Protein AF-0000000076199307 (afdb_homodimer)

InterPro domains:
  IPR008928 Six-hairpin glycosidase superfamily [SSF48208] (220-316)

Solvent-accessible surface area (backbone atoms only — not comparable to full-atom values): 32841 Å² total; per-residue (Å²): 116,68,47,60,52,32,37,50,49,17,48,38,20,48,52,46,57,46,70,33,38,35,76,62,16,49,42,65,53,71,87,30,51,66,35,48,65,34,46,34,53,40,40,40,34,24,36,51,59,32,36,42,46,48,25,39,13,31,50,50,29,42,50,72,72,26,46,43,96,73,24,48,64,34,36,32,82,88,49,65,79,54,59,13,38,23,89,47,62,70,56,28,45,36,48,53,57,56,42,43,43,37,20,44,25,27,40,54,68,65,35,30,62,51,14,46,42,24,48,57,36,50,49,45,18,42,29,82,85,69,28,39,18,37,35,67,50,38,45,93,64,61,47,93,82,32,37,20,32,52,46,54,19,24,51,49,21,42,37,24,49,56,40,43,37,54,66,60,20,48,38,24,50,51,38,52,53,47,55,61,70,65,47,90,50,65,90,52,31,44,67,36,32,23,33,60,76,78,61,44,76,41,90,73,62,61,88,95,37,47,71,74,31,38,41,49,29,80,44,66,74,54,65,40,40,48,52,8,42,38,21,38,27,24,38,47,48,17,42,53,66,69,45,61,70,34,38,50,49,21,48,51,47,50,55,51,56,73,68,28,30,75,34,60,46,71,38,88,58,23,44,44,32,19,29,22,24,17,52,49,15,65,76,67,68,41,61,69,32,41,50,50,17,50,47,30,49,52,41,53,59,71,55,43,44,94,72,28,42,35,50,90,85,44,56,67,37,51,19,42,32,49,21,30,48,45,25,40,31,32,33,52,26,30,15,46,62,49,41,67,126,117,68,46,59,51,30,38,50,49,17,48,38,22,48,51,45,56,45,69,32,39,35,78,60,16,50,42,66,54,71,89,29,50,66,34,48,62,34,45,33,53,39,40,39,32,24,35,50,58,32,36,42,45,49,24,39,12,32,51,50,30,42,50,71,71,26,46,44,97,74,23,47,64,33,37,32,81,87,49,64,77,52,60,13,37,22,90,47,64,71,55,27,46,35,47,53,57,56,44,45,42,36,19,44,24,28,40,55,69,65,36,31,61,50,14,46,43,22,47,58,35,51,50,44,18,41,30,83,84,68,28,38,16,37,34,66,50,38,45,93,65,61,48,93,82,32,36,20,32,52,46,53,18,24,53,50,20,42,37,25,50,54,40,44,37,53,66,60,20,48,38,24,50,52,37,53,52,48,53,59,69,64,47,90,49,64,91,51,30,46,68,34,32,22,34,61,77,76,62,44,75,42,90,72,63,64,87,97,38,47,69,76,31,37,41,50,29,80,46,68,75,53,65,41,41,48,53,9,41,37,21,39,28,25,38,48,48,16,42,53,65,69,45,62,69,34,38,50,50,21,48,52,47,51,55,50,55,72,67,26,31,73,35,60,46,72,38,88,58,25,44,42,32,19,30,22,23,17,52,49,15,64,75,66,70,42,61,70,32,40,51,51,16,50,47,28,50,52,42,54,58,71,56,44,46,94,72,28,42,34,50,90,85,44,56,68,37,54,19,42,32,49,21,31,47,46,25,40,32,32,34,51,25,30,13,44,61,49,41,68,127

Foldseek 3Di:
DLLVLLQVLLLLLLVLQLVQQDPQLQGVPPLARLFLLLPLLNLQSCVVNVVLNSNVSNLNVQCVQFADPQLAGFSAPPDDQLVRRGPDPQCSQQPLLSLLSNLLSCLVSVVCVRNVSSLVVQCQQQDPVLLFGWRHDGLVDDDQPIKTWLQSLLSNLQSCVSVVVLVSNVSSLVLVLVQVVLDPCLLFKRFTIAGSVPSHGDPDDDPPCVLVTMGGQEDAPRLCLSLLSQLVSLLVSCVVPVPCSSLVSSVVSLVSVVSGHPNCLQHLNVLSQLLSLLSSCLVVVDCVSVVSNSSSSVNQSVQQDPSSWHDPPDDPSVRSNSRSVSSVSSNSSSVSNPDDD/DLLVLLQVLLLLLLVLQLVQQDPQLQGVPPLARLFLLLPLLNLQSCVVNVVLNSNVSNLNVQCVQFADPQLAGFSAPPDDQLVRRGPDPQCSQQPLLSLLSNLLSCLVSVVCVRNVSSLVVQCQQADPVLLFGWRHDGLVDDDQPIKTWLQSLLSNLQSCVSVVVLVSNVSSLVLVLVQVVLDPCLLFKRFTIAGSVPSHGDPDDDPPCVLVTMGGQEDAPRLCLSLLSQLVSLLVSCVVPVPCSSLVSSVVSLVSVVSGHPNCLQHLNVLSQLLSLLSSCLVVVDCVSVVSNSSSSVNQSVQQDPSSWHDPPDDPSVRSNSRSVSSVSSNSSSVSNPDDD

Sequence (682 aa):
MSLEKFLHASDQAASYLASQVGPDGVLLDQNVSGDLCSQYKLVTLLLISGHSVEGQRLMERIKRDFLQTDGDFVSFPEKSGRERKSSSFPMSHFWIYMNNWIAMGAHRSGRFDISVPAYNFSKSFYNTELKAVCVTEKFTEITEESTMDCLSTSHFGLLSLYMGDINTAKDCGETLLYFIKAQPNIEKELLLRMSAKTGSLLTANPDNMEPFYKIKKDSPNQLYFFLGYHSIFMTKLYQATQDTRFLDSAVQILDFALTCHESIFSFSFSHKVAYAAALVATETKDDKYKQMAIRICEFLLSIQTDNGLFGKDFEPVDKYDQSAEIAIWLRETASELSRKTMSLEKFLHASDQAASYLASQVGPDGVLLDQNVSGDLCSQYKLVTLLLISGHSVEGQRLMERIKRDFLQTDGDFVSFPEKSGRERKSSSFPMSHFWIYMNNWIAMGAHRSGRFDISVPAYNFSKSFYNTELKAVCVTEKFTEITEESTMDCLSTSHFGLLSLYMGDINTAKDCGETLLYFIKAQPNIEKELLLRMSAKTGSLLTANPDNMEPFYKIKKDSPNQLYFFLGYHSIFMTKLYQATQDTRFLDSAVQILDFALTCHESIFSFSFSHKVAYAAALVATETKDDKYKQMAIRICEFLLSIQTDNGLFGKDFEPVDKYDQSAEIAIWLRETASELSRKT

Secondary structure (DSSP, 8-state):
-HHHHHHHHHHHHHHHHHHTB-TTS-BS-TTTTT-GGGTTTHHHHHHHTT-HHHHHHHHHHHHHHTB-TTS-B-S-TTS-GGGGT-SSHHHHHSTTHHHHHHHHHHHHTT-HHHHHHHHHHHHTTEETTTTEEBSSS-GGG--TT-EEEHHHHHHHHHHHHHTT-HHHHHHHHHHHHHHHHT-S-TTTEEE-EEETTT-PBP----TT-GGGTEEETTSSS--THHHHHHHHHHHHHHHHH--HHHHHHHHHHHHHHHTS-GGGGS-GGGHHHHHHHHHHHHHH--HHHHHHHHHHHHHHHHT--TTS---TTS-HHHHHHHHHHHHHHHHHHHHHHT---/-HHHHHHHHHHHHHHHHHHTB-TTS-BS-TTTTT-GGGTTTHHHHHHHTT-HHHHHHHHHHHHHHTB-TTS-B-S-TTS-GGGGT-SSHHHHHSTTHHHHHHHHHHHHTT-HHHHHHHHHHHHTTEETTTTEEBSSS-GGG--TT-EEEHHHHHHHHHHHHHTT-HHHHHHHHHHHHHHHHT-S-TTTEEE-EEETTT-PBP----TT-GGGTEEETTSSS--THHHHHHHHHHHHHHHHH--HHHHHHHHHHHHHHHTS-GGGGS-GGGHHHHHHHHHHHHHH--HHHHHHHHHHHHHHHHT--TTS---TTS-HHHHHHHHHHHHHHHHHHHHHHT---

Structure (mmCIF, N/CA/C/O backbone):
data_AF-0000000076199307-model_v1
#
loop_
_entity.id
_entity.type
_entity.pdbx_description
1 polymer 'Uncharacterized protein'
#
loop_
_atom_site.group_PDB
_atom_site.id
_atom_site.type_symbol
_atom_site.label_atom_id
_atom_site.label_alt_id
_atom_site.label_comp_id
_atom_site.label_asym_id
_atom_site.label_entity_id
_atom_site.label_seq_id
_atom_site.pdbx_PDB_ins_code
_atom_site.Cartn_x
_atom_site.Cartn_y
_atom_site.Cartn_z
_atom_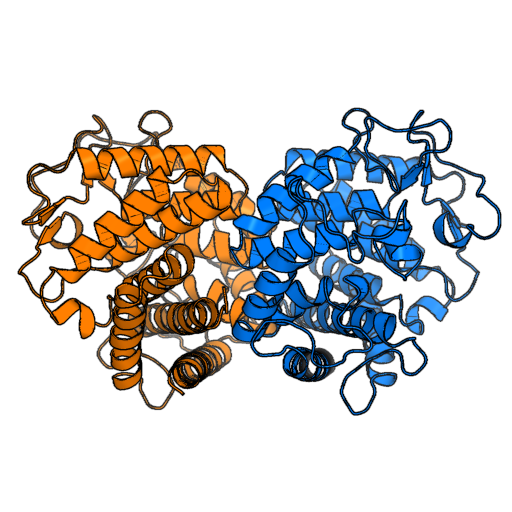site.occupancy
_atom_site.B_iso_or_equiv
_atom_site.auth_seq_id
_atom_site.auth_comp_id
_atom_site.auth_asym_id
_atom_site.auth_atom_id
_atom_site.pdbx_PDB_model_num
ATOM 1 N N . MET A 1 1 ? 11.812 1.576 -25.5 1 63.84 1 MET A N 1
ATOM 2 C CA . MET A 1 1 ? 10.727 1.277 -26.438 1 63.84 1 MET A CA 1
ATOM 3 C C . MET A 1 1 ? 9.859 0.143 -25.906 1 63.84 1 MET A C 1
ATOM 5 O O . MET A 1 1 ? 8.641 0.295 -25.766 1 63.84 1 MET A O 1
ATOM 9 N N . SER A 1 2 ? 10.422 -0.938 -25.297 1 85.31 2 SER A N 1
ATOM 10 C CA . SER A 1 2 ? 9.609 -2.092 -24.922 1 85.31 2 SER A CA 1
ATOM 11 C C . SER A 1 2 ? 8.883 -1.853 -23.609 1 85.31 2 SER A C 1
ATOM 13 O O . SER A 1 2 ? 7.703 -2.188 -23.469 1 85.31 2 SER A O 1
ATOM 15 N N . LEU A 1 3 ? 9.422 -1.045 -22.781 1 92.19 3 LEU A N 1
ATOM 16 C CA . LEU A 1 3 ? 8.828 -0.873 -21.453 1 92.19 3 LEU A CA 1
ATOM 17 C C . LEU A 1 3 ? 7.582 -0.001 -21.531 1 92.19 3 LEU A C 1
ATOM 19 O O . LEU A 1 3 ? 6.609 -0.241 -20.812 1 92.19 3 LEU A O 1
ATOM 23 N N . GLU A 1 4 ? 7.621 0.921 -22.438 1 95.19 4 GLU A N 1
ATOM 24 C CA . GLU A 1 4 ? 6.453 1.773 -22.641 1 95.19 4 GLU A CA 1
ATOM 25 C C . GLU A 1 4 ? 5.273 0.971 -23.172 1 95.19 4 GLU A C 1
ATOM 27 O O . GLU A 1 4 ? 4.121 1.257 -22.828 1 95.19 4 GLU A O 1
ATOM 32 N N . LYS A 1 5 ? 5.609 0.013 -23.984 1 97.81 5 LYS A N 1
ATOM 33 C CA . LYS A 1 5 ? 4.555 -0.837 -24.531 1 97.81 5 LYS A CA 1
ATOM 34 C C . LYS A 1 5 ? 3.91 -1.683 -23.438 1 97.81 5 LYS A C 1
ATOM 36 O O . LYS A 1 5 ? 2.707 -1.948 -23.469 1 97.81 5 LYS A O 1
ATOM 41 N N . PHE A 1 6 ? 4.746 -2.164 -22.484 1 98.44 6 PHE A N 1
ATOM 42 C CA . PHE A 1 6 ? 4.211 -2.92 -21.359 1 98.44 6 PHE A CA 1
ATOM 43 C C . PHE A 1 6 ? 3.217 -2.08 -20.562 1 98.44 6 PHE A C 1
ATOM 45 O O . PHE A 1 6 ? 2.125 -2.545 -20.234 1 98.44 6 PHE A O 1
ATOM 52 N N . LEU A 1 7 ? 3.615 -0.826 -20.359 1 97.88 7 LEU A N 1
ATOM 53 C CA . LEU A 1 7 ? 2.77 0.084 -19.594 1 97.88 7 LEU A CA 1
ATOM 54 C C . LEU A 1 7 ? 1.481 0.393 -20.359 1 97.88 7 LEU A C 1
ATOM 56 O O . LEU A 1 7 ? 0.401 0.422 -19.766 1 97.88 7 LEU A O 1
ATOM 60 N N . HIS A 1 8 ? 1.597 0.62 -21.609 1 97.94 8 HIS A N 1
ATOM 61 C CA . HIS A 1 8 ? 0.428 0.913 -22.438 1 97.94 8 HIS A CA 1
ATOM 62 C C . HIS A 1 8 ? -0.551 -0.256 -22.438 1 97.94 8 HIS A C 1
ATOM 64 O O . HIS A 1 8 ? -1.763 -0.057 -22.312 1 97.94 8 HIS A O 1
ATOM 70 N N . ALA A 1 9 ? -0.007 -1.438 -22.562 1 98.69 9 ALA A N 1
ATOM 71 C CA . ALA A 1 9 ? -0.848 -2.633 -22.531 1 98.69 9 ALA A CA 1
ATOM 72 C C . ALA A 1 9 ? -1.558 -2.777 -21.188 1 98.69 9 ALA A C 1
ATOM 74 O O . ALA A 1 9 ? -2.746 -3.104 -21.141 1 98.69 9 ALA A O 1
ATOM 75 N N . SER A 1 10 ? -0.833 -2.553 -20.156 1 98.75 10 SER A N 1
ATOM 76 C CA . SER A 1 10 ? -1.42 -2.564 -18.828 1 98.75 10 SER A CA 1
ATOM 77 C C . SER A 1 10 ? -2.545 -1.542 -18.703 1 98.75 10 SER A C 1
ATOM 79 O O . SER A 1 10 ? -3.619 -1.851 -18.188 1 98.75 10 SER A O 1
ATOM 81 N N . ASP A 1 11 ? -2.332 -0.346 -19.203 1 98.44 11 ASP A N 1
ATOM 82 C CA . ASP A 1 11 ? -3.309 0.737 -19.125 1 98.44 11 ASP A CA 1
ATOM 83 C C . ASP A 1 11 ? -4.582 0.387 -19.891 1 98.44 11 ASP A C 1
ATOM 85 O O . ASP A 1 11 ? -5.684 0.725 -19.453 1 98.44 11 ASP A O 1
ATOM 89 N N . GLN A 1 12 ? -4.398 -0.248 -21 1 98.69 12 GLN A N 1
ATOM 90 C CA . GLN A 1 12 ? -5.562 -0.629 -21.781 1 98.69 12 GLN A CA 1
ATOM 91 C C . GLN A 1 12 ? -6.441 -1.621 -21.031 1 98.69 12 GLN A C 1
ATOM 93 O O . GLN A 1 12 ? -7.664 -1.469 -20.984 1 98.69 12 GLN A O 1
ATOM 98 N N . ALA A 1 13 ? -5.801 -2.607 -20.453 1 98.81 13 ALA A N 1
ATOM 99 C CA . ALA A 1 13 ? -6.547 -3.592 -19.672 1 98.81 13 ALA A CA 1
ATOM 100 C C . ALA A 1 13 ? -7.199 -2.941 -18.453 1 98.81 13 ALA A C 1
ATOM 102 O O . ALA A 1 13 ? -8.383 -3.17 -18.188 1 98.81 13 ALA A O 1
ATOM 103 N N . ALA A 1 14 ? -6.465 -2.111 -17.766 1 98.75 14 ALA A N 1
ATOM 104 C CA . ALA A 1 14 ? -6.965 -1.448 -16.562 1 98.75 14 ALA A CA 1
ATOM 105 C C . ALA A 1 14 ? -8.148 -0.547 -16.891 1 98.75 14 ALA A C 1
ATOM 107 O O . ALA A 1 14 ? -9.141 -0.53 -16.156 1 98.75 14 ALA A O 1
ATOM 108 N N . SER A 1 15 ? -8.008 0.184 -17.969 1 98.56 15 SER A N 1
ATOM 109 C CA . SER A 1 15 ? -9.07 1.098 -18.359 1 98.56 15 SER A CA 1
ATOM 110 C C . SER A 1 15 ? -10.352 0.342 -18.703 1 98.56 15 SER A C 1
ATOM 112 O O . SER A 1 15 ? -11.445 0.752 -18.297 1 98.56 15 SER A O 1
ATOM 114 N N . TYR A 1 16 ? -10.203 -0.73 -19.422 1 98.56 16 TYR A N 1
ATOM 115 C CA . TYR A 1 16 ? -11.375 -1.531 -19.734 1 98.56 16 TYR A CA 1
ATOM 116 C C . TYR A 1 16 ? -12.023 -2.086 -18.469 1 98.56 16 TYR A C 1
ATOM 118 O O . TYR A 1 16 ? -13.227 -1.936 -18.266 1 98.56 16 TYR A O 1
ATOM 126 N N . LEU A 1 17 ? -11.242 -2.699 -17.656 1 98.69 17 LEU A N 1
ATOM 127 C CA . LEU A 1 17 ? -11.773 -3.334 -16.453 1 98.69 17 LEU A CA 1
ATOM 128 C C . LEU A 1 17 ? -12.359 -2.297 -15.5 1 98.69 17 LEU A C 1
ATOM 130 O O . LEU A 1 17 ? -13.375 -2.553 -14.852 1 98.69 17 LEU A O 1
ATOM 134 N N . ALA A 1 18 ? -11.719 -1.135 -15.43 1 98.5 18 ALA A N 1
ATOM 135 C CA . ALA A 1 18 ? -12.258 -0.042 -14.625 1 98.5 18 ALA A CA 1
ATOM 136 C C . ALA A 1 18 ? -13.641 0.374 -15.125 1 98.5 18 ALA A C 1
ATOM 138 O O . ALA A 1 18 ? -14.539 0.653 -14.328 1 98.5 18 ALA A O 1
ATOM 139 N N . SER A 1 19 ? -13.773 0.369 -16.406 1 98.38 19 SER A N 1
ATOM 140 C CA . SER A 1 19 ? -15.047 0.779 -17 1 98.38 19 SER A CA 1
ATOM 141 C C . SER A 1 19 ? -16.156 -0.214 -16.672 1 98.38 19 SER A C 1
ATOM 143 O O . SER A 1 19 ? -17.344 0.108 -16.797 1 98.38 19 SER A O 1
ATOM 145 N N . GLN A 1 20 ? -15.773 -1.393 -16.266 1 98.31 20 GLN A N 1
ATOM 146 C CA . GLN A 1 20 ? -16.766 -2.416 -15.922 1 98.31 20 GLN A CA 1
ATOM 147 C C . GLN A 1 20 ? -17.234 -2.271 -14.477 1 98.31 20 GLN A C 1
ATOM 149 O O . GLN A 1 20 ? -18.172 -2.941 -14.062 1 98.31 20 GLN A O 1
ATOM 154 N N . VAL A 1 21 ? -16.609 -1.419 -13.695 1 98.25 21 VAL A N 1
ATOM 155 C CA . VAL A 1 21 ? -17.016 -1.217 -12.312 1 98.25 21 VAL A CA 1
ATOM 156 C C . VAL A 1 21 ? -18.172 -0.222 -12.25 1 98.25 21 VAL A C 1
ATOM 158 O O . VAL A 1 21 ? -17.984 0.964 -12.539 1 98.25 21 VAL A O 1
ATOM 161 N N . GLY A 1 22 ? -19.25 -0.661 -11.867 1 97.62 22 GLY A N 1
ATOM 162 C CA . GLY A 1 22 ? -20.438 0.174 -11.797 1 97.62 22 GLY A CA 1
ATOM 163 C C . GLY A 1 22 ? -20.406 1.164 -10.648 1 97.62 22 GLY A C 1
ATOM 164 O O . GLY A 1 22 ? -19.516 1.124 -9.812 1 97.62 22 GLY A O 1
ATOM 165 N N . PRO A 1 23 ? -21.406 2.006 -10.547 1 95.31 23 PRO A N 1
ATOM 166 C CA . PRO A 1 23 ? -21.438 3.057 -9.523 1 95.31 23 PRO A CA 1
ATOM 167 C C . PRO A 1 23 ? -21.516 2.502 -8.102 1 95.31 23 PRO A C 1
ATOM 169 O O . PRO A 1 23 ? -21.094 3.162 -7.152 1 95.31 23 PRO A O 1
ATOM 172 N N . ASP A 1 24 ? -22.047 1.306 -7.988 1 95.81 24 ASP A N 1
ATOM 173 C CA . ASP A 1 24 ? -22.141 0.708 -6.664 1 95.81 24 ASP A CA 1
ATOM 174 C C . ASP A 1 24 ? -21.047 -0.328 -6.441 1 95.81 24 ASP A C 1
ATOM 176 O O . ASP A 1 24 ? -21.109 -1.107 -5.488 1 95.81 24 ASP A O 1
ATOM 180 N N . GLY A 1 25 ? -20.094 -0.409 -7.363 1 97.25 25 GLY A N 1
ATOM 181 C CA . GLY A 1 25 ? -18.953 -1.317 -7.254 1 97.25 25 GLY A CA 1
ATOM 182 C C . GLY A 1 25 ? -19.219 -2.668 -7.891 1 97.25 25 GLY A C 1
ATOM 183 O O . GLY A 1 25 ? -18.281 -3.463 -8.07 1 97.25 25 GLY A O 1
ATOM 184 N N . VAL A 1 26 ? -20.531 -2.965 -8.195 1 98.06 26 VAL A N 1
ATOM 185 C CA . VAL A 1 26 ? -20.859 -4.223 -8.859 1 98.06 26 VAL A CA 1
ATOM 186 C C . VAL A 1 26 ? -20.406 -4.184 -10.312 1 98.06 26 VAL A C 1
ATOM 188 O O . VAL A 1 26 ? -20.625 -3.199 -11.016 1 98.06 26 VAL A O 1
ATOM 191 N N . LEU A 1 27 ? -19.719 -5.223 -10.719 1 98.38 27 LEU A N 1
ATOM 192 C CA . LEU A 1 27 ? -19.297 -5.277 -12.117 1 98.38 27 LEU A CA 1
ATOM 193 C C . LEU A 1 27 ? -20.5 -5.262 -13.055 1 98.38 27 LEU A C 1
ATOM 195 O O . LEU A 1 27 ? -21.5 -5.934 -12.797 1 98.38 27 LEU A O 1
ATOM 199 N N . LEU A 1 28 ? -20.375 -4.516 -14.125 1 98.25 28 LEU A N 1
ATOM 200 C CA . LEU A 1 28 ? -21.453 -4.355 -15.086 1 98.25 28 LEU A CA 1
ATOM 201 C C . LEU A 1 28 ? -21.703 -5.656 -15.844 1 98.25 28 LEU A C 1
ATOM 203 O O . LEU A 1 28 ? -22.844 -5.949 -16.234 1 98.25 28 LEU A O 1
ATOM 207 N N . ASP A 1 29 ? -20.672 -6.43 -16.094 1 96.94 29 ASP A N 1
ATOM 208 C CA . ASP A 1 29 ? -20.812 -7.738 -16.719 1 96.94 29 ASP A CA 1
ATOM 209 C C . ASP A 1 29 ? -21.453 -8.742 -15.758 1 96.94 29 ASP A C 1
ATOM 211 O O . ASP A 1 29 ? -20.766 -9.273 -14.875 1 96.94 29 ASP A O 1
ATOM 215 N N . GLN A 1 30 ? -22.594 -9.133 -16 1 95.81 30 GLN A N 1
ATOM 216 C CA . GLN A 1 30 ? -23.375 -9.961 -15.094 1 95.81 30 GLN A CA 1
ATOM 217 C C . GLN A 1 30 ? -22.875 -11.406 -15.102 1 95.81 30 GLN A C 1
ATOM 219 O O . GLN A 1 30 ? -23.141 -12.164 -14.164 1 95.81 30 GLN A O 1
ATOM 224 N N . ASN A 1 31 ? -22.188 -11.734 -16.125 1 94.94 31 ASN A N 1
ATOM 225 C CA . ASN A 1 31 ? -21.688 -13.094 -16.234 1 94.94 31 ASN A CA 1
ATOM 226 C C . ASN A 1 31 ? -20.562 -13.352 -15.242 1 94.94 31 ASN A C 1
ATOM 228 O O . ASN A 1 31 ? -20.219 -14.5 -14.961 1 94.94 31 ASN A O 1
ATOM 232 N N . VAL A 1 32 ? -20 -12.266 -14.719 1 97.31 32 VAL A N 1
ATOM 233 C CA . VAL A 1 32 ? -18.812 -12.477 -13.891 1 97.31 32 VAL A CA 1
ATOM 234 C C . VAL A 1 32 ? -19.016 -11.828 -12.523 1 97.31 32 VAL A C 1
ATOM 236 O O . VAL A 1 32 ? -18.281 -12.125 -11.57 1 97.31 32 VAL A O 1
ATOM 239 N N . SER A 1 33 ? -20.031 -11.031 -12.32 1 97.69 33 SER A N 1
ATOM 240 C CA . SER A 1 33 ? -20.172 -10.156 -11.164 1 97.69 33 SER A CA 1
ATOM 241 C C . SER A 1 33 ? -20.375 -10.961 -9.883 1 97.69 33 SER A C 1
ATOM 243 O O . SER A 1 33 ? -20 -10.508 -8.797 1 97.69 33 SER A O 1
ATOM 245 N N . GLY A 1 34 ? -20.859 -12.141 -10 1 97.56 34 GLY A N 1
ATOM 246 C CA . GLY A 1 34 ? -21.219 -12.898 -8.82 1 97.56 34 GLY A CA 1
ATOM 247 C C . GLY A 1 34 ? -20.062 -13.672 -8.227 1 97.56 34 GLY A C 1
ATOM 248 O O . GLY A 1 34 ? -20.141 -14.156 -7.094 1 97.56 34 GLY A O 1
ATOM 249 N N . ASP A 1 35 ? -18.984 -13.82 -8.922 1 98.25 35 ASP A N 1
ATOM 250 C CA . ASP A 1 35 ? -17.828 -14.602 -8.492 1 98.25 35 ASP A CA 1
ATOM 251 C C . ASP A 1 35 ? -16.641 -13.703 -8.156 1 98.25 35 ASP A C 1
ATOM 253 O O . ASP A 1 35 ? -16.156 -12.961 -9.016 1 98.25 35 ASP A O 1
ATOM 257 N N . LEU A 1 36 ? -16.125 -13.852 -6.918 1 98.5 36 LEU A N 1
ATOM 258 C CA . LEU A 1 36 ? -14.977 -13.078 -6.445 1 98.5 36 LEU A CA 1
ATOM 259 C C . LEU A 1 36 ? -13.773 -13.289 -7.352 1 98.5 36 LEU A C 1
ATOM 261 O O . LEU A 1 36 ? -12.93 -12.398 -7.488 1 98.5 36 LEU A O 1
ATOM 265 N N . CYS A 1 37 ? -13.703 -14.367 -8.062 1 98.12 37 CYS A N 1
ATOM 266 C CA . CYS A 1 37 ? -12.586 -14.742 -8.93 1 98.12 37 CYS A CA 1
ATOM 267 C C . CYS A 1 37 ? -12.383 -13.711 -10.031 1 98.12 37 CYS A C 1
ATOM 269 O O . CYS A 1 37 ? -11.25 -13.492 -10.477 1 98.12 37 CYS A O 1
ATOM 271 N N . SER A 1 38 ? -13.383 -12.984 -10.359 1 98 38 SER A N 1
ATOM 272 C CA . SER A 1 38 ? -13.273 -12.016 -11.445 1 98 38 SER A CA 1
ATOM 273 C C . SER A 1 38 ? -12.828 -10.656 -10.938 1 98 38 SER A C 1
ATOM 275 O O . SER A 1 38 ? -12.641 -9.719 -11.719 1 98 38 SER A O 1
ATOM 277 N N . GLN A 1 39 ? -12.633 -10.5 -9.609 1 97.69 39 GLN A N 1
ATOM 278 C CA . GLN A 1 39 ? -12.508 -9.102 -9.211 1 97.69 39 GLN A CA 1
ATOM 279 C C . GLN A 1 39 ? -11.516 -8.938 -8.07 1 97.69 39 GLN A C 1
ATOM 281 O O . GLN A 1 39 ? -11.109 -7.82 -7.742 1 97.69 39 GLN A O 1
ATOM 286 N N . TYR A 1 40 ? -10.969 -10.031 -7.473 1 98.69 40 TYR A N 1
ATOM 287 C CA . TYR A 1 40 ? -10.125 -9.938 -6.289 1 98.69 40 TYR A CA 1
ATOM 288 C C . TYR A 1 40 ? -8.773 -9.305 -6.625 1 98.69 40 TYR A C 1
ATOM 290 O O . TYR A 1 40 ? -8.188 -8.602 -5.801 1 98.69 40 TYR A O 1
ATOM 298 N N . LYS A 1 41 ? -8.25 -9.461 -7.828 1 98.75 41 LYS A N 1
ATOM 299 C CA . LYS A 1 41 ? -6.973 -8.875 -8.211 1 98.75 41 LYS A CA 1
ATOM 300 C C . LYS A 1 41 ? -7.156 -7.457 -8.758 1 98.75 41 LYS A C 1
ATOM 302 O O . LYS A 1 41 ? -6.195 -6.695 -8.852 1 98.75 41 LYS A O 1
ATOM 307 N N . LEU A 1 42 ? -8.438 -7.129 -9.117 1 98.44 42 LEU A N 1
ATOM 308 C CA . LEU A 1 42 ? -8.742 -5.805 -9.648 1 98.44 42 LEU A CA 1
ATOM 309 C C . LEU A 1 42 ? -8.445 -4.723 -8.617 1 98.44 42 LEU A C 1
ATOM 311 O O . LEU A 1 42 ? -8.109 -3.592 -8.977 1 98.44 42 LEU A O 1
ATOM 315 N N . VAL A 1 43 ? -8.539 -5.102 -7.395 1 97.81 43 VAL A N 1
ATOM 316 C CA . VAL A 1 43 ? -8.281 -4.152 -6.312 1 97.81 43 VAL A CA 1
ATOM 317 C C . VAL A 1 43 ? -6.883 -3.564 -6.461 1 97.81 43 VAL A C 1
ATOM 319 O O . VAL A 1 43 ? -6.703 -2.346 -6.414 1 97.81 43 VAL A O 1
ATOM 322 N N . THR A 1 44 ? -5.949 -4.418 -6.691 1 98.62 44 THR A N 1
ATOM 323 C CA . THR A 1 44 ? -4.562 -3.992 -6.848 1 98.62 44 THR A CA 1
ATOM 324 C C . THR A 1 44 ? -4.371 -3.266 -8.18 1 98.62 44 THR A C 1
ATOM 326 O O . THR A 1 44 ? -3.738 -2.207 -8.227 1 98.62 44 THR A O 1
ATOM 329 N N . LEU A 1 45 ? -4.922 -3.801 -9.242 1 98.88 45 LEU A N 1
ATOM 330 C CA . LEU A 1 45 ? -4.723 -3.195 -10.555 1 98.88 45 LEU A CA 1
ATOM 331 C C . LEU A 1 45 ? -5.25 -1.765 -10.578 1 98.88 45 LEU A C 1
ATOM 333 O O . LEU A 1 45 ? -4.574 -0.86 -11.078 1 98.88 45 LEU A O 1
ATOM 337 N N . LEU A 1 46 ? -6.445 -1.592 -10.039 1 98.75 46 LEU A N 1
ATOM 338 C CA . LEU A 1 46 ? -7.062 -0.271 -10.086 1 98.75 46 LEU A CA 1
ATOM 339 C C . LEU A 1 46 ? -6.289 0.72 -9.219 1 98.75 46 LEU A C 1
ATOM 341 O O . LEU A 1 46 ? -6.184 1.899 -9.562 1 98.75 46 LEU A O 1
ATOM 345 N N . LEU A 1 47 ? -5.723 0.25 -8.156 1 97.88 47 LEU A N 1
ATOM 346 C CA . LEU A 1 47 ? -4.879 1.107 -7.332 1 97.88 47 LEU A CA 1
ATOM 347 C C . LEU A 1 47 ? -3.662 1.589 -8.117 1 97.88 47 LEU A C 1
ATOM 349 O O . LEU A 1 47 ? -3.428 2.795 -8.227 1 97.88 47 LEU A O 1
ATOM 353 N N . ILE A 1 48 ? -2.918 0.678 -8.734 1 98.38 48 ILE A N 1
ATOM 354 C CA . ILE A 1 48 ? -1.599 1.023 -9.25 1 98.38 48 ILE A CA 1
ATOM 355 C C . ILE A 1 48 ? -1.736 1.646 -10.641 1 98.38 48 ILE A C 1
ATOM 357 O O . ILE A 1 48 ? -0.77 2.184 -11.188 1 98.38 48 ILE A O 1
ATOM 361 N N . SER A 1 49 ? -2.955 1.603 -11.203 1 98.5 49 SER A N 1
ATOM 362 C CA . SER A 1 49 ? -3.158 2.178 -12.531 1 98.5 49 SER A CA 1
ATOM 363 C C . SER A 1 49 ? -3.904 3.506 -12.453 1 98.5 49 SER A C 1
ATOM 365 O O . SER A 1 49 ? -4.273 4.078 -13.477 1 98.5 49 SER A O 1
ATOM 367 N N . GLY A 1 50 ? -4.184 3.986 -11.258 1 97.81 50 GLY A N 1
ATOM 368 C CA . GLY A 1 50 ? -4.688 5.34 -11.086 1 97.81 50 GLY A CA 1
ATOM 369 C C . GLY A 1 50 ? -6.203 5.422 -11.133 1 97.81 50 GLY A C 1
ATOM 370 O O . GLY A 1 50 ? -6.766 6.512 -11.266 1 97.81 50 GLY A O 1
ATOM 371 N N . HIS A 1 51 ? -6.832 4.273 -11.055 1 98.12 51 HIS A N 1
ATOM 372 C CA . HIS A 1 51 ? -8.289 4.238 -11.039 1 98.12 51 HIS A CA 1
ATOM 373 C C . HIS A 1 51 ? -8.828 4.141 -9.617 1 98.12 51 HIS A C 1
ATOM 375 O O . HIS A 1 51 ? -9.531 3.188 -9.281 1 98.12 51 HIS A O 1
ATOM 381 N N . SER A 1 52 ? -8.586 5.199 -8.875 1 95.81 52 SER A N 1
ATOM 382 C CA . SER A 1 52 ? -8.836 5.199 -7.438 1 95.81 52 SER A CA 1
ATOM 383 C C . SER A 1 52 ? -10.328 5.164 -7.133 1 95.81 52 SER A C 1
ATOM 385 O O . SER A 1 52 ? -10.758 4.484 -6.199 1 95.81 52 SER A O 1
ATOM 387 N N . VAL A 1 53 ? -11.109 5.852 -7.891 1 97.06 53 VAL A N 1
ATOM 388 C CA . VAL A 1 53 ? -12.547 5.938 -7.645 1 97.06 53 VAL A CA 1
ATOM 389 C C . VAL A 1 53 ? -13.188 4.566 -7.855 1 97.06 53 VAL A C 1
ATOM 391 O O . VAL A 1 53 ? -13.867 4.051 -6.969 1 97.06 53 VAL A O 1
ATOM 394 N N . GLU A 1 54 ? -12.898 3.949 -9.008 1 97.94 54 GLU A N 1
ATOM 395 C CA . GLU A 1 54 ? -13.414 2.613 -9.289 1 97.94 54 GLU A CA 1
ATOM 396 C C . GLU A 1 54 ? -12.891 1.596 -8.281 1 97.94 54 GLU A C 1
ATOM 398 O O . GLU A 1 54 ? -13.609 0.686 -7.875 1 97.94 54 GLU A O 1
ATOM 403 N N . GLY A 1 55 ? -11.594 1.796 -7.922 1 97.94 55 GLY A N 1
ATOM 404 C CA . GLY A 1 55 ? -11.023 0.912 -6.922 1 97.94 55 GLY A CA 1
ATOM 405 C C . GLY A 1 55 ? -11.758 0.945 -5.598 1 97.94 55 GLY A C 1
ATOM 406 O O . GLY A 1 55 ? -12.031 -0.101 -5.008 1 97.94 55 GLY A O 1
ATOM 407 N N . GLN A 1 56 ? -12.109 2.121 -5.148 1 97.12 56 GLN A N 1
ATOM 408 C CA . GLN A 1 56 ? -12.805 2.266 -3.873 1 97.12 56 GLN A CA 1
ATOM 409 C C . GLN A 1 56 ? -14.227 1.722 -3.957 1 97.12 56 GLN A C 1
ATOM 411 O O . GLN A 1 56 ? -14.711 1.071 -3.025 1 97.12 56 GLN A O 1
ATOM 416 N N . ARG A 1 57 ? -14.875 1.969 -5.07 1 97.56 57 ARG A N 1
ATOM 417 C CA . ARG A 1 57 ? -16.203 1.405 -5.27 1 97.56 57 ARG A CA 1
ATOM 418 C C . ARG A 1 57 ? -16.172 -0.118 -5.211 1 97.56 57 ARG A C 1
ATOM 420 O O . ARG A 1 57 ? -17.016 -0.741 -4.559 1 97.56 57 ARG A O 1
ATOM 427 N N . LEU A 1 58 ? -15.227 -0.635 -5.867 1 98.44 58 LEU A N 1
ATOM 428 C CA . LEU A 1 58 ? -15.094 -2.088 -5.914 1 98.44 58 LEU A CA 1
ATOM 429 C C . LEU A 1 58 ? -14.828 -2.656 -4.527 1 98.44 58 LEU A C 1
ATOM 431 O O . LEU A 1 58 ? -15.43 -3.66 -4.137 1 98.44 58 LEU A O 1
ATOM 435 N N . MET A 1 59 ? -13.945 -2.043 -3.787 1 98.06 59 MET A N 1
ATOM 436 C CA . MET A 1 59 ? -13.617 -2.541 -2.453 1 98.06 59 MET A CA 1
ATOM 437 C C . MET A 1 59 ? -14.828 -2.445 -1.527 1 98.06 59 MET A C 1
ATOM 439 O O . MET A 1 59 ? -15.047 -3.322 -0.689 1 98.06 59 MET A O 1
ATOM 443 N N . GLU A 1 60 ? -15.562 -1.384 -1.709 1 97.62 60 GLU A N 1
ATOM 444 C CA . GLU A 1 60 ? -16.781 -1.291 -0.92 1 97.62 60 GLU A CA 1
ATOM 445 C C . GLU A 1 60 ? -17.734 -2.443 -1.236 1 97.62 60 GLU A C 1
ATOM 447 O O . GLU A 1 60 ? -18.328 -3.031 -0.33 1 97.62 60 GLU A O 1
ATOM 452 N N . ARG A 1 61 ? -17.844 -2.721 -2.469 1 97.81 61 ARG A N 1
ATOM 453 C CA . ARG A 1 61 ? -18.656 -3.85 -2.887 1 97.81 61 ARG A CA 1
ATOM 454 C C . ARG A 1 61 ? -18.125 -5.156 -2.311 1 97.81 61 ARG A C 1
ATOM 456 O O . ARG A 1 61 ? -18.906 -5.992 -1.839 1 97.81 61 ARG A O 1
ATOM 463 N N . ILE A 1 62 ? -16.891 -5.363 -2.398 1 98.38 62 ILE A N 1
ATOM 464 C CA . ILE A 1 62 ? -16.281 -6.59 -1.895 1 98.38 62 ILE A CA 1
ATOM 465 C C . ILE A 1 62 ? -16.547 -6.723 -0.397 1 98.38 62 ILE A C 1
ATOM 467 O O . ILE A 1 62 ? -16.906 -7.801 0.082 1 98.38 62 ILE A O 1
ATOM 471 N N . LYS A 1 63 ? -16.422 -5.621 0.287 1 98.12 63 LYS A N 1
ATOM 472 C CA . LYS A 1 63 ? -16.703 -5.625 1.718 1 98.12 63 LYS A CA 1
ATOM 473 C C . LYS A 1 63 ? -18.172 -5.965 1.978 1 98.12 63 LYS A C 1
ATOM 475 O O . LYS A 1 63 ? -18.484 -6.82 2.811 1 98.12 63 LYS A O 1
ATOM 480 N N . ARG A 1 64 ? -19.031 -5.383 1.236 1 97.25 64 ARG A N 1
ATOM 481 C CA . ARG A 1 64 ? -20.469 -5.488 1.445 1 97.25 64 ARG A CA 1
ATOM 482 C C . ARG A 1 64 ? -20.969 -6.879 1.08 1 97.25 64 ARG A C 1
ATOM 484 O O . ARG A 1 64 ? -21.797 -7.457 1.801 1 97.25 64 ARG A O 1
ATOM 491 N N . ASP A 1 65 ? -20.438 -7.434 0.004 1 97.69 65 ASP A N 1
ATOM 492 C CA . ASP A 1 65 ? -21.109 -8.586 -0.586 1 97.69 65 ASP A CA 1
ATOM 493 C C . ASP A 1 65 ? -20.328 -9.867 -0.343 1 97.69 65 ASP A C 1
ATOM 495 O O . ASP A 1 65 ? -20.891 -10.969 -0.379 1 97.69 65 ASP A O 1
ATOM 499 N N . PHE A 1 66 ? -19 -9.758 -0.115 1 98.69 66 PHE A N 1
ATOM 500 C CA . PHE A 1 66 ? -18.203 -10.984 -0.119 1 98.69 66 PHE A CA 1
ATOM 501 C C . PHE A 1 66 ? -17.547 -11.195 1.235 1 98.69 66 PHE A C 1
ATOM 503 O O . PHE A 1 66 ? -17.25 -12.336 1.611 1 98.69 66 PHE A O 1
ATOM 510 N N . LEU A 1 67 ? -17.234 -10.172 1.945 1 98.69 67 LEU A N 1
ATOM 511 C CA . LEU A 1 67 ? -16.547 -10.281 3.229 1 98.69 67 LEU A CA 1
ATOM 512 C C . LEU A 1 67 ? -17.469 -10.852 4.297 1 98.69 67 LEU A C 1
ATOM 514 O O . LEU A 1 67 ? -18.594 -10.367 4.48 1 98.69 67 LEU A O 1
ATOM 518 N N . GLN A 1 68 ? -16.969 -11.883 4.934 1 98.25 68 GLN A N 1
ATOM 519 C CA . GLN A 1 68 ? -17.703 -12.508 6.035 1 98.25 68 GLN A CA 1
ATOM 520 C C . GLN A 1 68 ? -17.281 -11.906 7.375 1 98.25 68 GLN A C 1
ATOM 522 O O . GLN A 1 68 ? -16.266 -11.211 7.465 1 98.25 68 GLN A O 1
ATOM 527 N N . THR A 1 69 ? -18.016 -12.227 8.422 1 97.06 69 THR A N 1
ATOM 528 C CA . THR A 1 69 ? -17.812 -11.641 9.742 1 97.06 69 THR A CA 1
ATOM 529 C C . THR A 1 69 ? -16.484 -12.102 10.336 1 97.06 69 THR A C 1
ATOM 531 O O . THR A 1 69 ? -15.883 -11.391 11.141 1 97.06 69 THR A O 1
ATOM 534 N N . ASP A 1 70 ? -15.984 -13.211 9.93 1 97.69 70 ASP A N 1
ATOM 535 C CA . ASP A 1 70 ? -14.742 -13.719 10.5 1 97.69 70 ASP A CA 1
ATOM 536 C C . ASP A 1 70 ? -13.531 -13.305 9.664 1 97.69 70 ASP A C 1
ATOM 538 O O . ASP A 1 70 ? -12.406 -13.719 9.945 1 97.69 70 ASP A O 1
ATOM 542 N N . GLY A 1 71 ? -13.75 -12.523 8.586 1 98.62 71 GLY A N 1
ATOM 543 C CA . GLY A 1 71 ? -12.656 -12 7.785 1 98.62 71 GLY A CA 1
ATOM 544 C C . GLY A 1 71 ? -12.438 -12.766 6.496 1 98.62 71 GLY A C 1
ATOM 545 O O . GLY A 1 71 ? -11.594 -12.383 5.68 1 98.62 71 GLY A O 1
ATOM 546 N N . ASP A 1 72 ? -13.188 -13.922 6.301 1 98.75 72 ASP A N 1
ATOM 547 C CA . ASP A 1 72 ? -13.117 -14.672 5.051 1 98.75 72 ASP A CA 1
ATOM 548 C C . ASP A 1 72 ? -13.836 -13.938 3.924 1 98.75 72 ASP A C 1
ATOM 550 O O . ASP A 1 72 ? -14.531 -12.945 4.168 1 98.75 72 ASP A O 1
ATOM 554 N N . PHE A 1 73 ? -13.594 -14.344 2.717 1 98.81 73 PHE A N 1
ATOM 555 C CA . PHE A 1 73 ? -14.352 -13.914 1.552 1 98.81 73 PHE A CA 1
ATOM 556 C C . PHE A 1 73 ? -14.961 -15.109 0.83 1 98.81 73 PHE A C 1
ATOM 558 O O . PHE A 1 73 ? -14.258 -16.062 0.511 1 98.81 73 PHE A O 1
ATOM 565 N N . VAL A 1 74 ? -16.203 -15.055 0.533 1 98.5 74 VAL A N 1
ATOM 566 C CA . VAL A 1 74 ? -16.859 -16.141 -0.2 1 98.5 74 VAL A CA 1
ATOM 567 C C . VAL A 1 74 ? -17.766 -15.562 -1.28 1 98.5 74 VAL A C 1
ATOM 569 O O . VAL A 1 74 ? -18.438 -14.547 -1.062 1 98.5 74 VAL A O 1
ATOM 572 N N . SER A 1 75 ? -17.781 -16.203 -2.412 1 98.44 75 SER A N 1
ATOM 573 C CA . SER A 1 75 ? -18.609 -15.766 -3.535 1 98.44 75 SER A CA 1
ATOM 574 C C . SER A 1 75 ? -20.062 -16.188 -3.352 1 98.44 75 SER A C 1
ATOM 576 O O . SER A 1 75 ? -20.969 -15.422 -3.684 1 98.44 75 SER A O 1
ATOM 578 N N . PHE A 1 76 ? -20.234 -17.391 -2.809 1 97.88 76 PHE A N 1
ATOM 579 C CA . PHE A 1 76 ? -21.562 -18 -2.781 1 97.88 76 PHE A CA 1
ATOM 580 C C . PHE A 1 76 ? -21.891 -18.5 -1.382 1 97.88 76 PHE A C 1
ATOM 582 O O . PHE A 1 76 ? -21.859 -19.703 -1.119 1 97.88 76 PHE A O 1
ATOM 589 N N . PRO A 1 77 ? -22.344 -17.656 -0.536 1 94.88 77 PRO A N 1
ATOM 590 C CA . PRO A 1 77 ? -22.594 -18.031 0.854 1 94.88 77 PRO A CA 1
ATOM 591 C C . PRO A 1 77 ? -23.703 -19.062 0.988 1 94.88 77 PRO A C 1
ATOM 593 O O . PRO A 1 77 ? -23.812 -19.75 2.012 1 94.88 77 PRO A O 1
ATOM 596 N N . GLU A 1 78 ? -24.516 -19.172 -0.039 1 94.81 78 GLU A N 1
ATOM 597 C CA . GLU A 1 78 ? -25.641 -20.109 -0.002 1 94.81 78 GLU A CA 1
ATOM 598 C C . GLU A 1 78 ? -25.188 -21.531 -0.321 1 94.81 78 GLU A C 1
ATOM 600 O O . GLU A 1 78 ? -25.922 -22.484 -0.064 1 94.81 78 GLU A O 1
ATOM 605 N N . LYS A 1 79 ? -24.062 -21.688 -0.882 1 95.81 79 LYS A N 1
ATOM 606 C CA . LYS A 1 79 ? -23.531 -23.016 -1.19 1 95.81 79 LYS A CA 1
ATOM 607 C C . LYS A 1 79 ? -22.781 -23.609 0 1 95.81 79 LYS A C 1
ATOM 609 O O . LYS A 1 79 ? -22.562 -22.922 1 1 95.81 79 LYS A O 1
ATOM 614 N N . SER A 1 80 ? -22.469 -24.891 -0.15 1 92.56 80 SER A N 1
ATOM 615 C CA . SER A 1 80 ? -21.75 -25.578 0.914 1 92.56 80 SER A CA 1
ATOM 616 C C . SER A 1 80 ? -20.344 -26 0.458 1 92.56 80 SER A C 1
ATOM 618 O O . SER A 1 80 ? -20.062 -26.031 -0.742 1 92.56 80 SER A O 1
ATOM 620 N N . GLY A 1 81 ? -19.5 -26.203 1.438 1 92.56 81 GLY A N 1
ATOM 621 C CA . GLY A 1 81 ? -18.172 -26.719 1.145 1 92.56 81 GLY A CA 1
ATOM 622 C C . GLY A 1 81 ? -17.312 -25.75 0.341 1 92.56 81 GLY A C 1
ATOM 623 O O . GLY A 1 81 ? -17.375 -24.531 0.562 1 92.56 81 GLY A O 1
ATOM 624 N N . ARG A 1 82 ? -16.484 -26.234 -0.518 1 93.31 82 ARG A N 1
ATOM 625 C CA . ARG A 1 82 ? -15.508 -25.438 -1.253 1 93.31 82 ARG A CA 1
ATOM 626 C C . ARG A 1 82 ? -16.188 -24.609 -2.34 1 93.31 82 ARG A C 1
ATOM 628 O O . ARG A 1 82 ? -15.641 -23.594 -2.779 1 93.31 82 ARG A O 1
ATOM 635 N N . GLU A 1 83 ? -17.359 -25.062 -2.688 1 94.38 83 GLU A N 1
ATOM 636 C CA . GLU A 1 83 ? -18.094 -24.406 -3.773 1 94.38 83 GLU A CA 1
ATOM 637 C C . GLU A 1 83 ? -18.547 -23.016 -3.371 1 94.38 83 GLU A C 1
ATOM 639 O O . GLU A 1 83 ? -18.906 -22.203 -4.223 1 94.38 83 GLU A O 1
ATOM 644 N N . ARG A 1 84 ? -18.469 -22.766 -2.082 1 97.06 84 ARG A N 1
ATOM 645 C CA . ARG A 1 84 ? -18.859 -21.438 -1.604 1 97.06 84 ARG A CA 1
ATOM 646 C C . ARG A 1 84 ? -17.844 -20.391 -2.023 1 97.06 84 ARG A C 1
ATOM 648 O O . ARG A 1 84 ? -18.172 -19.203 -2.119 1 97.06 84 ARG A O 1
ATOM 655 N N . LYS A 1 85 ? -16.625 -20.859 -2.209 1 98.19 85 LYS A N 1
ATOM 656 C CA . LYS A 1 85 ? -15.516 -19.922 -2.408 1 98.19 85 LYS A CA 1
ATOM 657 C C . LYS A 1 85 ? -15.547 -19.328 -3.807 1 98.19 85 LYS A C 1
ATOM 659 O O . LYS A 1 85 ? -15.453 -18.109 -3.963 1 98.19 85 LYS A O 1
ATOM 664 N N . SER A 1 86 ? -15.648 -20.125 -4.84 1 97.44 86 SER A N 1
ATOM 665 C CA . SER A 1 86 ? -15.633 -19.719 -6.238 1 97.44 86 SER A CA 1
ATOM 666 C C . SER A 1 86 ? -16.047 -20.859 -7.16 1 97.44 86 SER A C 1
ATOM 668 O O . SER A 1 86 ? -15.961 -22.031 -6.777 1 97.44 86 SER A O 1
ATOM 670 N N . SER A 1 87 ? -16.469 -20.5 -8.359 1 94.44 87 SER A N 1
ATOM 671 C CA . SER A 1 87 ? -16.75 -21.516 -9.383 1 94.44 87 SER A CA 1
ATOM 672 C C . SER A 1 87 ? -15.461 -22 -10.031 1 94.44 87 SER A C 1
ATOM 674 O O . SER A 1 87 ? -15.461 -23.031 -10.711 1 94.44 87 SER A O 1
ATOM 676 N N . SER A 1 88 ? -14.445 -21.281 -9.859 1 93.88 88 SER A N 1
ATOM 677 C CA . SER A 1 88 ? -13.125 -21.688 -10.344 1 93.88 88 SER A CA 1
ATOM 678 C C . SER A 1 88 ? -12.484 -22.688 -9.398 1 93.88 88 SER A C 1
ATOM 680 O O . SER A 1 88 ? -12.258 -22.391 -8.219 1 93.88 88 SER A O 1
ATOM 682 N N . PHE A 1 89 ? -12.102 -23.781 -9.883 1 92.19 89 PHE A N 1
ATOM 683 C CA . PHE A 1 89 ? -11.555 -24.859 -9.055 1 92.19 89 PHE A CA 1
ATOM 684 C C . PHE A 1 89 ? -10.297 -24.391 -8.336 1 92.19 89 PHE A C 1
ATOM 686 O O . PHE A 1 89 ? -10.188 -24.516 -7.113 1 92.19 89 PHE A O 1
ATOM 693 N N . PRO A 1 90 ? -9.266 -23.797 -9.055 1 93.94 90 PRO A N 1
ATOM 694 C CA . PRO A 1 90 ? -8.055 -23.391 -8.328 1 93.94 90 PRO A CA 1
ATOM 695 C C . PRO A 1 90 ? -8.352 -22.406 -7.207 1 93.94 90 PRO A C 1
ATOM 697 O O . PRO A 1 90 ? -7.727 -22.469 -6.141 1 93.94 90 PRO A O 1
ATOM 700 N N . MET A 1 91 ? -9.359 -21.562 -7.406 1 95.94 91 MET A N 1
ATOM 701 C CA . MET A 1 91 ? -9.648 -20.547 -6.41 1 95.94 91 MET A CA 1
ATOM 702 C C . MET A 1 91 ? -10.406 -21.125 -5.227 1 95.94 91 MET A C 1
ATOM 704 O O . MET A 1 91 ? -10.344 -20.594 -4.113 1 95.94 91 MET A O 1
ATOM 708 N N . SER A 1 92 ? -11.07 -22.219 -5.488 1 96.25 92 SER A N 1
ATOM 709 C CA . SER A 1 92 ? -11.719 -22.922 -4.375 1 96.25 92 SER A CA 1
ATOM 710 C C . SER A 1 92 ? -10.742 -23.828 -3.645 1 96.25 92 SER A C 1
ATOM 712 O O . SER A 1 92 ? -10.922 -24.109 -2.461 1 96.25 92 SER A O 1
ATOM 714 N N . HIS A 1 93 ? -9.711 -24.25 -4.359 1 96.62 93 HIS A N 1
ATOM 715 C CA . HIS A 1 93 ? -8.719 -25.156 -3.799 1 96.62 93 HIS A CA 1
ATOM 716 C C . HIS A 1 93 ? -7.715 -24.406 -2.928 1 96.62 93 HIS A C 1
ATOM 718 O O . HIS A 1 93 ? -7.438 -24.812 -1.798 1 96.62 93 HIS A O 1
ATOM 724 N N . PHE A 1 94 ? -7.105 -23.344 -3.41 1 98.06 94 PHE A N 1
ATOM 725 C CA . PHE A 1 94 ? -6.219 -22.469 -2.648 1 98.06 94 PHE A CA 1
ATOM 726 C C . PHE A 1 94 ? -7.02 -21.422 -1.866 1 98.06 94 PHE A C 1
ATOM 728 O O . PHE A 1 94 ? -7.102 -20.266 -2.27 1 98.06 94 PHE A O 1
ATOM 735 N N . TRP A 1 95 ? -7.508 -21.781 -0.751 1 98.5 95 TRP A N 1
ATOM 736 C CA . TRP A 1 95 ? -8.648 -21.141 -0.108 1 98.5 95 TRP A CA 1
ATOM 737 C C . TRP A 1 95 ? -8.359 -19.656 0.157 1 98.5 95 TRP A C 1
ATOM 739 O O . TRP A 1 95 ? -9.211 -18.797 -0.076 1 98.5 95 TRP A O 1
ATOM 749 N N . ILE A 1 96 ? -7.156 -19.344 0.644 1 98.69 96 ILE A N 1
ATOM 750 C CA . ILE A 1 96 ? -6.953 -17.969 1.087 1 98.69 96 ILE A CA 1
ATOM 751 C C . ILE A 1 96 ? -6.203 -17.172 0.012 1 98.69 96 ILE A C 1
ATOM 753 O O . ILE A 1 96 ? -5.777 -16.047 0.244 1 98.69 96 ILE A O 1
ATOM 757 N N . TYR A 1 97 ? -6.059 -17.781 -1.204 1 98.69 97 TYR A N 1
ATOM 758 C CA . TYR A 1 97 ? -5.328 -17.094 -2.268 1 98.69 97 TYR A CA 1
ATOM 759 C C . TYR A 1 97 ? -5.996 -15.773 -2.623 1 98.69 97 TYR A C 1
ATOM 761 O O . TYR A 1 97 ? -5.352 -14.719 -2.615 1 98.69 97 TYR A O 1
ATOM 769 N N . MET A 1 98 ? -7.316 -15.773 -2.848 1 98.88 98 MET A N 1
ATOM 770 C CA . MET A 1 98 ? -8.031 -14.547 -3.186 1 98.88 98 MET A CA 1
ATOM 771 C C . MET A 1 98 ? -8.047 -13.586 -2.002 1 98.88 98 MET A C 1
ATOM 773 O O . MET A 1 98 ? -7.926 -12.375 -2.18 1 98.88 98 MET A O 1
ATOM 777 N N . ASN A 1 99 ? -8.156 -14.156 -0.761 1 98.94 99 ASN A N 1
ATOM 778 C CA . ASN A 1 99 ? -8.164 -13.328 0.44 1 98.94 99 ASN A CA 1
ATOM 779 C C . ASN A 1 99 ? -6.914 -12.453 0.527 1 98.94 99 ASN A C 1
ATOM 781 O O . ASN A 1 99 ? -7.004 -11.266 0.818 1 98.94 99 ASN A O 1
ATOM 785 N N . ASN A 1 100 ? -5.82 -13.109 0.209 1 98.94 100 ASN A N 1
ATOM 786 C CA . ASN A 1 100 ? -4.543 -12.43 0.381 1 98.94 100 ASN A CA 1
ATOM 787 C C . ASN A 1 100 ? -4.367 -11.305 -0.64 1 98.94 100 ASN A C 1
ATOM 789 O O . ASN A 1 100 ? -3.799 -10.258 -0.327 1 98.94 100 ASN A O 1
ATOM 793 N N . TRP A 1 101 ? -4.848 -11.5 -1.844 1 98.88 101 TRP A N 1
ATOM 794 C CA . TRP A 1 101 ? -4.836 -10.438 -2.846 1 98.88 101 TRP A CA 1
ATOM 795 C C . TRP A 1 101 ? -5.672 -9.25 -2.389 1 98.88 101 TRP A C 1
ATOM 797 O O . TRP A 1 101 ? -5.234 -8.102 -2.482 1 98.88 101 TRP A O 1
ATOM 807 N N . ILE A 1 102 ? -6.867 -9.523 -1.891 1 98.94 102 ILE A N 1
ATOM 808 C CA . ILE A 1 102 ? -7.758 -8.461 -1.438 1 98.94 102 ILE A CA 1
ATOM 809 C C . ILE A 1 102 ? -7.121 -7.727 -0.258 1 98.94 102 ILE A C 1
ATOM 811 O O . ILE A 1 102 ? -7.113 -6.496 -0.217 1 98.94 102 ILE A O 1
ATOM 815 N N . ALA A 1 103 ? -6.57 -8.508 0.66 1 98.94 103 ALA A N 1
ATOM 816 C CA . ALA A 1 103 ? -5.945 -7.91 1.838 1 98.94 103 ALA A CA 1
ATOM 817 C C . ALA A 1 103 ? -4.809 -6.973 1.44 1 98.94 103 ALA A C 1
ATOM 819 O O . ALA A 1 103 ? -4.723 -5.848 1.938 1 98.94 103 ALA A O 1
ATOM 820 N N . MET A 1 104 ? -3.979 -7.398 0.526 1 98.81 104 MET A N 1
ATOM 821 C CA . MET A 1 104 ? -2.861 -6.57 0.081 1 98.81 104 MET A CA 1
ATOM 822 C C . MET A 1 104 ? -3.361 -5.301 -0.597 1 98.81 104 MET A C 1
ATOM 824 O O . MET A 1 104 ? -2.908 -4.203 -0.276 1 98.81 104 MET A O 1
ATOM 828 N N . GLY A 1 105 ? -4.32 -5.484 -1.539 1 98.69 105 GLY A N 1
ATOM 829 C CA . GLY A 1 105 ? -4.863 -4.324 -2.229 1 98.69 105 GLY A CA 1
ATOM 830 C C . GLY A 1 105 ? -5.547 -3.342 -1.298 1 98.69 105 GLY A C 1
ATOM 831 O O . GLY A 1 105 ? -5.336 -2.133 -1.396 1 98.69 105 GLY A O 1
ATOM 832 N N . ALA A 1 106 ? -6.332 -3.881 -0.396 1 98.81 106 ALA A N 1
ATOM 833 C CA . ALA A 1 106 ? -7.051 -3.045 0.563 1 98.81 106 ALA A CA 1
ATOM 834 C C . ALA A 1 106 ? -6.078 -2.312 1.485 1 98.81 106 ALA A C 1
ATOM 836 O O . ALA A 1 106 ? -6.25 -1.12 1.755 1 98.81 106 ALA A O 1
ATOM 837 N N . HIS A 1 107 ? -5.055 -3.031 1.9 1 98.81 107 HIS A N 1
ATOM 838 C CA . HIS A 1 107 ? -4.086 -2.441 2.814 1 98.81 107 HIS A CA 1
ATOM 839 C C . HIS A 1 107 ? -3.326 -1.296 2.152 1 98.81 107 HIS A C 1
ATOM 841 O O . HIS A 1 107 ? -3.193 -0.216 2.732 1 98.81 107 HIS A O 1
ATOM 847 N N . ARG A 1 108 ? -2.932 -1.53 0.966 1 98.62 108 ARG A N 1
ATOM 848 C CA . ARG A 1 108 ? -2.186 -0.528 0.212 1 98.62 108 ARG A CA 1
ATOM 849 C C . ARG A 1 108 ? -3.055 0.688 -0.092 1 98.62 108 ARG A C 1
ATOM 851 O O . ARG A 1 108 ? -2.539 1.789 -0.301 1 98.62 108 ARG A O 1
ATOM 858 N N . SER A 1 109 ? -4.383 0.489 -0.037 1 98 109 SER A N 1
ATOM 859 C CA . SER A 1 109 ? -5.332 1.559 -0.335 1 98 109 SER A CA 1
ATOM 860 C C . SER A 1 109 ? -5.816 2.238 0.941 1 98 109 SER A C 1
ATOM 862 O O . SER A 1 109 ? -6.652 3.145 0.89 1 98 109 SER A O 1
ATOM 864 N N . GLY A 1 110 ? -5.367 1.791 2.076 1 97.75 110 GLY A N 1
ATOM 865 C CA . GLY A 1 110 ? -5.758 2.381 3.346 1 97.75 110 GLY A CA 1
ATOM 866 C C . GLY A 1 110 ? -7.102 1.88 3.848 1 97.75 110 GLY A C 1
ATOM 867 O O . GLY A 1 110 ? -7.734 2.521 4.688 1 97.75 110 GLY A O 1
ATOM 868 N N . ARG A 1 111 ? -7.621 0.84 3.254 1 98.31 111 ARG A N 1
ATOM 869 C CA . ARG A 1 111 ? -8.859 0.223 3.713 1 98.31 111 ARG A CA 1
ATOM 870 C C . ARG A 1 111 ? -8.586 -0.826 4.785 1 98.31 111 ARG A C 1
ATOM 872 O O . ARG A 1 111 ? -8.797 -2.02 4.562 1 98.31 111 ARG A O 1
ATOM 879 N N . PHE A 1 112 ? -8.258 -0.322 5.926 1 98.75 112 PHE A N 1
ATOM 880 C CA . PHE A 1 112 ? -7.875 -1.184 7.039 1 98.75 112 PHE A CA 1
ATOM 881 C C . PHE A 1 112 ? -9.078 -1.947 7.574 1 98.75 112 PHE A C 1
ATOM 883 O O . PHE A 1 112 ? -8.93 -2.973 8.242 1 98.75 112 PHE A O 1
ATOM 890 N N . ASP A 1 113 ? -10.273 -1.454 7.258 1 98.19 113 ASP A N 1
ATOM 891 C CA . ASP A 1 113 ? -11.508 -2.135 7.648 1 98.19 113 ASP A CA 1
ATOM 892 C C . ASP A 1 113 ? -11.68 -3.441 6.875 1 98.19 113 ASP A C 1
ATOM 894 O O . ASP A 1 113 ? -12.492 -4.285 7.246 1 98.19 113 ASP A O 1
ATOM 898 N N . ILE A 1 114 ? -10.906 -3.631 5.848 1 98.75 114 ILE A N 1
ATOM 899 C CA . ILE A 1 114 ? -10.93 -4.855 5.055 1 98.75 114 ILE A CA 1
ATOM 900 C C . ILE A 1 114 ? -9.656 -5.66 5.305 1 98.75 114 ILE A C 1
ATOM 902 O O . ILE A 1 114 ? -9.719 -6.852 5.609 1 98.75 114 ILE A O 1
ATOM 906 N N . SER A 1 115 ? -8.5 -5.023 5.234 1 98.88 115 SER A N 1
ATOM 907 C CA . SER A 1 115 ? -7.215 -5.719 5.234 1 98.88 115 SER A CA 1
ATOM 908 C C . SER A 1 115 ? -6.957 -6.395 6.574 1 98.88 115 SER A C 1
ATOM 910 O O . SER A 1 115 ? -6.434 -7.512 6.621 1 98.88 115 SER A O 1
ATOM 912 N N . VAL A 1 116 ? -7.344 -5.727 7.688 1 98.75 116 VAL A N 1
ATOM 913 C CA . VAL A 1 116 ? -7.004 -6.234 9.008 1 98.75 116 VAL A CA 1
ATOM 914 C C . VAL A 1 116 ? -7.793 -7.512 9.297 1 98.75 116 VAL A C 1
ATOM 916 O O . VAL A 1 116 ? -7.211 -8.555 9.602 1 98.75 116 VAL A O 1
ATOM 919 N N . PRO A 1 117 ? -9.109 -7.496 9.102 1 98.69 117 PRO A N 1
ATOM 920 C CA . PRO A 1 117 ? -9.805 -8.758 9.336 1 98.69 117 PRO A CA 1
ATOM 921 C C . PRO A 1 117 ? -9.414 -9.844 8.336 1 98.69 117 PRO A C 1
ATOM 923 O O . PRO A 1 117 ? -9.352 -11.023 8.688 1 98.69 117 PRO A O 1
ATOM 926 N N . ALA A 1 118 ? -9.148 -9.508 7.117 1 98.94 118 ALA A N 1
ATOM 927 C CA . ALA A 1 118 ? -8.734 -10.477 6.109 1 98.94 118 ALA A CA 1
ATOM 928 C C . ALA A 1 118 ? -7.41 -11.133 6.496 1 98.94 118 ALA A C 1
ATOM 930 O O . ALA A 1 118 ? -7.258 -12.352 6.379 1 98.94 118 ALA A O 1
ATOM 931 N N . TYR A 1 119 ? -6.477 -10.305 6.961 1 98.88 119 TYR A N 1
ATOM 932 C CA . TYR A 1 119 ? -5.184 -10.836 7.379 1 98.88 119 TYR A CA 1
ATOM 933 C C . TYR A 1 119 ? -5.332 -11.766 8.578 1 98.88 119 TYR A C 1
ATOM 935 O O . TYR A 1 119 ? -4.707 -12.828 8.625 1 98.88 119 TYR A O 1
ATOM 943 N N . ASN A 1 120 ? -6.164 -11.344 9.492 1 98.69 120 ASN A N 1
ATOM 944 C CA . ASN A 1 120 ? -6.402 -12.18 10.664 1 98.69 120 ASN A CA 1
ATOM 945 C C . ASN A 1 120 ? -6.98 -13.539 10.273 1 98.69 120 ASN A C 1
ATOM 947 O O . ASN A 1 120 ? -6.594 -14.562 10.828 1 98.69 120 ASN A O 1
ATOM 951 N N . PHE A 1 121 ? -7.859 -13.555 9.336 1 98.88 121 PHE A N 1
ATOM 952 C CA . PHE A 1 121 ? -8.414 -14.82 8.859 1 98.88 121 PHE A CA 1
ATOM 953 C C . PHE A 1 121 ? -7.332 -15.664 8.195 1 98.88 121 PHE A C 1
ATOM 955 O O . PHE A 1 121 ? -7.234 -16.859 8.445 1 98.88 121 PHE A O 1
ATOM 962 N N . SER A 1 122 ? -6.531 -15.023 7.355 1 98.88 122 SER A N 1
ATOM 963 C CA . SER A 1 122 ? -5.5 -15.758 6.629 1 98.88 122 SER A CA 1
ATOM 964 C C . SER A 1 122 ? -4.492 -16.391 7.582 1 98.88 122 SER A C 1
ATOM 966 O O . SER A 1 122 ? -3.957 -17.469 7.305 1 98.88 122 SER A O 1
ATOM 968 N N . LYS A 1 123 ? -4.234 -15.812 8.711 1 98.81 123 LYS A N 1
ATOM 969 C CA . LYS A 1 123 ? -3.316 -16.344 9.711 1 98.81 123 LYS A CA 1
ATOM 970 C C . LYS A 1 123 ? -3.797 -17.688 10.242 1 98.81 123 LYS A C 1
ATOM 972 O O . LYS A 1 123 ? -2.994 -18.5 10.688 1 98.81 123 LYS A O 1
ATOM 977 N N . SER A 1 124 ? -5.074 -17.875 10.141 1 98.81 124 SER A N 1
ATOM 978 C CA . SER A 1 124 ? -5.609 -19.141 10.648 1 98.81 124 SER A CA 1
ATOM 979 C C . SER A 1 124 ? -5.172 -20.312 9.773 1 98.81 124 SER A C 1
ATOM 981 O O . SER A 1 124 ? -5.293 -21.469 10.18 1 98.81 124 SER A O 1
ATOM 983 N N . PHE A 1 125 ? -4.664 -20.078 8.586 1 98.88 125 PHE A N 1
ATOM 984 C CA . PHE A 1 125 ? -4.176 -21.109 7.691 1 98.88 125 PHE A CA 1
ATOM 985 C C . PHE A 1 125 ? -2.676 -21.328 7.871 1 98.88 125 PHE A C 1
ATOM 987 O O . PHE A 1 125 ? -2.104 -22.266 7.312 1 98.88 125 PHE A O 1
ATOM 994 N N . TYR A 1 126 ? -2.027 -20.438 8.523 1 98.75 126 TYR A N 1
ATOM 995 C CA . TYR A 1 126 ? -0.591 -20.469 8.773 1 98.75 126 TYR A CA 1
ATOM 996 C C . TYR A 1 126 ? -0.26 -21.469 9.891 1 98.75 126 TYR A C 1
ATOM 998 O O . TYR A 1 126 ? -0.731 -21.312 11.023 1 98.75 126 TYR A O 1
ATOM 1006 N N . ASN A 1 127 ? 0.448 -22.453 9.586 1 97.19 127 ASN A N 1
ATOM 1007 C CA . ASN A 1 127 ? 0.974 -23.406 10.555 1 97.19 127 ASN A CA 1
ATOM 1008 C C . ASN A 1 127 ? 2.152 -22.828 11.328 1 97.19 127 ASN A C 1
ATOM 1010 O O . ASN A 1 127 ? 3.268 -22.75 10.805 1 97.19 127 ASN A O 1
ATOM 1014 N N . THR A 1 128 ? 1.979 -22.469 12.531 1 93.44 128 THR A N 1
ATOM 1015 C CA . THR A 1 128 ? 2.963 -21.719 13.312 1 93.44 128 THR A CA 1
ATOM 1016 C C . THR A 1 128 ? 4.145 -22.609 13.68 1 93.44 128 THR A C 1
ATOM 1018 O O . THR A 1 128 ? 5.227 -22.125 14.008 1 93.44 128 THR A O 1
ATOM 1021 N N . GLU A 1 129 ? 3.998 -23.859 13.609 1 94.69 129 GLU A N 1
ATOM 1022 C CA . GLU A 1 129 ? 5.07 -24.797 13.922 1 94.69 129 GLU A CA 1
ATOM 1023 C C . GLU A 1 129 ? 5.969 -25.031 12.711 1 94.69 129 GLU A C 1
ATOM 1025 O O . GLU A 1 129 ? 7.195 -24.953 12.82 1 94.69 129 GLU A O 1
ATOM 1030 N N . LEU A 1 130 ? 5.258 -25.297 11.617 1 96.94 130 LEU A N 1
ATOM 1031 C CA . LEU A 1 130 ? 6.012 -25.625 10.414 1 96.94 130 LEU A CA 1
ATOM 1032 C C . LEU A 1 130 ? 6.289 -24.359 9.594 1 96.94 130 LEU A C 1
ATOM 1034 O O . LEU A 1 130 ? 7.008 -24.422 8.594 1 96.94 130 LEU A O 1
ATOM 1038 N N . LYS A 1 131 ? 5.688 -23.234 9.984 1 98.12 131 LYS A N 1
ATOM 1039 C CA . LYS A 1 131 ? 5.949 -21.906 9.43 1 98.12 131 LYS A CA 1
ATOM 1040 C C . LYS A 1 131 ? 5.625 -21.875 7.938 1 98.12 131 LYS A C 1
ATOM 1042 O O . LYS A 1 131 ? 6.406 -21.344 7.141 1 98.12 131 LYS A O 1
ATOM 1047 N N . ALA A 1 132 ? 4.562 -22.516 7.562 1 98.56 132 ALA A N 1
ATOM 1048 C CA . ALA A 1 132 ? 4.051 -22.578 6.195 1 98.56 132 ALA A CA 1
ATOM 1049 C C . ALA A 1 132 ? 2.527 -22.531 6.18 1 98.56 132 ALA A C 1
ATOM 1051 O O . ALA A 1 132 ? 1.889 -22.531 7.234 1 98.56 132 ALA A O 1
ATOM 1052 N N . VAL A 1 133 ? 1.933 -22.484 5.043 1 98.88 133 VAL A N 1
ATOM 1053 C CA . VAL A 1 133 ? 0.506 -22.203 4.938 1 98.88 133 VAL A CA 1
ATOM 1054 C C . VAL A 1 133 ? -0.227 -23.422 4.391 1 98.88 133 VAL A C 1
ATOM 1056 O O . VAL A 1 133 ? 0.168 -23.984 3.363 1 98.88 133 VAL A O 1
ATOM 1059 N N . CYS A 1 134 ? -1.267 -23.766 5.043 1 98.75 134 CYS A N 1
ATOM 1060 C CA . CYS A 1 134 ? -2.148 -24.828 4.582 1 98.75 134 CYS A CA 1
ATOM 1061 C C . CYS A 1 134 ? -2.916 -24.406 3.338 1 98.75 134 CYS A C 1
ATOM 1063 O O . CYS A 1 134 ? -3.389 -23.266 3.254 1 98.75 134 CYS A 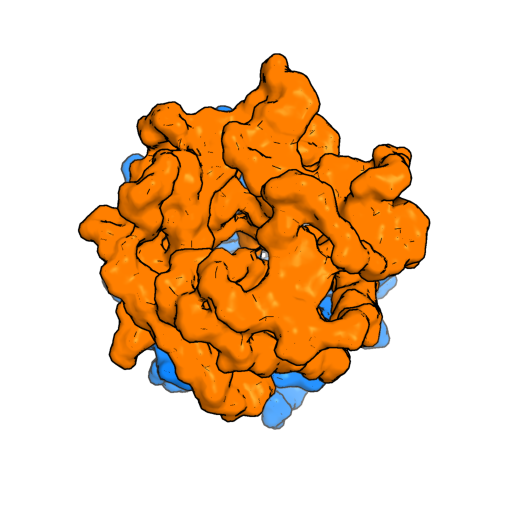O 1
ATOM 1065 N N . VAL A 1 135 ? -3.113 -25.281 2.439 1 98.5 135 VAL A N 1
ATOM 1066 C CA . VAL A 1 135 ? -3.646 -24.953 1.124 1 98.5 135 VAL A CA 1
ATOM 1067 C C . VAL A 1 135 ? -5.168 -24.812 1.203 1 98.5 135 VAL A C 1
ATOM 1069 O O . VAL A 1 135 ? -5.738 -23.859 0.68 1 98.5 135 VAL A O 1
ATOM 1072 N N . THR A 1 136 ? -5.812 -25.75 1.968 1 97.69 136 THR A N 1
ATOM 1073 C CA . THR A 1 136 ? -7.25 -25.891 1.763 1 97.69 136 THR A CA 1
ATOM 1074 C C . THR A 1 136 ? -8.016 -25.516 3.029 1 97.69 136 THR A C 1
ATOM 1076 O O . THR A 1 136 ? -9.203 -25.203 2.971 1 97.69 136 THR A O 1
ATOM 1079 N N . GLU A 1 137 ? -7.406 -25.656 4.199 1 97.5 137 GLU A N 1
ATOM 1080 C CA . GLU A 1 137 ? -8.133 -25.5 5.457 1 97.5 137 GLU A CA 1
ATOM 1081 C C . GLU A 1 137 ? -7.258 -24.812 6.508 1 97.5 137 GLU A C 1
ATOM 1083 O O . GLU A 1 137 ? -6.039 -24.719 6.348 1 97.5 137 GLU A O 1
ATOM 1088 N N . LYS A 1 138 ? -7.863 -24.406 7.539 1 97.94 138 LYS A N 1
ATOM 1089 C CA . LYS A 1 138 ? -7.191 -23.812 8.688 1 97.94 138 LYS A CA 1
ATOM 1090 C C . LYS A 1 138 ? -6.238 -24.812 9.344 1 97.94 138 LYS A C 1
ATOM 1092 O O . LYS A 1 138 ? -6.488 -26.031 9.328 1 97.94 138 LYS A O 1
ATOM 1097 N N . PHE A 1 139 ? -5.266 -24.203 9.945 1 97.94 139 PHE A N 1
ATOM 1098 C CA . PHE A 1 139 ? -4.258 -25.047 10.586 1 97.94 139 PHE A CA 1
ATOM 1099 C C . PHE A 1 139 ? -4.883 -25.906 11.68 1 97.94 139 PHE A C 1
ATOM 1101 O O . PHE A 1 139 ? -4.492 -27.062 11.859 1 97.94 139 PHE A O 1
ATOM 1108 N N . THR A 1 140 ? -5.863 -25.375 12.391 1 97.31 140 THR A N 1
ATOM 1109 C CA . THR A 1 140 ? -6.492 -26.078 13.492 1 97.31 140 THR A CA 1
ATOM 1110 C C . THR A 1 140 ? -7.383 -27.219 12.977 1 97.31 140 THR A C 1
ATOM 1112 O O . THR A 1 140 ? -7.867 -28.031 13.758 1 97.31 140 THR A O 1
ATOM 1115 N N . GLU A 1 141 ? -7.531 -27.359 11.648 1 97.25 141 GLU A N 1
ATOM 1116 C CA . GLU A 1 141 ? -8.461 -28.312 11.07 1 97.25 141 GLU A CA 1
ATOM 1117 C C . GLU A 1 141 ? -7.738 -29.328 10.172 1 97.25 141 GLU A C 1
ATOM 1119 O O . GLU A 1 141 ? -8.367 -30.047 9.398 1 97.25 141 GLU A O 1
ATOM 1124 N N . ILE A 1 142 ? -6.535 -29.375 10.227 1 97 142 ILE A N 1
ATOM 1125 C CA . ILE A 1 142 ? -5.766 -30.203 9.297 1 97 142 ILE A CA 1
ATOM 1126 C C . ILE A 1 142 ? -6.039 -31.672 9.562 1 97 142 ILE A C 1
ATOM 1128 O O . ILE A 1 142 ? -6.367 -32.062 10.688 1 97 142 ILE A O 1
ATOM 1132 N N . THR A 1 143 ? -5.977 -32.438 8.484 1 96.56 143 THR A N 1
ATOM 1133 C CA . THR A 1 143 ? -6.043 -33.875 8.5 1 96.56 143 THR A CA 1
ATOM 1134 C C . THR A 1 143 ? -4.758 -34.5 7.941 1 96.56 143 THR A C 1
ATOM 1136 O O . THR A 1 143 ? -3.809 -33.781 7.629 1 96.56 143 THR A O 1
ATOM 1139 N N . GLU A 1 144 ? -4.781 -35.812 7.848 1 95.25 144 GLU A N 1
ATOM 1140 C CA . GLU A 1 144 ? -3.631 -36.5 7.301 1 95.25 144 GLU A CA 1
ATOM 1141 C C . GLU A 1 144 ? -3.408 -36.156 5.836 1 95.25 144 GLU A C 1
ATOM 1143 O O . GLU A 1 144 ? -2.279 -36.219 5.34 1 95.25 144 GLU A O 1
ATOM 1148 N N . GLU A 1 145 ? -4.406 -35.688 5.199 1 94.56 145 GLU A N 1
ATOM 1149 C CA . GLU A 1 145 ? -4.34 -35.438 3.764 1 94.56 145 GLU A CA 1
ATOM 1150 C C . GLU A 1 145 ? -4.047 -33.969 3.482 1 94.56 145 GLU A C 1
ATOM 1152 O O . GLU A 1 145 ? -3.775 -33.594 2.342 1 94.56 145 GLU A O 1
ATOM 1157 N N . SER A 1 146 ? -4.027 -33.188 4.555 1 97.12 146 SER A N 1
ATOM 1158 C CA . SER A 1 146 ? -3.824 -31.734 4.375 1 97.12 146 SER A CA 1
ATOM 1159 C C . SER A 1 146 ? -2.398 -31.438 3.926 1 97.12 146 SER A C 1
ATOM 1161 O O . SER A 1 146 ? -1.45 -32.062 4.383 1 97.12 146 SER A O 1
ATOM 1163 N N . THR A 1 147 ? -2.316 -30.438 3.029 1 98.31 147 THR A N 1
ATOM 1164 C CA . THR A 1 147 ? -1.007 -30.094 2.488 1 98.31 147 THR A CA 1
ATOM 1165 C C . THR A 1 147 ? -0.736 -28.594 2.641 1 98.31 147 THR A C 1
ATOM 1167 O O . THR A 1 147 ? -1.656 -27.812 2.893 1 98.31 147 THR A O 1
ATOM 1170 N N . MET A 1 148 ? 0.523 -28.25 2.631 1 98.56 148 MET A N 1
ATOM 1171 C CA . MET A 1 148 ? 1.063 -26.906 2.453 1 98.56 148 MET A CA 1
ATOM 1172 C C . MET A 1 148 ? 1.863 -26.812 1.158 1 98.56 148 MET A C 1
ATOM 1174 O O . MET A 1 148 ? 2.268 -27.828 0.595 1 98.56 148 MET A O 1
ATOM 1178 N N . ASP A 1 149 ? 2 -25.609 0.674 1 98.12 149 ASP A N 1
ATOM 1179 C CA . ASP A 1 149 ? 2.723 -25.531 -0.592 1 98.12 149 ASP A CA 1
ATOM 1180 C C . ASP A 1 149 ? 3.508 -24.234 -0.69 1 98.12 149 ASP A C 1
ATOM 1182 O O . ASP A 1 149 ? 3.373 -23.344 0.164 1 98.12 149 ASP A O 1
ATOM 1186 N N . CYS A 1 150 ? 4.34 -24.141 -1.718 1 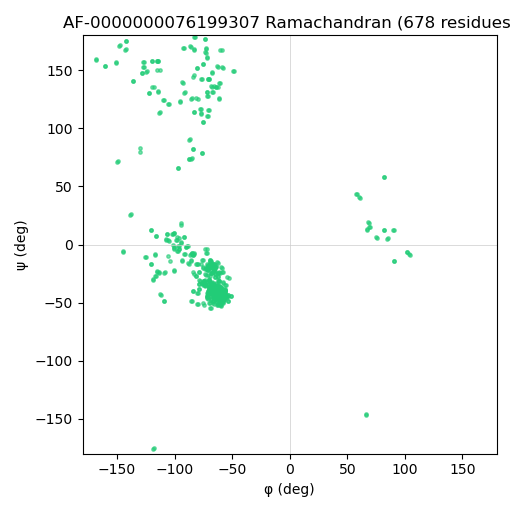97.62 150 CYS A N 1
ATOM 1187 C CA . CYS A 1 150 ? 5.23 -23 -1.895 1 97.62 150 CYS A CA 1
ATOM 1188 C C . CYS A 1 150 ? 4.457 -21.75 -2.322 1 97.62 150 CYS A C 1
ATOM 1190 O O . CYS A 1 150 ? 4.809 -20.641 -1.943 1 97.62 150 CYS A O 1
ATOM 1192 N N . LEU A 1 151 ? 3.373 -21.922 -3.068 1 98.5 151 LEU A N 1
ATOM 1193 C CA . LEU A 1 151 ? 2.602 -20.766 -3.529 1 98.5 151 LEU A CA 1
ATOM 1194 C C . LEU A 1 151 ? 1.896 -20.094 -2.363 1 98.5 151 LEU A C 1
ATOM 1196 O O . LEU A 1 151 ? 2.057 -18.875 -2.156 1 98.5 151 LEU A O 1
ATOM 1200 N N . SER A 1 152 ? 1.116 -20.891 -1.617 1 98.81 152 SER A N 1
ATOM 1201 C CA . SER A 1 152 ? 0.369 -20.328 -0.496 1 98.81 152 SER A CA 1
ATOM 1202 C C . SER A 1 152 ? 1.304 -19.703 0.538 1 98.81 152 SER A C 1
ATOM 1204 O O . SER A 1 152 ? 1.007 -18.656 1.099 1 98.81 152 SER A O 1
ATOM 1206 N N . THR A 1 153 ? 2.43 -20.328 0.739 1 98.88 153 THR A N 1
ATOM 1207 C CA . THR A 1 153 ? 3.396 -19.844 1.716 1 98.88 153 THR A CA 1
ATOM 1208 C C . THR A 1 153 ? 4.059 -18.562 1.226 1 98.88 153 THR A C 1
ATOM 1210 O O . THR A 1 153 ? 4.188 -17.594 1.981 1 98.88 153 THR A O 1
ATOM 1213 N N . SER A 1 154 ? 4.41 -18.531 -0.059 1 98.94 154 SER A N 1
ATOM 1214 C CA . SER A 1 154 ? 4.996 -17.328 -0.641 1 98.94 154 SER A CA 1
ATOM 1215 C C . SER A 1 154 ? 4.008 -16.172 -0.63 1 98.94 154 SER A C 1
ATOM 1217 O O . SER A 1 154 ? 4.367 -15.039 -0.296 1 98.94 154 SER A O 1
ATOM 1219 N N . HIS A 1 155 ? 2.785 -16.484 -1.008 1 98.88 155 HIS A N 1
ATOM 1220 C CA . HIS A 1 155 ? 1.752 -15.469 -1.112 1 98.88 155 HIS A CA 1
ATOM 1221 C C . HIS A 1 155 ? 1.424 -14.875 0.254 1 98.88 155 HIS A C 1
ATOM 1223 O O . HIS A 1 155 ? 1.32 -13.656 0.397 1 98.88 155 HIS A O 1
ATOM 1229 N N . PHE A 1 156 ? 1.304 -15.75 1.226 1 98.94 156 PHE A N 1
ATOM 1230 C CA . PHE A 1 156 ? 1.052 -15.289 2.586 1 98.94 156 PHE A CA 1
ATOM 1231 C C . PHE A 1 156 ? 2.26 -14.531 3.133 1 98.94 156 PHE A C 1
ATOM 1233 O O . PHE A 1 156 ? 2.107 -13.555 3.861 1 98.94 156 PHE A O 1
ATOM 1240 N N . GLY A 1 157 ? 3.438 -15.031 2.852 1 98.94 157 GLY A N 1
ATOM 1241 C CA . GLY A 1 157 ? 4.633 -14.289 3.229 1 98.94 157 GLY A CA 1
ATOM 1242 C C . GLY A 1 157 ? 4.66 -12.875 2.684 1 98.94 157 GLY A C 1
ATOM 1243 O O . GLY A 1 157 ? 4.98 -11.93 3.41 1 98.94 157 GLY A O 1
ATOM 1244 N N . LEU A 1 158 ? 4.297 -12.75 1.403 1 98.94 158 LEU A N 1
ATOM 1245 C CA . LEU A 1 158 ? 4.254 -11.43 0.792 1 98.94 158 LEU A CA 1
ATOM 1246 C C . LEU A 1 158 ? 3.199 -10.555 1.463 1 98.94 158 LEU A C 1
ATOM 1248 O O . LEU A 1 158 ? 3.447 -9.383 1.741 1 98.94 158 LEU A O 1
ATOM 1252 N N . LEU A 1 159 ? 1.998 -11.141 1.738 1 98.94 159 LEU A N 1
ATOM 1253 C CA . LEU A 1 159 ? 0.983 -10.414 2.49 1 98.94 159 LEU A CA 1
ATOM 1254 C C . LEU A 1 159 ? 1.528 -9.961 3.84 1 98.94 159 LEU A C 1
ATOM 1256 O O . LEU A 1 159 ? 1.305 -8.82 4.254 1 98.94 159 LEU A O 1
ATOM 1260 N N . SER A 1 160 ? 2.254 -10.852 4.492 1 98.94 160 SER A N 1
ATOM 1261 C CA . SER A 1 160 ? 2.814 -10.516 5.797 1 98.94 160 SER A CA 1
ATOM 1262 C C . SER A 1 160 ? 3.766 -9.328 5.707 1 98.94 160 SER A C 1
ATOM 1264 O O . SER A 1 160 ? 3.797 -8.484 6.602 1 98.94 160 SER A O 1
ATOM 1266 N N . LEU A 1 161 ? 4.523 -9.25 4.633 1 98.88 161 LEU A N 1
ATOM 1267 C CA . LEU A 1 161 ? 5.379 -8.086 4.43 1 98.88 161 LEU A CA 1
ATOM 1268 C C . LEU A 1 161 ? 4.543 -6.809 4.324 1 98.88 161 LEU A C 1
ATOM 1270 O O . LEU A 1 161 ? 4.832 -5.816 4.992 1 98.88 161 LEU A O 1
ATOM 1274 N N . TYR A 1 162 ? 3.465 -6.848 3.539 1 98.81 162 TYR A N 1
ATOM 1275 C CA . TYR A 1 162 ? 2.611 -5.676 3.359 1 98.81 162 TYR A CA 1
ATOM 1276 C C . TYR A 1 162 ? 1.927 -5.297 4.668 1 98.81 162 TYR A C 1
ATOM 1278 O O . TYR A 1 162 ? 1.659 -4.117 4.914 1 98.81 162 TYR A O 1
ATOM 1286 N N . MET A 1 163 ? 1.737 -6.316 5.504 1 98.81 163 MET A N 1
ATOM 1287 C CA . MET A 1 163 ? 1.059 -6.074 6.773 1 98.81 163 MET A CA 1
ATOM 1288 C C . MET A 1 163 ? 2.064 -5.762 7.879 1 98.81 163 MET A C 1
ATOM 1290 O O . MET A 1 163 ? 1.707 -5.719 9.055 1 98.81 163 MET A O 1
ATOM 1294 N N . GLY A 1 164 ? 3.342 -5.621 7.531 1 98.06 164 GLY A N 1
ATOM 1295 C CA . GLY A 1 164 ? 4.375 -5.223 8.477 1 98.06 164 GLY A CA 1
ATOM 1296 C C . GLY A 1 164 ? 4.773 -6.336 9.43 1 98.06 164 GLY A C 1
ATOM 1297 O O . GLY A 1 164 ? 5.488 -6.098 10.398 1 98.06 164 GLY A O 1
ATOM 1298 N N . ASP A 1 165 ? 4.281 -7.484 9.242 1 98.12 165 ASP A N 1
ATOM 1299 C CA . ASP A 1 165 ? 4.609 -8.656 10.047 1 98.12 165 ASP A CA 1
ATOM 1300 C C . ASP A 1 165 ? 5.867 -9.344 9.531 1 98.12 165 ASP A C 1
ATOM 1302 O O . ASP A 1 165 ? 5.801 -10.461 9.008 1 98.12 165 ASP A O 1
ATOM 1306 N N . ILE A 1 166 ? 6.988 -8.758 9.781 1 98.12 166 ILE A N 1
ATOM 1307 C CA . ILE A 1 166 ? 8.266 -9.156 9.203 1 98.12 166 ILE A CA 1
ATOM 1308 C C . ILE A 1 166 ? 8.672 -10.523 9.742 1 98.12 166 ILE A C 1
ATOM 1310 O O . ILE A 1 166 ? 9.234 -11.344 9.008 1 98.12 166 ILE A O 1
ATOM 1314 N N . ASN A 1 167 ? 8.383 -10.789 10.945 1 97.94 167 ASN A N 1
ATOM 1315 C CA . ASN A 1 167 ? 8.758 -12.07 11.539 1 97.94 167 ASN A CA 1
ATOM 1316 C C . ASN A 1 167 ? 8.055 -13.234 10.852 1 97.94 167 ASN A C 1
ATOM 1318 O O . ASN A 1 167 ? 8.68 -14.234 10.516 1 97.94 167 ASN A O 1
ATOM 1322 N N . THR A 1 168 ? 6.77 -13.07 10.664 1 98.69 168 THR A N 1
ATOM 1323 C CA . THR A 1 168 ? 6.023 -14.109 9.961 1 98.69 168 THR A CA 1
ATOM 1324 C C . THR A 1 168 ? 6.535 -14.266 8.531 1 98.69 168 THR A C 1
ATOM 1326 O O . THR A 1 168 ? 6.684 -15.383 8.039 1 98.69 168 THR A O 1
ATOM 1329 N N . ALA A 1 169 ? 6.828 -13.18 7.859 1 98.88 169 ALA A N 1
ATOM 1330 C CA . ALA A 1 169 ? 7.387 -13.242 6.512 1 98.88 169 ALA A CA 1
ATOM 1331 C C . ALA A 1 169 ? 8.711 -14 6.496 1 98.88 169 ALA A C 1
ATOM 1333 O O . ALA A 1 169 ? 8.945 -14.836 5.621 1 98.88 169 ALA A O 1
ATOM 1334 N N . LYS A 1 170 ? 9.555 -13.734 7.473 1 98.81 170 LYS A N 1
ATOM 1335 C CA . LYS A 1 170 ? 10.836 -14.422 7.582 1 98.81 170 LYS A CA 1
ATOM 1336 C C . LYS A 1 170 ? 10.641 -15.922 7.793 1 98.81 170 LYS A C 1
ATOM 1338 O O . LYS A 1 170 ? 11.352 -16.734 7.195 1 98.81 170 LYS A O 1
ATOM 1343 N N . ASP A 1 171 ? 9.703 -16.219 8.672 1 98.81 171 ASP A N 1
ATOM 1344 C CA . ASP A 1 171 ? 9.398 -17.625 8.93 1 98.81 171 ASP A CA 1
ATOM 1345 C C . ASP A 1 171 ? 8.977 -18.328 7.648 1 98.81 171 ASP A C 1
ATOM 1347 O O . ASP A 1 171 ? 9.438 -19.438 7.363 1 98.81 171 ASP A O 1
ATOM 1351 N N . CYS A 1 172 ? 8.102 -17.719 6.891 1 98.88 172 CYS A N 1
ATOM 1352 C CA . CYS A 1 172 ? 7.707 -18.266 5.602 1 98.88 172 CYS A CA 1
ATOM 1353 C C . CYS A 1 172 ? 8.922 -18.453 4.691 1 98.88 172 CYS A C 1
ATOM 1355 O O . CYS A 1 172 ? 9.055 -19.469 4.023 1 98.88 172 CYS A O 1
ATOM 1357 N N . GLY A 1 173 ? 9.797 -17.422 4.676 1 98.94 173 GLY A N 1
ATOM 1358 C CA . GLY A 1 173 ? 11.008 -17.5 3.885 1 98.94 173 GLY A CA 1
ATOM 1359 C C . GLY A 1 173 ? 11.898 -18.672 4.273 1 98.94 173 GLY A C 1
ATOM 1360 O O . GLY A 1 173 ? 12.43 -19.375 3.406 1 98.94 173 GLY A O 1
ATOM 1361 N N . GLU A 1 174 ? 12.008 -18.906 5.566 1 98.69 174 GLU A N 1
ATOM 1362 C CA . GLU A 1 174 ? 12.82 -20.016 6.066 1 98.69 174 GLU A CA 1
ATOM 1363 C C . GLU A 1 174 ? 12.281 -21.359 5.586 1 98.69 174 GLU A C 1
ATOM 1365 O O . GLU A 1 174 ? 13.055 -22.234 5.199 1 98.69 174 GLU A O 1
ATOM 1370 N N . THR A 1 175 ? 11.023 -21.453 5.617 1 98.31 175 THR A N 1
ATOM 1371 C CA . THR A 1 175 ? 10.422 -22.719 5.18 1 98.31 175 THR A CA 1
ATOM 1372 C C . THR A 1 175 ? 10.609 -22.906 3.676 1 98.31 175 THR A C 1
ATOM 1374 O O . THR A 1 175 ? 10.82 -24.031 3.211 1 98.31 175 THR A O 1
ATOM 1377 N N . LEU A 1 176 ? 10.562 -21.875 2.904 1 98.5 176 LEU A N 1
ATOM 1378 C CA . LEU A 1 176 ? 10.773 -21.984 1.465 1 98.5 176 LEU A CA 1
ATOM 1379 C C . LEU A 1 176 ? 12.219 -22.359 1.154 1 98.5 176 LEU A C 1
ATOM 1381 O O . LEU A 1 176 ? 12.484 -23.062 0.179 1 98.5 176 LEU A O 1
ATOM 1385 N N . LEU A 1 177 ? 13.164 -21.828 1.98 1 98.38 177 LEU A N 1
ATOM 1386 C CA . LEU A 1 177 ? 14.539 -22.281 1.851 1 98.38 177 LEU A CA 1
ATOM 1387 C C . LEU A 1 177 ? 14.641 -23.797 2.076 1 98.38 177 LEU A C 1
ATOM 1389 O O . LEU A 1 177 ? 15.328 -24.5 1.33 1 98.38 177 LEU A O 1
ATOM 1393 N N . TYR A 1 178 ? 13.961 -24.203 3.064 1 96.44 178 TYR A N 1
ATOM 1394 C CA . TYR A 1 178 ? 13.93 -25.625 3.35 1 96.44 178 TYR A CA 1
ATOM 1395 C C . TYR A 1 178 ? 13.32 -26.406 2.191 1 96.44 178 TYR A C 1
ATOM 1397 O O . TYR A 1 178 ? 13.805 -27.484 1.823 1 96.44 178 TYR A O 1
ATOM 1405 N N . PHE A 1 179 ? 12.227 -25.891 1.67 1 95.31 179 PHE A N 1
ATOM 1406 C CA . PHE A 1 179 ? 11.531 -26.5 0.539 1 95.31 179 PHE A CA 1
ATOM 1407 C C . PHE A 1 179 ? 12.5 -26.781 -0.605 1 95.31 179 PHE A C 1
ATOM 1409 O O . PHE A 1 179 ? 12.484 -27.859 -1.193 1 95.31 179 PHE A O 1
ATOM 1416 N N . ILE A 1 180 ? 13.32 -25.875 -0.902 1 95.31 180 ILE A N 1
ATOM 1417 C CA . ILE A 1 180 ? 14.281 -26 -1.995 1 95.31 180 ILE A CA 1
ATOM 1418 C C . ILE A 1 180 ? 15.367 -27 -1.615 1 95.31 180 ILE A C 1
ATOM 1420 O O . ILE A 1 180 ? 15.727 -27.875 -2.416 1 95.31 180 ILE A O 1
ATOM 1424 N N . LYS A 1 181 ? 15.852 -26.891 -0.429 1 95.81 181 LYS A N 1
ATOM 1425 C CA . LYS A 1 181 ? 16.906 -27.781 0.046 1 95.81 181 LYS A CA 1
ATOM 1426 C C . LYS A 1 181 ? 16.453 -29.234 0.052 1 95.81 181 LYS A C 1
ATOM 1428 O O . LYS A 1 181 ? 17.25 -30.141 -0.202 1 95.81 18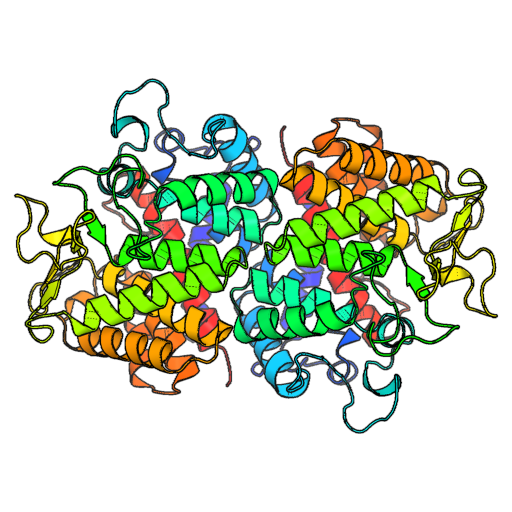1 LYS A O 1
ATOM 1433 N N . ALA A 1 182 ? 15.227 -29.422 0.266 1 96.06 182 ALA A N 1
ATOM 1434 C CA . ALA A 1 182 ? 14.672 -30.766 0.458 1 96.06 182 ALA A CA 1
ATOM 1435 C C . ALA A 1 182 ? 14.398 -31.438 -0.882 1 96.06 182 ALA A C 1
ATOM 1437 O O . ALA A 1 182 ? 14.086 -32.625 -0.928 1 96.06 182 ALA A O 1
ATOM 1438 N N . GLN A 1 183 ? 14.516 -30.766 -1.953 1 97.5 183 GLN A N 1
ATOM 1439 C CA . GLN A 1 183 ? 14.203 -31.328 -3.264 1 97.5 183 GLN A CA 1
ATOM 1440 C C . GLN A 1 183 ? 15.102 -32.531 -3.584 1 97.5 183 GLN A C 1
ATOM 1442 O O . GLN A 1 183 ? 16.328 -32.406 -3.574 1 97.5 183 GLN A O 1
ATOM 1447 N N . PRO A 1 184 ? 14.523 -33.625 -3.908 1 96 184 PRO A N 1
ATOM 1448 C CA . PRO A 1 184 ? 15.359 -34.781 -4.195 1 96 184 PRO A CA 1
ATOM 1449 C C . PRO A 1 184 ? 16.078 -34.688 -5.543 1 96 184 PRO A C 1
ATOM 1451 O O . PRO A 1 184 ? 17.188 -35.188 -5.699 1 96 184 PRO A O 1
ATOM 1454 N N . ASN A 1 185 ? 15.414 -34.062 -6.531 1 94.62 185 ASN A N 1
ATOM 1455 C CA . ASN A 1 185 ? 15.953 -34 -7.883 1 94.62 185 ASN A CA 1
ATOM 1456 C C . ASN A 1 185 ? 15.5 -32.719 -8.594 1 94.62 185 ASN A C 1
ATOM 1458 O O . ASN A 1 185 ? 14.789 -32.781 -9.594 1 94.62 185 ASN A O 1
ATOM 1462 N N . ILE A 1 186 ? 16 -31.625 -8.203 1 92.94 186 ILE A N 1
ATOM 1463 C CA . ILE A 1 186 ? 15.547 -30.328 -8.68 1 92.94 186 ILE A CA 1
ATOM 1464 C C . ILE A 1 186 ? 15.922 -30.156 -10.148 1 92.94 186 ILE A C 1
ATOM 1466 O O . ILE A 1 186 ? 15.328 -29.328 -10.859 1 92.94 186 ILE A O 1
ATOM 1470 N N . GLU A 1 187 ? 16.875 -30.922 -10.641 1 91.81 187 GLU A N 1
ATOM 1471 C CA . GLU A 1 187 ? 17.297 -30.828 -12.031 1 91.81 187 GLU A CA 1
ATOM 1472 C C . GLU A 1 187 ? 16.219 -31.359 -12.977 1 91.81 187 GLU A C 1
ATOM 1474 O O . GLU A 1 187 ? 16.25 -31.062 -14.172 1 91.81 187 GLU A O 1
ATOM 1479 N N . LYS A 1 188 ? 15.32 -32.125 -12.398 1 95.88 188 LYS A N 1
ATOM 1480 C CA . LYS A 1 188 ? 14.297 -32.75 -13.25 1 95.88 188 LYS A CA 1
ATOM 1481 C C . LYS A 1 188 ? 12.922 -32.156 -12.961 1 95.88 188 LYS A C 1
ATOM 1483 O O . LYS A 1 188 ? 12.102 -32 -13.875 1 95.88 188 LYS A O 1
ATOM 1488 N N . GLU A 1 189 ? 12.711 -32.031 -11.766 1 97.12 189 GLU A N 1
ATOM 1489 C CA . GLU A 1 189 ? 11.398 -31.516 -11.375 1 97.12 189 GLU A CA 1
ATOM 1490 C C . GLU A 1 189 ? 11.484 -30.766 -10.047 1 97.12 189 GLU A C 1
ATOM 1492 O O . GLU A 1 189 ? 12.453 -30.906 -9.305 1 97.12 189 GLU A O 1
ATOM 1497 N N . LEU A 1 190 ? 10.562 -29.891 -9.82 1 98 190 LEU A N 1
ATOM 1498 C CA . LEU A 1 190 ? 10.383 -29.188 -8.555 1 98 190 LEU A CA 1
ATOM 1499 C C . LEU A 1 190 ? 9.078 -29.609 -7.887 1 98 190 LEU A C 1
ATOM 1501 O O . LEU A 1 190 ? 7.992 -29.359 -8.414 1 98 190 LEU A O 1
ATOM 1505 N N . LEU A 1 191 ? 9.211 -30.266 -6.766 1 98.19 191 LEU A N 1
ATOM 1506 C CA . LEU A 1 191 ? 8.047 -30.641 -5.973 1 98.19 191 LEU A CA 1
ATOM 1507 C C . LEU A 1 191 ? 7.5 -29.453 -5.199 1 98.19 191 LEU A C 1
ATOM 1509 O O . LEU A 1 191 ? 8.273 -28.641 -4.68 1 98.19 191 LEU A O 1
ATOM 1513 N N . LEU A 1 192 ? 6.141 -29.391 -5.094 1 98.06 192 LEU A N 1
ATOM 1514 C CA . LEU A 1 192 ? 5.547 -28.109 -4.703 1 98.06 192 LEU A CA 1
ATOM 1515 C C . LEU A 1 192 ? 4.805 -28.234 -3.375 1 98.06 192 LEU A C 1
ATOM 1517 O O . LEU A 1 192 ? 4.355 -27.234 -2.811 1 98.06 192 LEU A O 1
ATOM 1521 N N . ARG A 1 193 ? 4.629 -29.484 -2.82 1 98.12 193 ARG A N 1
ATOM 1522 C CA . ARG A 1 193 ? 3.76 -29.688 -1.666 1 98.12 193 ARG A CA 1
ATOM 1523 C C . ARG A 1 193 ? 4.512 -30.375 -0.53 1 98.12 193 ARG A C 1
ATOM 1525 O O . ARG A 1 193 ? 5.406 -31.188 -0.771 1 98.12 193 ARG A O 1
ATOM 1532 N N . MET A 1 194 ? 4.059 -29.984 0.614 1 97.75 194 MET A N 1
ATOM 1533 C CA . MET A 1 194 ? 4.484 -30.641 1.847 1 97.75 194 MET A CA 1
ATOM 1534 C C . MET A 1 194 ? 3.279 -31.094 2.662 1 97.75 194 MET A C 1
ATOM 1536 O O . MET A 1 194 ? 2.197 -30.516 2.561 1 97.75 194 MET A O 1
ATOM 1540 N N . SER A 1 195 ? 3.537 -32.156 3.459 1 97.62 195 SER A N 1
ATOM 1541 C CA . SER A 1 195 ? 2.512 -32.562 4.41 1 97.62 195 SER A CA 1
ATOM 1542 C C . SER A 1 195 ? 2.297 -31.516 5.492 1 97.62 195 SER A C 1
ATOM 1544 O O . SER A 1 195 ? 3.252 -31.062 6.125 1 97.62 195 SER A O 1
ATOM 1546 N N . ALA A 1 196 ? 1.032 -31.188 5.711 1 97.5 196 ALA A N 1
ATOM 1547 C CA . ALA A 1 196 ? 0.734 -30.219 6.766 1 97.5 196 ALA A CA 1
ATOM 1548 C C . ALA A 1 196 ? 0.944 -30.844 8.148 1 97.5 196 ALA A C 1
ATOM 1550 O O . ALA A 1 196 ? 1.098 -30.125 9.133 1 97.5 196 ALA A O 1
ATOM 1551 N N . LYS A 1 197 ? 0.913 -32.125 8.203 1 96.12 197 LYS A N 1
ATOM 1552 C CA . LYS A 1 197 ? 1.049 -32.844 9.477 1 96.12 197 LYS A CA 1
ATOM 1553 C C . LYS A 1 197 ? 2.518 -33.031 9.852 1 96.12 197 LYS A C 1
ATOM 1555 O O . LYS A 1 197 ? 2.898 -32.812 11.008 1 96.12 197 LYS A O 1
ATOM 1560 N N . THR A 1 198 ? 3.354 -33.344 8.844 1 95.81 198 THR A N 1
ATOM 1561 C CA . THR A 1 198 ? 4.707 -33.781 9.18 1 95.81 198 THR A CA 1
ATOM 1562 C C . THR A 1 198 ? 5.734 -32.75 8.688 1 95.81 198 THR A C 1
ATOM 1564 O O . THR A 1 198 ? 6.887 -32.781 9.125 1 95.81 198 THR A O 1
ATOM 1567 N N . GLY A 1 199 ? 5.375 -32 7.711 1 96.44 199 GLY A N 1
ATOM 1568 C CA . GLY A 1 199 ? 6.312 -31.047 7.137 1 96.44 199 GLY A CA 1
ATOM 1569 C C . GLY A 1 199 ? 7.207 -31.656 6.074 1 96.44 199 GLY A C 1
ATOM 1570 O O . GLY A 1 199 ? 8.062 -30.969 5.508 1 96.44 199 GLY A O 1
ATOM 1571 N N . SER A 1 200 ? 6.965 -32.844 5.75 1 95.88 200 SER A N 1
ATOM 1572 C CA . SER A 1 200 ? 7.797 -33.531 4.754 1 95.88 200 SER A CA 1
ATOM 1573 C C . SER A 1 200 ? 7.332 -33.188 3.338 1 95.88 200 SER A C 1
ATOM 1575 O O . SER A 1 200 ? 6.133 -33.125 3.078 1 95.88 200 SER A O 1
ATOM 1577 N N . LEU A 1 201 ? 8.297 -33.125 2.463 1 97.06 201 LEU A N 1
ATOM 1578 C CA . LEU A 1 201 ? 8.008 -32.906 1.048 1 97.06 201 LEU A CA 1
ATOM 1579 C C . LEU A 1 201 ? 7.242 -34.094 0.475 1 97.06 201 LEU A C 1
ATOM 1581 O O . LEU A 1 201 ? 7.594 -35.25 0.74 1 97.06 201 LEU A O 1
ATOM 1585 N N . LEU A 1 202 ? 6.227 -33.812 -0.299 1 97.31 202 LEU A N 1
ATOM 1586 C CA . LEU A 1 202 ? 5.434 -34.875 -0.892 1 97.31 202 LEU A CA 1
ATOM 1587 C C . LEU A 1 202 ? 5.98 -35.281 -2.26 1 97.31 202 LEU A C 1
ATOM 1589 O O . LEU A 1 202 ? 6.207 -34.406 -3.113 1 97.31 202 LEU A O 1
ATOM 1593 N N . THR A 1 203 ? 6.137 -36.594 -2.441 1 95.69 203 THR A N 1
ATOM 1594 C CA . THR A 1 203 ? 6.684 -37.062 -3.703 1 95.69 203 THR A CA 1
ATOM 1595 C C . THR A 1 203 ? 5.586 -37.688 -4.566 1 95.69 203 THR A C 1
ATOM 1597 O O . THR A 1 203 ? 5.801 -37.969 -5.746 1 95.69 203 THR A O 1
ATOM 1600 N N . ALA A 1 204 ? 4.465 -37.875 -3.969 1 94.5 204 ALA A N 1
ATOM 1601 C CA . ALA A 1 204 ? 3.303 -38.406 -4.691 1 94.5 204 ALA A CA 1
ATOM 1602 C C . ALA A 1 204 ? 2.186 -37.375 -4.746 1 94.5 204 ALA A C 1
ATOM 1604 O O . ALA A 1 204 ? 2.133 -36.438 -3.914 1 94.5 204 ALA A O 1
ATOM 1605 N N . ASN A 1 205 ? 1.434 -37.438 -5.77 1 94.25 205 ASN A N 1
ATOM 1606 C CA . ASN A 1 205 ? 0.284 -36.562 -5.926 1 94.25 205 ASN A CA 1
ATOM 1607 C C . ASN A 1 205 ? -0.987 -37.344 -6.242 1 94.25 205 ASN A C 1
ATOM 1609 O O . ASN A 1 205 ? -0.927 -38.406 -6.84 1 94.25 205 ASN A O 1
ATOM 1613 N N . PRO A 1 206 ? -2.133 -36.812 -5.758 1 92.56 206 PRO A N 1
ATOM 1614 C CA . PRO A 1 206 ? -3.398 -37.438 -6.16 1 92.56 206 PRO A CA 1
ATOM 1615 C C . PRO A 1 206 ? -3.609 -37.406 -7.672 1 92.56 206 PRO A C 1
ATOM 1617 O O . PRO A 1 206 ? -2.977 -36.625 -8.383 1 92.56 206 PRO A O 1
ATOM 1620 N N . ASP A 1 207 ? -4.598 -38.188 -8.078 1 89.19 207 ASP A N 1
ATOM 1621 C CA . ASP A 1 207 ? -4.945 -38.281 -9.492 1 89.19 207 ASP A CA 1
ATOM 1622 C C . ASP A 1 207 ? -5.445 -36.906 -10.008 1 89.19 207 ASP A C 1
ATOM 1624 O O . ASP A 1 207 ? -6.195 -36.219 -9.312 1 89.19 207 ASP A O 1
ATOM 1628 N N . ASN A 1 208 ? -5.016 -36.5 -11.102 1 90.88 208 ASN A N 1
ATOM 1629 C CA . ASN A 1 208 ? -5.441 -35.312 -11.82 1 90.88 208 ASN A CA 1
ATOM 1630 C C . ASN A 1 208 ? -5.012 -34.031 -11.109 1 90.88 208 ASN A C 1
ATOM 1632 O O . ASN A 1 208 ? -5.535 -32.969 -11.383 1 90.88 208 ASN A O 1
ATOM 1636 N N . MET A 1 209 ? -4.043 -34.219 -10.133 1 95.69 209 MET A N 1
ATOM 1637 C CA . MET A 1 209 ? -3.604 -33.062 -9.391 1 95.69 209 MET A CA 1
ATOM 1638 C C . MET A 1 209 ? -2.125 -32.781 -9.641 1 95.69 209 MET A C 1
ATOM 1640 O O . MET A 1 209 ? -1.549 -31.859 -9.031 1 95.69 209 MET A O 1
ATOM 1644 N N . GLU A 1 210 ? -1.559 -33.469 -10.516 1 95.88 210 GLU A N 1
ATOM 1645 C CA . GLU A 1 210 ? -0.114 -33.438 -10.727 1 95.88 210 GLU A CA 1
ATOM 1646 C C . GLU A 1 210 ? 0.353 -32 -11.008 1 95.88 210 GLU A C 1
ATOM 1648 O O . GLU A 1 210 ? 1.35 -31.547 -10.445 1 95.88 210 GLU A O 1
ATOM 1653 N N . PRO A 1 211 ? -0.363 -31.203 -11.758 1 96.19 211 PRO A N 1
ATOM 1654 C CA . PRO A 1 211 ? 0.135 -29.875 -12.078 1 96.19 211 PRO A CA 1
ATOM 1655 C C . PRO A 1 211 ? 0.26 -28.984 -10.836 1 96.19 211 PRO A C 1
ATOM 1657 O O . PRO A 1 211 ? 1.023 -28.016 -10.844 1 96.19 211 PRO A O 1
ATOM 1660 N N . PHE A 1 212 ? -0.441 -29.375 -9.781 1 97.5 212 PHE A N 1
ATOM 1661 C CA . PHE A 1 212 ? -0.419 -28.562 -8.562 1 97.5 212 PHE A CA 1
ATOM 1662 C C . PHE A 1 212 ? 0.575 -29.125 -7.559 1 97.5 212 PHE A C 1
ATOM 1664 O O . PHE A 1 212 ? 0.722 -28.594 -6.457 1 97.5 212 PHE A O 1
ATOM 1671 N N . TYR A 1 213 ? 1.279 -30.203 -8.031 1 97.88 213 TYR A N 1
ATOM 1672 C CA . TYR A 1 213 ? 2.156 -30.859 -7.078 1 97.88 213 TYR A CA 1
ATOM 1673 C C . TYR A 1 213 ? 3.604 -30.844 -7.555 1 97.88 213 TYR A C 1
ATOM 1675 O O . TYR A 1 213 ? 4.527 -31.094 -6.777 1 97.88 213 TYR A O 1
ATOM 1683 N N . LYS A 1 214 ? 3.805 -30.594 -8.805 1 97.44 214 LYS A N 1
ATOM 1684 C CA . LYS A 1 214 ? 5.188 -30.531 -9.273 1 97.44 214 LYS A CA 1
ATOM 1685 C C . LYS A 1 214 ? 5.289 -29.781 -10.594 1 97.44 214 LYS A C 1
ATOM 1687 O O . LYS A 1 214 ? 4.305 -29.672 -11.328 1 97.44 214 LYS A O 1
ATOM 1692 N N . ILE A 1 215 ? 6.422 -29.203 -10.859 1 97.94 215 ILE A N 1
ATOM 1693 C CA . ILE A 1 215 ? 6.844 -28.672 -12.148 1 97.94 215 ILE A CA 1
ATOM 1694 C C . ILE A 1 215 ? 7.867 -29.609 -12.789 1 97.94 215 ILE A C 1
ATOM 1696 O O . ILE A 1 215 ? 8.922 -29.875 -12.211 1 97.94 215 ILE A O 1
ATOM 1700 N N . LYS A 1 216 ? 7.516 -30.047 -13.906 1 97.75 216 LYS A N 1
ATOM 1701 C CA . LYS A 1 216 ? 8.445 -30.891 -14.664 1 97.75 216 LYS A CA 1
ATOM 1702 C C . LYS A 1 216 ? 9.242 -30.062 -15.664 1 97.75 216 LYS A C 1
ATOM 1704 O O . LYS A 1 216 ? 8.664 -29.438 -16.547 1 97.75 216 LYS A O 1
ATOM 1709 N N . LYS A 1 217 ? 10.469 -30.141 -15.539 1 97.62 217 LYS A N 1
ATOM 1710 C CA . LYS A 1 217 ? 11.391 -29.281 -16.281 1 97.62 217 LYS A CA 1
ATOM 1711 C C . LYS A 1 217 ? 11.164 -29.406 -17.781 1 97.62 217 LYS A C 1
ATOM 1713 O O . LYS A 1 217 ? 11.133 -28.406 -18.5 1 97.62 217 LYS A O 1
ATOM 1718 N N . ASP A 1 218 ? 10.922 -30.547 -18.266 1 97.94 218 ASP A N 1
ATOM 1719 C CA . ASP A 1 218 ? 10.961 -30.797 -19.703 1 97.94 218 ASP A CA 1
ATOM 1720 C C . ASP A 1 218 ? 9.555 -30.812 -20.297 1 97.94 218 ASP A C 1
ATOM 1722 O O . ASP A 1 218 ? 9.383 -31 -21.5 1 97.94 218 ASP A O 1
ATOM 1726 N N . SER A 1 219 ? 8.523 -30.656 -19.5 1 97.81 219 SER A N 1
ATOM 1727 C CA . SER A 1 219 ? 7.145 -30.672 -19.984 1 97.81 219 SER A CA 1
ATOM 1728 C C . SER A 1 219 ? 6.648 -29.266 -20.297 1 97.81 219 SER A C 1
ATOM 1730 O O . SER A 1 219 ? 6.957 -28.312 -19.562 1 97.81 219 SER A O 1
ATOM 1732 N N . PRO A 1 220 ? 5.922 -29.125 -21.359 1 97.75 220 PRO A N 1
ATOM 1733 C CA . PRO A 1 220 ? 5.438 -27.797 -21.734 1 97.75 220 PRO A CA 1
ATOM 1734 C C . PRO A 1 220 ? 4.277 -27.328 -20.859 1 97.75 220 PRO A C 1
ATOM 1736 O O . PRO A 1 220 ? 3.596 -28.156 -20.234 1 97.75 220 PRO A O 1
ATOM 1739 N N . ASN A 1 221 ? 4.121 -26.047 -20.766 1 97 221 ASN A N 1
ATOM 1740 C CA . ASN A 1 221 ? 2.949 -25.375 -20.203 1 97 221 ASN A CA 1
ATOM 1741 C C . ASN A 1 221 ? 2.689 -25.797 -18.766 1 97 221 ASN A C 1
ATOM 1743 O O . ASN A 1 221 ? 1.557 -26.109 -18.406 1 97 221 ASN A O 1
ATOM 1747 N N . GLN A 1 222 ? 3.811 -25.859 -18.031 1 97.31 222 GLN A N 1
ATOM 1748 C CA . GLN A 1 222 ? 3.709 -26.094 -16.594 1 97.31 222 GLN A CA 1
ATOM 1749 C C . GLN A 1 222 ? 3.168 -24.875 -15.875 1 97.31 222 GLN A C 1
ATOM 1751 O O . GLN A 1 222 ? 3.117 -23.781 -16.438 1 97.31 222 GLN A O 1
ATOM 1756 N N . LEU A 1 223 ? 2.656 -25.016 -14.672 1 97.12 223 LEU A N 1
ATOM 1757 C CA . LEU A 1 223 ? 2.146 -23.906 -13.883 1 97.12 223 LEU A CA 1
ATOM 1758 C C . LEU A 1 223 ? 3.291 -23.094 -13.289 1 97.12 223 LEU A C 1
ATOM 1760 O O . LEU A 1 223 ? 3.527 -23.141 -12.078 1 97.12 223 LEU A O 1
ATOM 1764 N N . TYR A 1 224 ? 3.869 -22.25 -14.141 1 98.06 224 TYR A N 1
ATOM 1765 C CA . TYR A 1 224 ? 5.113 -21.562 -13.828 1 98.06 224 TYR A CA 1
ATOM 1766 C C . TYR A 1 224 ? 4.883 -20.469 -12.789 1 98.06 224 TYR A C 1
ATOM 1768 O O . TYR A 1 224 ? 5.84 -19.906 -12.258 1 98.06 224 TYR A O 1
ATOM 1776 N N . PHE A 1 225 ? 3.574 -20.219 -12.461 1 97.06 225 PHE A N 1
ATOM 1777 C CA . PHE A 1 225 ? 3.32 -19.188 -11.461 1 97.06 225 PHE A CA 1
ATOM 1778 C C . PHE A 1 225 ? 3.826 -19.625 -10.094 1 97.06 225 PHE A C 1
ATOM 1780 O O . PHE A 1 225 ? 4.102 -18.781 -9.234 1 97.06 225 PHE A O 1
ATOM 1787 N N . PHE A 1 226 ? 4.086 -20.906 -9.859 1 98.12 226 PHE A N 1
ATOM 1788 C CA . PHE A 1 226 ? 4.688 -21.375 -8.617 1 98.12 226 PHE A CA 1
ATOM 1789 C C . PHE A 1 226 ? 6.117 -20.875 -8.477 1 98.12 226 PHE A C 1
ATOM 1791 O O . PHE A 1 226 ? 6.539 -20.484 -7.387 1 98.12 226 PHE A O 1
ATOM 1798 N N . LEU A 1 227 ? 6.812 -20.875 -9.609 1 98.38 227 LEU A N 1
ATOM 1799 C CA . LEU A 1 227 ? 8.195 -20.391 -9.625 1 98.38 227 LEU A CA 1
ATOM 1800 C C . LEU A 1 227 ? 8.242 -18.875 -9.445 1 98.38 227 LEU A C 1
ATOM 1802 O O . LEU A 1 227 ? 9.016 -18.359 -8.633 1 98.38 227 LEU A O 1
ATOM 1806 N N . GLY A 1 228 ? 7.387 -18.25 -10.203 1 98.62 228 GLY A N 1
ATOM 1807 C CA . GLY A 1 228 ? 7.359 -16.797 -10.164 1 98.62 228 GLY A CA 1
ATOM 1808 C C . GLY A 1 228 ? 7.062 -16.25 -8.781 1 98.62 228 GLY A C 1
ATOM 1809 O O . GLY A 1 228 ? 7.773 -15.367 -8.297 1 98.62 228 GLY A O 1
ATOM 1810 N N . TYR A 1 229 ? 6.07 -16.797 -8.172 1 98.38 229 TYR A N 1
ATOM 1811 C CA . TYR A 1 229 ? 5.625 -16.234 -6.906 1 98.38 229 TYR A CA 1
ATOM 1812 C C . TYR A 1 229 ? 6.648 -16.484 -5.809 1 98.38 229 TYR A C 1
ATOM 1814 O O . TYR A 1 229 ? 6.852 -15.633 -4.934 1 98.38 229 TYR A O 1
ATOM 1822 N N . HIS A 1 230 ? 7.301 -17.672 -5.84 1 98.62 230 HIS A N 1
ATOM 1823 C CA . HIS A 1 230 ? 8.406 -17.938 -4.926 1 98.62 230 HIS A CA 1
ATOM 1824 C C . HIS A 1 230 ? 9.469 -16.844 -5.023 1 98.62 230 HIS A C 1
ATOM 1826 O O . HIS A 1 230 ? 9.875 -16.266 -4.008 1 98.62 230 HIS A O 1
ATOM 1832 N N . SER A 1 231 ? 9.844 -16.547 -6.191 1 98.88 231 SER A N 1
ATOM 1833 C CA . SER A 1 231 ? 10.953 -15.617 -6.402 1 98.88 231 SER A CA 1
ATOM 1834 C C . SER A 1 231 ? 10.547 -14.18 -6.098 1 98.88 231 SER A C 1
ATOM 1836 O O . SER A 1 231 ? 11.352 -13.391 -5.598 1 98.88 231 SER A O 1
ATOM 1838 N N . ILE A 1 232 ? 9.281 -13.812 -6.371 1 98.94 232 ILE A N 1
ATOM 1839 C CA . ILE A 1 232 ? 8.789 -12.484 -6.02 1 98.94 232 ILE A CA 1
ATOM 1840 C C . ILE A 1 232 ? 8.891 -12.281 -4.512 1 98.94 232 ILE A C 1
ATOM 1842 O O . ILE A 1 232 ? 9.516 -11.32 -4.051 1 98.94 232 ILE A O 1
ATOM 1846 N N . PHE A 1 233 ? 8.336 -13.25 -3.789 1 98.94 233 PHE A N 1
ATOM 1847 C CA . PHE A 1 233 ? 8.312 -13.117 -2.338 1 98.94 233 PHE A CA 1
ATOM 1848 C C . PHE A 1 233 ? 9.734 -13.109 -1.777 1 98.94 233 PHE A C 1
ATOM 1850 O O . PHE A 1 233 ? 10.086 -12.242 -0.977 1 98.94 233 PHE A O 1
ATOM 1857 N N . MET A 1 234 ? 10.562 -14 -2.217 1 98.94 234 MET A N 1
ATOM 1858 C CA . MET A 1 234 ? 11.906 -14.133 -1.658 1 98.94 234 MET A CA 1
ATOM 1859 C C . MET A 1 234 ? 12.734 -12.891 -1.95 1 98.94 234 MET A C 1
ATOM 1861 O O . MET A 1 234 ? 13.562 -12.484 -1.13 1 98.94 234 MET A O 1
ATOM 1865 N N . THR A 1 235 ? 12.539 -12.305 -3.104 1 98.94 235 THR A N 1
ATOM 1866 C CA . THR A 1 235 ? 13.25 -11.062 -3.408 1 98.94 235 THR A CA 1
ATOM 1867 C C . THR A 1 235 ? 12.75 -9.93 -2.521 1 98.94 235 THR A C 1
ATOM 1869 O O . THR A 1 235 ? 13.547 -9.164 -1.981 1 98.94 235 THR A O 1
ATOM 1872 N N . LYS A 1 236 ? 11.438 -9.82 -2.363 1 98.94 236 LYS A N 1
ATOM 1873 C CA . LYS A 1 236 ? 10.875 -8.781 -1.514 1 98.94 236 LYS A CA 1
ATOM 1874 C C . LYS A 1 236 ? 11.297 -8.961 -0.06 1 98.94 236 LYS A C 1
ATOM 1876 O O . LYS A 1 236 ? 11.547 -7.984 0.647 1 98.94 236 LYS A O 1
ATOM 1881 N N . LEU A 1 237 ? 11.367 -10.219 0.347 1 98.94 237 LEU A N 1
ATOM 1882 C CA . LEU A 1 237 ? 11.836 -10.5 1.7 1 98.94 237 LEU A CA 1
ATOM 1883 C C . LEU A 1 237 ? 13.289 -10.07 1.871 1 98.94 237 LEU A C 1
ATOM 1885 O O . LEU A 1 237 ? 13.656 -9.523 2.912 1 98.94 237 LEU A O 1
ATOM 1889 N N . TYR A 1 238 ? 14.109 -10.336 0.872 1 98.88 238 TYR A N 1
ATOM 1890 C CA . TYR A 1 238 ? 15.477 -9.844 0.892 1 98.88 238 TYR A CA 1
ATOM 1891 C C . TYR A 1 238 ? 15.516 -8.328 1.04 1 98.88 238 TYR A C 1
ATOM 1893 O O . TYR A 1 238 ? 16.297 -7.793 1.831 1 98.88 238 TYR A O 1
ATOM 1901 N N . GLN A 1 239 ? 14.656 -7.648 0.304 1 98.31 239 GLN A N 1
ATOM 1902 C CA . GLN A 1 239 ? 14.594 -6.195 0.363 1 98.31 239 GLN A CA 1
ATOM 1903 C C . GLN A 1 239 ? 14.25 -5.715 1.771 1 98.31 239 GLN A C 1
ATOM 1905 O O . GLN A 1 239 ? 14.812 -4.727 2.25 1 98.31 239 GLN A O 1
ATOM 1910 N N . ALA A 1 240 ? 13.422 -6.43 2.445 1 98.5 240 ALA A N 1
ATOM 1911 C CA . ALA A 1 240 ? 12.953 -6.039 3.771 1 98.5 240 ALA A CA 1
ATOM 1912 C C . ALA A 1 240 ? 13.992 -6.355 4.836 1 98.5 240 ALA A C 1
ATOM 1914 O O . ALA A 1 240 ? 14.102 -5.645 5.84 1 98.5 240 ALA A O 1
ATOM 1915 N N . THR A 1 241 ? 14.805 -7.457 4.57 1 98.44 241 THR A N 1
ATOM 1916 C CA . THR A 1 241 ? 15.609 -7.988 5.664 1 98.44 241 THR A CA 1
ATOM 1917 C C . THR A 1 241 ? 17.094 -7.828 5.367 1 98.44 241 THR A C 1
ATOM 1919 O O . THR A 1 241 ? 17.938 -7.957 6.266 1 98.44 241 THR A O 1
ATOM 1922 N N . GLN A 1 242 ? 17.453 -7.723 4.094 1 97.31 242 GLN A N 1
ATOM 1923 C CA . GLN A 1 242 ? 18.812 -7.656 3.592 1 97.31 242 GLN A CA 1
ATOM 1924 C C . GLN A 1 242 ? 19.547 -8.977 3.812 1 97.31 242 GLN A C 1
ATOM 1926 O O . GLN A 1 242 ? 20.781 -9.016 3.801 1 97.31 242 GLN A O 1
ATOM 1931 N N . ASP A 1 243 ? 18.812 -10.039 4.156 1 98.56 243 ASP A N 1
ATOM 1932 C CA . ASP A 1 243 ? 19.375 -11.391 4.23 1 98.56 243 ASP A CA 1
ATOM 1933 C C . ASP A 1 243 ? 19.531 -11.984 2.834 1 98.56 243 ASP A C 1
ATOM 1935 O O . ASP A 1 243 ? 18.547 -12.352 2.188 1 98.56 243 ASP A O 1
ATOM 1939 N N . THR A 1 244 ? 20.766 -12.203 2.379 1 98.62 244 THR A N 1
ATOM 1940 C CA . THR A 1 244 ? 21.078 -12.562 1.002 1 98.62 244 THR A CA 1
ATOM 1941 C C . THR A 1 244 ? 20.625 -13.992 0.704 1 98.62 244 THR A C 1
ATOM 1943 O O . THR A 1 244 ? 20.469 -14.367 -0.459 1 98.62 244 THR A O 1
ATOM 1946 N N . ARG A 1 245 ? 20.438 -14.867 1.721 1 98.69 245 ARG A N 1
ATOM 1947 C CA . ARG A 1 245 ? 19.953 -16.234 1.494 1 98.69 245 ARG A CA 1
ATOM 1948 C C . ARG A 1 245 ? 18.625 -16.234 0.74 1 98.69 245 ARG A C 1
ATOM 1950 O O . ARG A 1 245 ? 18.375 -17.109 -0.086 1 98.69 245 ARG A O 1
ATOM 1957 N N . PHE A 1 246 ? 17.766 -15.227 0.999 1 98.94 246 PHE A N 1
ATOM 1958 C CA . PHE A 1 246 ? 16.453 -15.141 0.346 1 98.94 246 PHE A CA 1
ATOM 1959 C C . PHE A 1 246 ? 16.609 -14.758 -1.121 1 98.94 246 PHE A C 1
ATOM 1961 O O . PHE A 1 246 ? 15.969 -15.352 -1.992 1 98.94 246 PHE A O 1
ATOM 1968 N N . LEU A 1 247 ? 17.484 -13.812 -1.478 1 98.88 247 LEU A N 1
ATOM 1969 C CA . LEU A 1 247 ? 17.75 -13.461 -2.867 1 98.88 247 LEU A CA 1
ATOM 1970 C C . LEU A 1 247 ? 18.391 -14.633 -3.613 1 98.88 247 LEU A C 1
ATOM 1972 O O . LEU A 1 247 ? 18.047 -14.898 -4.766 1 98.88 247 LEU A O 1
ATOM 1976 N N . ASP A 1 248 ? 19.297 -15.32 -2.902 1 98.81 248 ASP A N 1
ATOM 1977 C CA . ASP A 1 248 ? 19.938 -16.484 -3.514 1 98.81 248 ASP A CA 1
ATOM 1978 C C . ASP A 1 248 ? 18.891 -17.547 -3.9 1 98.81 248 ASP A C 1
ATOM 1980 O O . ASP A 1 248 ? 19.016 -18.172 -4.949 1 98.81 248 ASP A O 1
ATOM 1984 N N . SER A 1 249 ? 17.969 -17.719 -3.053 1 98.75 249 SER A N 1
ATOM 1985 C CA . SER A 1 249 ? 16.906 -18.672 -3.334 1 98.75 249 SER A CA 1
ATOM 1986 C C . SER A 1 249 ? 16.078 -18.25 -4.543 1 98.75 249 SER A C 1
ATOM 1988 O O . SER A 1 249 ? 15.734 -19.062 -5.387 1 98.75 249 SER A O 1
ATOM 1990 N N . ALA A 1 250 ? 15.703 -16.969 -4.641 1 98.88 250 ALA A N 1
ATOM 1991 C CA . ALA A 1 250 ? 14.992 -16.438 -5.797 1 98.88 250 ALA A CA 1
ATOM 1992 C C . ALA A 1 250 ? 15.766 -16.688 -7.086 1 98.88 250 ALA A C 1
ATOM 1994 O O . ALA A 1 250 ? 15.188 -17.109 -8.094 1 98.88 250 ALA A O 1
ATOM 1995 N N . VAL A 1 251 ? 17.031 -16.5 -7.02 1 98.75 251 VAL A N 1
ATOM 1996 C CA . VAL A 1 251 ? 17.922 -16.703 -8.156 1 98.75 251 VAL A CA 1
ATOM 1997 C C . VAL A 1 251 ? 17.938 -18.172 -8.547 1 98.75 251 VAL A C 1
ATOM 1999 O O . VAL A 1 251 ? 17.844 -18.516 -9.727 1 98.75 251 VAL A O 1
ATOM 2002 N N . GLN A 1 252 ? 18.047 -19 -7.555 1 98.25 252 GLN A N 1
ATOM 2003 C CA . GLN A 1 252 ? 18.078 -20.438 -7.809 1 98.25 252 GLN A CA 1
ATOM 2004 C C . GLN A 1 252 ? 16.828 -20.891 -8.555 1 98.25 252 GLN A C 1
ATOM 2006 O O . GLN A 1 252 ? 16.906 -21.672 -9.5 1 98.25 252 GLN A O 1
ATOM 2011 N N . ILE A 1 253 ? 15.711 -20.406 -8.148 1 98.44 253 ILE A N 1
ATOM 2012 C CA . ILE A 1 253 ? 14.445 -20.781 -8.758 1 98.44 253 ILE A CA 1
ATOM 2013 C C . ILE A 1 253 ? 14.359 -20.234 -10.18 1 98.44 253 ILE A C 1
ATOM 2015 O O . ILE A 1 253 ? 13.898 -20.922 -11.094 1 98.44 253 ILE A O 1
ATOM 2019 N N . LEU A 1 254 ? 14.82 -19.031 -10.43 1 98.56 254 LEU A N 1
ATOM 2020 C CA . LEU A 1 254 ? 14.797 -18.469 -11.773 1 98.56 254 LEU A CA 1
ATOM 2021 C C . LEU A 1 254 ? 15.789 -19.188 -12.68 1 98.56 254 LEU A C 1
ATOM 2023 O O . LEU A 1 254 ? 15.539 -19.344 -13.883 1 98.56 254 LEU A O 1
ATOM 2027 N N . ASP A 1 255 ? 16.906 -19.562 -12.109 1 98.25 255 ASP A N 1
ATOM 2028 C CA . ASP A 1 255 ? 17.844 -20.375 -12.883 1 98.25 255 ASP A CA 1
ATOM 2029 C C . ASP A 1 255 ? 17.219 -21.703 -13.297 1 98.25 255 ASP A C 1
ATOM 2031 O O . ASP A 1 255 ? 17.391 -22.141 -14.438 1 98.25 255 ASP A O 1
ATOM 2035 N N . PHE A 1 256 ? 16.516 -22.281 -12.406 1 98.25 256 PHE A N 1
ATOM 2036 C CA . PHE A 1 256 ? 15.758 -23.469 -12.75 1 98.25 256 PHE A CA 1
ATOM 2037 C C . PHE A 1 256 ? 14.75 -23.172 -13.852 1 98.25 256 PHE A C 1
ATOM 2039 O O . PHE A 1 256 ? 14.641 -23.922 -14.828 1 98.25 256 PHE A O 1
ATOM 2046 N N . ALA A 1 257 ? 14.039 -22.109 -13.758 1 98.31 257 ALA A N 1
ATOM 2047 C CA . ALA A 1 257 ? 13.039 -21.688 -14.742 1 98.31 257 ALA A CA 1
ATOM 2048 C C . ALA A 1 257 ? 13.664 -21.547 -16.125 1 98.31 257 ALA A C 1
ATOM 2050 O O . ALA A 1 257 ? 13.07 -21.938 -17.125 1 98.31 257 ALA A O 1
ATOM 2051 N N . LEU A 1 258 ? 14.828 -21.031 -16.172 1 98.06 258 LEU A N 1
ATOM 2052 C CA . LEU A 1 258 ? 15.539 -20.797 -17.422 1 98.06 258 LEU A CA 1
ATOM 2053 C C . LEU A 1 258 ? 15.875 -22.109 -18.109 1 98.06 258 LEU A C 1
ATOM 2055 O O . LEU A 1 258 ? 16.141 -22.141 -19.312 1 98.06 258 LEU A O 1
ATOM 2059 N N . THR A 1 259 ? 15.914 -23.188 -17.328 1 97.56 259 THR A N 1
ATOM 2060 C CA . THR A 1 259 ? 16.25 -24.484 -17.891 1 97.56 259 THR A CA 1
ATOM 2061 C C . THR A 1 259 ? 14.977 -25.266 -18.219 1 97.56 259 THR A C 1
ATOM 2063 O O . THR A 1 259 ? 15.039 -26.375 -18.75 1 97.56 259 THR A O 1
ATOM 2066 N N . CYS A 1 260 ? 13.805 -24.734 -17.891 1 98.19 260 CYS A N 1
ATOM 2067 C CA . CYS A 1 260 ? 12.539 -25.406 -18.172 1 98.19 260 CYS A CA 1
ATOM 2068 C C . CYS A 1 260 ? 12.219 -25.359 -19.656 1 98.19 260 CYS A C 1
ATOM 2070 O O . CYS A 1 260 ? 12.891 -24.672 -20.422 1 98.19 260 CYS A O 1
ATOM 2072 N N . HIS A 1 261 ? 11.203 -26.141 -20 1 98.12 261 HIS A N 1
ATOM 2073 C CA . HIS A 1 261 ? 10.727 -26.188 -21.375 1 98.12 261 HIS A CA 1
ATOM 2074 C C . HIS A 1 261 ? 10.5 -24.797 -21.938 1 98.12 261 HIS A C 1
ATOM 2076 O O . HIS A 1 261 ? 10.078 -23.891 -21.219 1 98.12 261 HIS A O 1
ATOM 2082 N N . GLU A 1 262 ? 10.648 -24.562 -23.172 1 98.06 262 GLU A N 1
ATOM 2083 C CA . GLU A 1 262 ? 10.656 -23.266 -23.844 1 98.06 262 GLU A CA 1
ATOM 2084 C C . GLU A 1 262 ? 9.289 -22.594 -23.75 1 98.06 262 GLU A C 1
ATOM 2086 O O . GLU A 1 262 ? 9.18 -21.375 -23.891 1 98.06 262 GLU A O 1
ATOM 2091 N N . SER A 1 263 ? 8.297 -23.359 -23.422 1 97.94 263 SER A N 1
ATOM 2092 C CA . SER A 1 263 ? 6.957 -22.797 -23.312 1 97.94 263 SER A CA 1
ATOM 2093 C C . SER A 1 263 ? 6.887 -21.75 -22.203 1 97.94 263 SER A C 1
ATOM 2095 O O . SER A 1 263 ? 5.938 -20.953 -22.141 1 97.94 263 SER A O 1
ATOM 2097 N N . ILE A 1 264 ? 7.859 -21.703 -21.328 1 98.19 264 ILE A N 1
ATOM 2098 C CA . ILE A 1 264 ? 7.875 -20.703 -20.266 1 98.19 264 ILE A CA 1
ATOM 2099 C C . ILE A 1 264 ? 7.871 -19.297 -20.875 1 98.19 264 ILE A C 1
ATOM 2101 O O . ILE A 1 264 ? 7.359 -18.359 -20.266 1 98.19 264 ILE A O 1
ATOM 2105 N N . PHE A 1 265 ? 8.258 -19.141 -22.141 1 98.38 265 PHE A N 1
ATOM 2106 C CA . PHE A 1 265 ? 8.352 -17.844 -22.781 1 98.38 265 PHE A CA 1
ATOM 2107 C C . PHE A 1 265 ? 7.133 -17.578 -23.656 1 98.38 265 PHE A C 1
ATOM 2109 O O . PHE A 1 265 ? 6.992 -16.484 -24.219 1 98.38 265 PHE A O 1
ATOM 2116 N N . SER A 1 266 ? 6.246 -18.547 -23.75 1 97.69 266 SER A N 1
ATOM 2117 C CA . SER A 1 266 ? 5.105 -18.391 -24.641 1 97.69 266 SER A CA 1
ATOM 2118 C C . SER A 1 266 ? 3.82 -18.906 -24 1 97.69 266 SER A C 1
ATOM 2120 O O . SER A 1 266 ? 2.928 -19.391 -24.703 1 97.69 266 SER A O 1
ATOM 2122 N N . PHE A 1 267 ? 3.803 -18.906 -22.719 1 96.12 267 PHE A N 1
ATOM 2123 C CA . PHE A 1 267 ? 2.643 -19.344 -21.953 1 96.12 267 PHE A CA 1
ATOM 2124 C C . PHE A 1 267 ? 2.08 -18.219 -21.109 1 96.12 267 PHE A C 1
ATOM 2126 O O . PHE A 1 267 ? 2.828 -17.516 -20.422 1 96.12 267 PHE A O 1
ATOM 2133 N N . SER A 1 268 ? 0.737 -18.047 -21.094 1 93.5 268 SER A N 1
ATOM 2134 C CA . SER A 1 268 ? 0.094 -16.906 -20.469 1 93.5 268 SER A CA 1
ATOM 2135 C C . SER A 1 268 ? 0.242 -16.938 -18.953 1 93.5 268 SER A C 1
ATOM 2137 O O . SER A 1 268 ? 0.097 -15.906 -18.297 1 93.5 268 SER A O 1
ATOM 2139 N N . PHE A 1 269 ? 0.575 -18.094 -18.359 1 93.81 269 PHE A N 1
ATOM 2140 C CA . PHE A 1 269 ? 0.692 -18.203 -16.906 1 93.81 269 PHE A CA 1
ATOM 2141 C C . PHE A 1 269 ? 2.133 -18 -16.469 1 93.81 269 PHE A C 1
ATOM 2143 O O . PHE A 1 269 ? 2.479 -18.266 -15.312 1 93.81 269 PHE A O 1
ATOM 2150 N N . SER A 1 270 ? 2.988 -17.375 -17.359 1 97.56 270 SER A N 1
ATOM 2151 C CA . SER A 1 270 ? 4.375 -17.094 -17.016 1 97.56 270 SER A CA 1
ATOM 2152 C C . SER A 1 270 ? 4.539 -15.648 -16.547 1 97.56 270 SER A C 1
ATOM 2154 O O . SER A 1 270 ? 5.656 -15.203 -16.266 1 97.56 270 SER A O 1
ATOM 2156 N N . HIS A 1 271 ? 3.438 -14.969 -16.406 1 97.38 271 HIS A N 1
ATOM 2157 C CA . HIS A 1 271 ? 3.49 -13.539 -16.125 1 97.38 271 HIS A CA 1
ATOM 2158 C C . HIS A 1 271 ? 4.133 -13.258 -14.773 1 97.38 271 HIS A C 1
ATOM 2160 O O . HIS A 1 271 ? 4.867 -12.281 -14.625 1 97.38 271 HIS A O 1
ATOM 2166 N N . LYS A 1 272 ? 3.979 -14.102 -13.766 1 98.5 272 LYS A N 1
ATOM 2167 C CA . LYS A 1 272 ? 4.637 -13.914 -12.477 1 98.5 272 LYS A CA 1
ATOM 2168 C C . LYS A 1 272 ? 6.145 -14.117 -12.594 1 98.5 272 LYS A C 1
ATOM 2170 O O . LYS A 1 272 ? 6.922 -13.484 -11.875 1 98.5 272 LYS A O 1
ATOM 2175 N N . VAL A 1 273 ? 6.508 -14.992 -13.477 1 98.88 273 VAL A N 1
ATOM 2176 C CA . VAL A 1 273 ? 7.926 -15.227 -13.719 1 98.88 273 VAL A CA 1
ATOM 2177 C C . VAL A 1 273 ? 8.562 -13.961 -14.297 1 98.88 273 VAL A C 1
ATOM 2179 O O . VAL A 1 273 ? 9.695 -13.617 -13.945 1 98.88 273 VAL A O 1
ATOM 2182 N N . ALA A 1 274 ? 7.848 -13.297 -15.156 1 98.75 274 ALA A N 1
ATOM 2183 C CA . ALA A 1 274 ? 8.367 -12.062 -15.742 1 98.75 274 ALA A CA 1
ATOM 2184 C C . ALA A 1 274 ? 8.68 -11.031 -14.664 1 98.75 274 ALA A C 1
ATOM 2186 O O . ALA A 1 274 ? 9.766 -10.445 -14.656 1 98.75 274 ALA A O 1
ATOM 2187 N N . TYR A 1 275 ? 7.781 -10.82 -13.789 1 98.81 275 TYR A N 1
ATOM 2188 C CA . TYR A 1 275 ? 8.008 -9.836 -12.742 1 98.81 275 TYR A CA 1
ATOM 2189 C C . TYR A 1 275 ? 9.125 -10.281 -11.805 1 98.81 275 TYR A C 1
ATOM 2191 O O . TYR A 1 275 ? 9.977 -9.477 -11.414 1 98.81 275 TYR A O 1
ATOM 2199 N N . ALA A 1 276 ? 9.102 -11.578 -11.445 1 98.94 276 ALA A N 1
ATOM 2200 C CA . ALA A 1 276 ? 10.188 -12.117 -10.625 1 98.94 276 ALA A CA 1
ATOM 2201 C C . ALA A 1 276 ? 11.547 -11.859 -11.266 1 98.94 276 ALA A C 1
ATOM 2203 O O . ALA A 1 276 ? 12.484 -11.438 -10.594 1 98.94 276 ALA A O 1
ATOM 2204 N N . ALA A 1 277 ? 11.594 -12.109 -12.531 1 98.88 277 ALA A N 1
ATOM 2205 C CA . ALA A 1 277 ? 12.836 -11.914 -13.273 1 98.88 277 ALA A CA 1
ATOM 2206 C C . ALA A 1 277 ? 13.25 -10.445 -13.258 1 98.88 277 ALA A C 1
ATOM 2208 O O . ALA A 1 277 ? 14.438 -10.133 -13.117 1 98.88 277 ALA A O 1
ATOM 2209 N N . ALA A 1 278 ? 12.312 -9.57 -13.375 1 98.69 278 ALA A N 1
ATOM 2210 C CA . ALA A 1 278 ? 12.609 -8.141 -13.312 1 98.69 278 ALA A CA 1
ATOM 2211 C C . ALA A 1 278 ? 13.172 -7.762 -11.945 1 98.69 278 ALA A C 1
ATOM 2213 O O . ALA A 1 278 ? 14.156 -7.02 -11.867 1 98.69 278 ALA A O 1
ATOM 2214 N N . LEU A 1 279 ? 12.57 -8.266 -10.906 1 98.69 279 LEU A N 1
ATOM 2215 C CA . LEU A 1 279 ? 13.031 -7.992 -9.555 1 98.69 279 LEU A CA 1
ATOM 2216 C C . LEU A 1 279 ? 14.469 -8.469 -9.367 1 98.69 279 LEU A C 1
ATOM 2218 O O . LEU A 1 279 ? 15.312 -7.719 -8.859 1 98.69 279 LEU A O 1
ATOM 2222 N N . VAL A 1 280 ? 14.688 -9.68 -9.773 1 98.75 280 VAL A N 1
ATOM 2223 C CA . VAL A 1 280 ? 16 -10.273 -9.586 1 98.75 280 VAL A CA 1
ATOM 2224 C C . VAL A 1 280 ? 17.031 -9.547 -10.445 1 98.75 280 VAL A C 1
ATOM 2226 O O . VAL A 1 280 ? 18.172 -9.328 -10.016 1 98.75 280 VAL A O 1
ATOM 2229 N N . ALA A 1 281 ? 16.656 -9.203 -11.664 1 98.44 281 ALA A N 1
ATOM 2230 C CA . ALA A 1 281 ? 17.547 -8.438 -12.523 1 98.44 281 ALA A CA 1
ATOM 2231 C C . ALA A 1 281 ? 17.969 -7.133 -11.852 1 98.44 281 ALA A C 1
ATOM 2233 O O . ALA A 1 281 ? 19.141 -6.742 -11.914 1 98.44 281 ALA A O 1
ATOM 2234 N N . THR A 1 282 ? 17.047 -6.492 -11.234 1 96.81 282 THR A N 1
ATOM 2235 C CA . THR A 1 282 ? 17.312 -5.215 -10.586 1 96.81 282 THR A CA 1
ATOM 2236 C C . THR A 1 282 ? 18.281 -5.395 -9.414 1 96.81 282 THR A C 1
ATOM 2238 O O . THR A 1 282 ? 19.203 -4.598 -9.234 1 96.81 282 THR A O 1
ATOM 2241 N N . GLU A 1 283 ? 18.109 -6.473 -8.656 1 97.31 283 GLU A N 1
ATOM 2242 C CA . GLU A 1 283 ? 18.906 -6.691 -7.457 1 97.31 283 GLU A CA 1
ATOM 2243 C C . GLU A 1 283 ? 20.297 -7.223 -7.812 1 97.31 283 GLU A C 1
ATOM 2245 O O . GLU A 1 283 ? 21.281 -6.883 -7.156 1 97.31 283 GLU A O 1
ATOM 2250 N N . THR A 1 284 ? 20.375 -8.023 -8.859 1 97.62 284 THR A N 1
ATOM 2251 C CA . THR A 1 284 ? 21.625 -8.703 -9.172 1 97.62 284 THR A CA 1
ATOM 2252 C C . THR A 1 284 ? 22.359 -7.977 -10.297 1 97.62 284 THR A C 1
ATOM 2254 O O . THR A 1 284 ? 23.547 -8.219 -10.523 1 97.62 284 THR A O 1
ATOM 2257 N N . LYS A 1 285 ? 21.703 -7.223 -11.109 1 96.44 285 LYS A N 1
ATOM 2258 C CA . LYS A 1 285 ? 22.219 -6.516 -12.281 1 96.44 285 LYS A CA 1
ATOM 2259 C C . LYS A 1 285 ? 22.609 -7.496 -13.383 1 96.44 285 LYS A C 1
ATOM 2261 O O . LYS A 1 285 ? 23.438 -7.176 -14.242 1 96.44 285 LYS A O 1
ATOM 2266 N N . ASP A 1 286 ? 22.109 -8.672 -13.281 1 97.31 286 ASP A N 1
ATOM 2267 C CA . ASP A 1 286 ? 22.359 -9.68 -14.305 1 97.31 286 ASP A CA 1
ATOM 2268 C C . ASP A 1 286 ? 21.375 -9.547 -15.469 1 97.31 286 ASP A C 1
ATOM 2270 O O . ASP A 1 286 ? 20.172 -9.734 -15.289 1 97.31 286 ASP A O 1
ATOM 2274 N N . ASP A 1 287 ? 21.859 -9.438 -16.641 1 97 287 ASP A N 1
ATOM 2275 C CA . ASP A 1 287 ? 21.078 -9.117 -17.828 1 97 287 ASP A CA 1
ATOM 2276 C C . ASP A 1 287 ? 20.234 -10.312 -18.266 1 97 287 ASP A C 1
ATOM 2278 O O . ASP A 1 287 ? 19.203 -10.141 -18.938 1 97 287 ASP A O 1
ATOM 2282 N N . LYS A 1 288 ? 20.609 -11.477 -17.953 1 98.12 288 LYS A N 1
ATOM 2283 C CA . LYS A 1 288 ? 19.859 -12.641 -18.406 1 98.12 288 LYS A CA 1
ATOM 2284 C C . LYS A 1 288 ? 18.453 -12.633 -17.844 1 98.12 288 LYS A C 1
ATOM 2286 O O . LYS A 1 288 ? 17.5 -13.039 -18.516 1 98.12 288 LYS A O 1
ATOM 2291 N N . TYR A 1 289 ? 18.312 -12.156 -16.609 1 98.56 289 TYR A N 1
ATOM 2292 C CA . TYR A 1 289 ? 16.984 -12.102 -16.031 1 98.56 289 TYR A CA 1
ATOM 2293 C C . TYR A 1 289 ? 16.156 -10.977 -16.641 1 98.56 289 TYR A C 1
ATOM 2295 O O . TYR A 1 289 ? 14.945 -11.109 -16.812 1 98.56 289 TYR A O 1
ATOM 2303 N N . LYS A 1 290 ? 16.812 -9.852 -16.969 1 97.94 290 LYS A N 1
ATOM 2304 C CA . LYS A 1 290 ? 16.141 -8.781 -17.688 1 97.94 290 LYS A CA 1
ATOM 2305 C C . LYS A 1 290 ? 15.586 -9.273 -19.031 1 97.94 290 LYS A C 1
ATOM 2307 O O . LYS A 1 290 ? 14.43 -9 -19.359 1 97.94 290 LYS A O 1
ATOM 2312 N N . GLN A 1 291 ? 16.375 -9.992 -19.688 1 98.19 291 GLN A N 1
ATOM 2313 C CA . GLN A 1 291 ? 15.953 -10.523 -20.984 1 98.19 291 GLN A CA 1
ATOM 2314 C C . GLN A 1 291 ? 14.812 -11.523 -20.812 1 98.19 291 GLN A C 1
ATOM 2316 O O . GLN A 1 291 ? 13.891 -11.555 -21.641 1 98.19 291 GLN A O 1
ATOM 2321 N N . MET A 1 292 ? 14.906 -12.344 -19.781 1 98.62 292 MET A N 1
ATOM 2322 C CA . MET A 1 292 ? 13.82 -13.273 -19.484 1 98.62 292 MET A CA 1
ATOM 2323 C C . MET A 1 292 ? 12.5 -12.539 -19.281 1 98.62 292 MET A C 1
ATOM 2325 O O . MET A 1 292 ? 11.484 -12.914 -19.859 1 98.62 292 MET A O 1
ATOM 2329 N N . ALA A 1 293 ? 12.5 -11.477 -18.484 1 98.62 293 ALA A N 1
ATOM 2330 C CA . ALA A 1 293 ? 11.312 -10.672 -18.203 1 98.62 293 ALA A CA 1
ATOM 2331 C C . ALA A 1 293 ? 10.742 -10.07 -19.484 1 98.62 293 ALA A C 1
ATOM 2333 O O . ALA A 1 293 ? 9.547 -10.18 -19.75 1 98.62 293 ALA A O 1
ATOM 2334 N N . ILE A 1 294 ? 11.617 -9.516 -20.328 1 98.38 294 ILE A N 1
ATOM 2335 C CA . ILE A 1 294 ? 11.203 -8.82 -21.531 1 98.38 294 ILE A CA 1
ATOM 2336 C C . ILE A 1 294 ? 10.586 -9.812 -22.516 1 98.38 294 ILE A C 1
ATOM 2338 O O . ILE A 1 294 ? 9.531 -9.547 -23.109 1 98.38 294 ILE A O 1
ATOM 2342 N N . ARG A 1 295 ? 11.219 -10.953 -22.609 1 98.44 295 ARG A N 1
ATOM 2343 C CA . ARG A 1 295 ? 10.734 -11.953 -23.562 1 98.44 295 ARG A CA 1
ATOM 2344 C C . ARG A 1 295 ? 9.336 -12.438 -23.188 1 98.44 295 ARG A C 1
ATOM 2346 O O . ARG A 1 295 ? 8.461 -12.531 -24.047 1 98.44 295 ARG A O 1
ATOM 2353 N N . ILE A 1 296 ? 9.117 -12.727 -21.953 1 98.75 296 ILE A N 1
ATOM 2354 C CA . ILE A 1 296 ? 7.809 -13.188 -21.5 1 98.75 296 ILE A CA 1
ATOM 2355 C C . ILE A 1 296 ? 6.777 -12.078 -21.703 1 98.75 296 ILE A C 1
ATOM 2357 O O . ILE A 1 296 ? 5.684 -12.328 -22.219 1 98.75 296 ILE A O 1
ATOM 2361 N N . CYS A 1 297 ? 7.09 -10.836 -21.391 1 98.69 297 CYS A N 1
ATOM 2362 C CA . CYS A 1 297 ? 6.16 -9.719 -21.531 1 98.69 297 CYS A CA 1
ATOM 2363 C C . CYS A 1 297 ? 5.824 -9.461 -23 1 98.69 297 CYS A C 1
ATOM 2365 O O . CYS A 1 297 ? 4.688 -9.117 -23.328 1 98.69 297 CYS A O 1
ATOM 2367 N N . GLU A 1 298 ? 6.793 -9.609 -23.844 1 98.5 298 GLU A N 1
ATOM 2368 C CA . GLU A 1 298 ? 6.539 -9.43 -25.266 1 98.5 298 GLU A CA 1
ATOM 2369 C C . GLU A 1 298 ? 5.535 -10.461 -25.781 1 98.5 298 GLU A C 1
ATOM 2371 O O . GLU A 1 298 ? 4.68 -10.141 -26.609 1 98.5 298 GLU A O 1
ATOM 2376 N N . PHE A 1 299 ? 5.676 -11.625 -25.344 1 98.44 299 PHE A N 1
ATOM 2377 C CA . PHE A 1 299 ? 4.676 -12.617 -25.703 1 98.44 299 PHE A CA 1
ATOM 2378 C C . PHE A 1 299 ? 3.295 -12.211 -25.203 1 98.44 299 PHE A C 1
ATOM 2380 O O . PHE A 1 299 ? 2.314 -12.289 -25.953 1 98.44 299 PHE A O 1
ATOM 2387 N N . LEU A 1 300 ? 3.209 -11.797 -23.938 1 98.44 300 LEU A N 1
ATOM 2388 C CA . LEU A 1 300 ? 1.926 -11.391 -23.375 1 98.44 300 LEU A CA 1
ATOM 2389 C C . LEU A 1 300 ? 1.297 -10.273 -24.219 1 98.44 300 LEU A C 1
ATOM 2391 O O . LEU A 1 300 ? 0.088 -10.281 -24.453 1 98.44 300 LEU A O 1
ATOM 2395 N N . LEU A 1 301 ? 2.109 -9.344 -24.703 1 98 301 LEU A N 1
ATOM 2396 C CA . LEU A 1 301 ? 1.62 -8.273 -25.562 1 98 301 LEU A CA 1
ATOM 2397 C C . LEU A 1 301 ? 0.994 -8.852 -26.828 1 98 301 LEU A C 1
ATOM 2399 O O . LEU A 1 301 ? -0.036 -8.359 -27.297 1 98 301 LEU A O 1
ATOM 2403 N N . SER A 1 302 ? 1.59 -9.867 -27.281 1 97.62 302 SER A N 1
ATOM 2404 C CA . SER A 1 302 ? 1.187 -10.422 -28.562 1 97.62 302 SER A CA 1
ATOM 2405 C C . SER A 1 302 ? -0.189 -11.07 -28.484 1 97.62 302 SER A C 1
ATOM 2407 O O . SER A 1 302 ? -0.856 -11.258 -29.5 1 97.62 302 SER A O 1
ATOM 2409 N N . ILE A 1 303 ? -0.615 -11.406 -27.281 1 97.56 303 ILE A N 1
ATOM 2410 C CA . ILE A 1 303 ? -1.876 -12.133 -27.188 1 97.56 303 ILE A CA 1
ATOM 2411 C C . ILE A 1 303 ? -2.959 -11.211 -26.625 1 97.56 303 ILE A C 1
ATOM 2413 O O . ILE A 1 303 ? -4.066 -11.664 -26.328 1 97.56 303 ILE A O 1
ATOM 2417 N N . GLN A 1 304 ? -2.676 -9.977 -26.406 1 98.12 304 GLN A N 1
ATOM 2418 C CA . GLN A 1 304 ? -3.686 -9.031 -25.938 1 98.12 304 GLN A CA 1
ATOM 2419 C C . GLN A 1 304 ? -4.734 -8.773 -27.016 1 98.12 304 GLN A C 1
ATOM 2421 O O . GLN A 1 304 ? -4.395 -8.609 -28.188 1 98.12 304 GLN A O 1
ATOM 2426 N N . THR A 1 305 ? -5.941 -8.758 -26.641 1 97.12 305 THR A N 1
ATOM 2427 C CA . THR A 1 305 ? -7.043 -8.516 -27.562 1 97.12 305 THR A CA 1
ATOM 2428 C C . THR A 1 305 ? -7.25 -7.023 -27.781 1 97.12 305 THR A C 1
ATOM 2430 O O . THR A 1 305 ? -6.637 -6.199 -27.094 1 97.12 305 THR A O 1
ATOM 2433 N N . ASP A 1 306 ? -8.188 -6.684 -28.609 1 94.94 306 ASP A N 1
ATOM 2434 C CA . ASP A 1 306 ? -8.406 -5.297 -29.016 1 94.94 306 ASP A CA 1
ATOM 2435 C C . ASP A 1 306 ? -8.961 -4.469 -27.859 1 94.94 306 ASP A C 1
ATOM 2437 O O . ASP A 1 306 ? -8.688 -3.271 -27.766 1 94.94 306 ASP A O 1
ATOM 2441 N N . ASN A 1 307 ? -9.672 -5.059 -27.047 1 94.62 307 ASN A N 1
ATOM 2442 C CA . ASN A 1 307 ? -10.242 -4.297 -25.938 1 94.62 307 ASN A CA 1
ATOM 2443 C C . ASN A 1 307 ? -9.297 -4.258 -24.734 1 94.62 307 ASN A C 1
ATOM 2445 O O . ASN A 1 307 ? -9.648 -3.744 -23.672 1 94.62 307 ASN A O 1
ATOM 2449 N N . GLY A 1 308 ? -8.148 -4.91 -24.844 1 97.56 308 GLY A N 1
ATOM 2450 C CA . GLY A 1 308 ? -7.113 -4.789 -23.844 1 97.56 308 GLY A CA 1
ATOM 2451 C C . GLY A 1 308 ? -7.027 -5.996 -22.922 1 97.56 308 GLY A C 1
ATOM 2452 O O . GLY A 1 308 ? -6.074 -6.133 -22.156 1 97.56 308 GLY A O 1
ATOM 2453 N N . LEU A 1 309 ? -8.008 -6.922 -23.047 1 97.94 309 LEU A N 1
ATOM 2454 C CA . LEU A 1 309 ? -8.023 -8.086 -22.172 1 97.94 309 LEU A CA 1
ATOM 2455 C C . LEU A 1 309 ? -7.102 -9.18 -22.688 1 97.94 309 LEU A C 1
ATOM 2457 O O . LEU A 1 309 ? -6.586 -9.078 -23.812 1 97.94 309 LEU A O 1
ATOM 2461 N N . PHE A 1 310 ? -6.863 -10.109 -21.875 1 97.88 310 PHE A N 1
ATOM 2462 C CA . PHE A 1 310 ? -6.066 -11.289 -22.203 1 97.88 310 PHE A CA 1
ATOM 2463 C C . PHE A 1 310 ? -6.895 -12.555 -22.047 1 97.88 310 PHE A C 1
ATOM 2465 O O . PHE A 1 310 ? -7.93 -12.555 -21.375 1 97.88 310 PHE A O 1
ATOM 2472 N N . GLY A 1 311 ? -6.516 -13.68 -22.703 1 91.94 311 GLY A N 1
ATOM 2473 C CA . GLY A 1 311 ? -7.207 -14.953 -22.578 1 91.94 311 GLY A CA 1
ATOM 2474 C C . GLY A 1 311 ? -8.43 -15.047 -23.469 1 91.94 311 GLY A C 1
ATOM 2475 O O . GLY A 1 311 ? -9.523 -15.375 -22.984 1 91.94 311 GLY A O 1
ATOM 2476 N N . LYS A 1 312 ? -8.273 -14.898 -24.719 1 88.12 312 LYS A N 1
ATOM 2477 C CA . LYS A 1 312 ? -9.375 -14.875 -25.672 1 88.12 312 LYS A CA 1
ATOM 2478 C C . LYS A 1 312 ? -10.25 -16.125 -25.531 1 88.12 312 LYS A C 1
ATOM 2480 O O . LYS A 1 312 ? -11.477 -16.031 -25.641 1 88.12 312 LYS A O 1
ATOM 2485 N N . ASP A 1 313 ? -9.656 -17.188 -25.094 1 90.19 313 ASP A N 1
ATOM 2486 C CA . ASP A 1 313 ? -10.398 -18.438 -25.062 1 90.19 313 ASP A CA 1
ATOM 2487 C C . ASP A 1 313 ? -10.781 -18.812 -23.641 1 90.19 313 ASP A C 1
ATOM 2489 O O . ASP A 1 313 ? -11.32 -19.906 -23.406 1 90.19 313 ASP A O 1
ATOM 2493 N N . PHE A 1 314 ? -10.57 -17.938 -22.75 1 91.44 314 PHE A N 1
ATOM 2494 C CA . PHE A 1 314 ? -10.891 -18.219 -21.344 1 91.44 314 PHE A CA 1
ATOM 2495 C C . PHE A 1 314 ? -12.383 -18.016 -21.078 1 91.44 314 PHE A C 1
ATOM 2497 O O . PHE A 1 314 ? -13.031 -17.219 -21.75 1 91.44 314 PHE A O 1
ATOM 2504 N N . GLU A 1 315 ? -12.883 -18.766 -20.094 1 93 315 GLU A N 1
ATOM 2505 C CA . GLU A 1 315 ? -14.195 -18.422 -19.547 1 93 315 GLU A CA 1
ATOM 2506 C C . GLU A 1 315 ? -14.195 -17 -18.984 1 93 315 GLU A C 1
ATOM 2508 O O . GLU A 1 315 ? -13.164 -16.5 -18.547 1 93 315 GLU A O 1
ATOM 2513 N N . PRO A 1 316 ? -15.344 -16.422 -19 1 94.06 316 PRO A N 1
ATOM 2514 C CA . PRO A 1 316 ? -15.406 -15 -18.641 1 94.06 316 PRO A CA 1
ATOM 2515 C C . PRO A 1 316 ? -14.773 -14.695 -17.297 1 94.06 316 PRO A C 1
ATOM 2517 O O . PRO A 1 316 ? -13.984 -13.758 -17.172 1 94.06 316 PRO A O 1
ATOM 2520 N N . VAL A 1 317 ? -15.031 -15.492 -16.328 1 95.56 317 VAL A N 1
ATOM 2521 C CA . VAL A 1 317 ? -14.508 -15.258 -14.977 1 95.56 317 VAL A CA 1
ATOM 2522 C C . VAL A 1 317 ? -12.984 -15.328 -14.992 1 95.56 317 VAL A C 1
ATOM 2524 O O . VAL A 1 317 ? -12.312 -14.477 -14.406 1 95.56 317 VAL A O 1
ATOM 2527 N N . ASP A 1 318 ? -12.461 -16.25 -15.719 1 94.75 318 ASP A N 1
ATOM 2528 C CA . ASP A 1 318 ? -11.016 -16.406 -15.82 1 94.75 318 ASP A CA 1
ATOM 2529 C C . ASP A 1 318 ? -10.391 -15.305 -16.672 1 94.75 318 ASP A C 1
ATOM 2531 O O . ASP A 1 318 ? -9.25 -14.914 -16.438 1 94.75 318 ASP A O 1
ATOM 2535 N N . LYS A 1 319 ? -11.156 -14.859 -17.609 1 96.19 319 LYS A N 1
ATOM 2536 C CA . LYS A 1 319 ? -10.672 -13.781 -18.469 1 96.19 319 LYS A CA 1
ATOM 2537 C C . LYS A 1 319 ? -10.43 -12.508 -17.656 1 96.19 319 LYS A C 1
ATOM 2539 O O . LYS A 1 319 ? -9.391 -11.859 -17.812 1 96.19 319 LYS A O 1
ATOM 2544 N N . TYR A 1 320 ? -11.367 -12.172 -16.797 1 97.25 320 TYR A N 1
ATOM 2545 C CA . TYR A 1 320 ? -11.195 -11.023 -15.922 1 97.25 320 TYR A CA 1
ATOM 2546 C C . TYR A 1 320 ? -10.008 -11.227 -14.977 1 97.25 320 TYR A C 1
ATOM 2548 O O . TYR A 1 320 ? -9.172 -10.344 -14.82 1 97.25 320 TYR A O 1
ATOM 2556 N N . ASP A 1 321 ? -9.961 -12.422 -14.422 1 97.56 321 ASP A N 1
ATOM 2557 C CA . ASP A 1 321 ? -8.914 -12.758 -13.461 1 97.56 321 ASP A CA 1
ATOM 2558 C C . ASP A 1 321 ? -7.531 -12.625 -14.086 1 97.56 321 ASP A C 1
ATOM 2560 O O . ASP A 1 321 ? -6.68 -11.898 -13.57 1 97.56 321 ASP A O 1
ATOM 2564 N N . GLN A 1 322 ? -7.367 -13.188 -15.227 1 97.25 322 GLN A N 1
ATOM 2565 C CA . GLN A 1 322 ? -6.059 -13.234 -15.867 1 97.25 322 GLN A CA 1
ATOM 2566 C C . GLN A 1 322 ? -5.688 -11.883 -16.469 1 97.25 322 GLN A C 1
ATOM 2568 O O . GLN A 1 322 ? -4.516 -11.5 -16.469 1 97.25 322 GLN A O 1
ATOM 2573 N N . SER A 1 323 ? -6.656 -11.164 -16.953 1 98.62 323 SER A N 1
ATOM 2574 C CA . SER A 1 323 ? -6.363 -9.844 -17.5 1 98.62 323 SER A CA 1
ATOM 2575 C C . SER A 1 323 ? -5.879 -8.883 -16.422 1 98.62 323 SER A C 1
ATOM 2577 O O . SER A 1 323 ? -4.922 -8.141 -16.625 1 98.62 323 SER A O 1
ATOM 2579 N N . ALA A 1 324 ? -6.555 -8.945 -15.289 1 98.69 324 ALA A N 1
ATOM 2580 C CA . ALA A 1 324 ? -6.117 -8.102 -14.18 1 98.69 324 ALA A CA 1
ATOM 2581 C C . ALA A 1 324 ? -4.691 -8.438 -13.758 1 98.69 324 ALA A C 1
ATOM 2583 O O . ALA A 1 324 ? -3.857 -7.547 -13.586 1 98.69 324 ALA A O 1
ATOM 2584 N N . GLU A 1 325 ? -4.418 -9.688 -13.641 1 98.56 325 GLU A N 1
ATOM 2585 C CA . GLU A 1 325 ? -3.111 -10.125 -13.156 1 98.56 325 GLU A CA 1
ATOM 2586 C C . GLU A 1 325 ? -2.008 -9.773 -14.148 1 98.56 325 GLU A C 1
ATOM 2588 O O . GLU A 1 325 ? -0.966 -9.234 -13.766 1 98.56 325 GLU A O 1
ATOM 2593 N N . ILE A 1 326 ? -2.25 -10.109 -15.367 1 98.81 326 ILE A N 1
ATOM 2594 C CA . ILE A 1 326 ? -1.253 -9.828 -16.406 1 98.81 326 ILE A CA 1
ATOM 2595 C C . ILE A 1 326 ? -0.986 -8.328 -16.469 1 98.81 326 ILE A C 1
ATOM 2597 O O . ILE A 1 326 ? 0.166 -7.898 -16.562 1 98.81 326 ILE A O 1
ATOM 2601 N N . ALA A 1 327 ? -2.033 -7.535 -16.422 1 98.88 327 ALA A N 1
ATOM 2602 C CA . ALA A 1 327 ? -1.869 -6.082 -16.438 1 98.88 327 ALA A CA 1
ATOM 2603 C C . ALA A 1 327 ? -1.029 -5.609 -15.258 1 98.88 327 ALA A C 1
ATOM 2605 O O . ALA A 1 327 ? -0.178 -4.73 -15.406 1 98.88 327 ALA A O 1
ATOM 2606 N N . ILE A 1 328 ? -1.261 -6.176 -14.078 1 98.81 328 ILE A N 1
ATOM 2607 C CA . ILE A 1 328 ? -0.467 -5.84 -12.898 1 98.81 328 ILE A CA 1
ATOM 2608 C C . ILE A 1 328 ? 1.009 -6.117 -13.172 1 98.81 328 ILE A C 1
ATOM 2610 O O . ILE A 1 328 ? 1.856 -5.238 -13 1 98.81 328 ILE A O 1
ATOM 2614 N N . TRP A 1 329 ? 1.275 -7.285 -13.664 1 98.75 329 TRP A N 1
ATOM 2615 C CA . TRP A 1 329 ? 2.668 -7.707 -13.766 1 98.75 329 TRP A CA 1
ATOM 2616 C C . TRP A 1 329 ? 3.369 -6.996 -14.922 1 98.75 329 TRP A C 1
ATOM 2618 O O . TRP A 1 329 ? 4.566 -6.703 -14.844 1 98.75 329 TRP A O 1
ATOM 2628 N N . LEU A 1 330 ? 2.633 -6.672 -16 1 98.69 330 LEU A N 1
ATOM 2629 C CA . LEU A 1 330 ? 3.217 -5.867 -17.062 1 98.69 330 LEU A CA 1
ATOM 2630 C C . LEU A 1 330 ? 3.678 -4.512 -16.531 1 98.69 330 LEU A C 1
ATOM 2632 O O . LEU A 1 330 ? 4.793 -4.074 -16.812 1 98.69 330 LEU A O 1
ATOM 2636 N N . ARG A 1 331 ? 2.863 -3.947 -15.789 1 98.5 331 ARG A N 1
ATOM 2637 C CA . ARG A 1 331 ? 3.176 -2.629 -15.242 1 98.5 331 ARG A CA 1
ATOM 2638 C C . ARG A 1 331 ? 4.316 -2.711 -14.227 1 98.5 331 ARG A C 1
ATOM 2640 O O . ARG A 1 331 ? 5.238 -1.896 -14.266 1 98.5 331 ARG A O 1
ATOM 2647 N N . GLU A 1 332 ? 4.219 -3.672 -13.328 1 98.25 332 GLU A N 1
ATOM 2648 C CA . GLU A 1 332 ? 5.254 -3.818 -12.312 1 98.25 332 GLU A CA 1
ATOM 2649 C C . GLU A 1 332 ? 6.605 -4.141 -12.938 1 98.25 332 GLU A C 1
ATOM 2651 O O . GLU A 1 332 ? 7.645 -3.658 -12.477 1 98.25 332 GLU A O 1
ATOM 2656 N N . THR A 1 333 ? 6.566 -4.961 -13.969 1 98.31 333 THR A N 1
ATOM 2657 C CA . THR A 1 333 ? 7.801 -5.293 -14.672 1 98.31 333 THR A CA 1
ATOM 2658 C C . THR A 1 333 ? 8.398 -4.051 -15.328 1 98.31 333 THR A C 1
ATOM 2660 O O . THR A 1 333 ? 9.594 -3.783 -15.18 1 98.31 333 THR A O 1
ATOM 2663 N N . ALA A 1 334 ? 7.562 -3.275 -16 1 97.75 334 ALA A N 1
ATOM 2664 C CA . ALA A 1 334 ? 8.031 -2.037 -16.625 1 97.75 334 ALA A CA 1
ATOM 2665 C C . ALA A 1 334 ? 8.617 -1.092 -15.578 1 97.75 334 ALA A C 1
ATOM 2667 O O . ALA A 1 334 ? 9.672 -0.497 -15.797 1 97.75 334 ALA A O 1
ATOM 2668 N N . SER A 1 335 ? 7.965 -1.013 -14.477 1 96.56 335 SER A N 1
ATOM 2669 C CA . SER A 1 335 ? 8.391 -0.118 -13.414 1 96.56 335 SER A CA 1
ATOM 2670 C C . SER A 1 335 ? 9.734 -0.555 -12.828 1 96.56 335 SER A C 1
ATOM 2672 O O . SER A 1 335 ? 10.625 0.271 -12.617 1 96.56 335 SER A O 1
ATOM 2674 N N . GLU A 1 336 ? 9.82 -1.84 -12.594 1 96.31 336 GLU A N 1
ATOM 2675 C CA . GLU A 1 336 ? 11.039 -2.377 -12 1 96.31 336 GLU A CA 1
ATOM 2676 C C . GLU A 1 336 ? 12.234 -2.201 -12.93 1 96.31 336 GLU A C 1
ATOM 2678 O O . GLU A 1 336 ? 13.312 -1.776 -12.5 1 96.31 336 GLU A O 1
ATOM 2683 N N . LEU A 1 337 ? 12 -2.479 -14.156 1 95.88 337 LEU A N 1
ATOM 2684 C CA . LEU A 1 337 ? 13.102 -2.457 -15.125 1 95.88 337 LEU A CA 1
ATOM 2685 C C . LEU A 1 337 ? 13.477 -1.023 -15.484 1 95.88 337 LEU A C 1
ATOM 2687 O O . LEU A 1 337 ? 14.523 -0.785 -16.078 1 95.88 337 LEU A O 1
ATOM 2691 N N . SER A 1 338 ? 12.664 -0.109 -15.133 1 92.69 338 SER A N 1
ATOM 2692 C CA . SER A 1 338 ? 12.945 1.294 -15.422 1 92.69 338 SER A CA 1
ATOM 2693 C C . SER A 1 338 ? 13.836 1.909 -14.344 1 92.69 338 SER A C 1
ATOM 2695 O O . SER A 1 338 ? 14.352 3.018 -14.516 1 92.69 338 SER A O 1
ATOM 2697 N N . ARG A 1 339 ? 14.055 1.138 -13.32 1 88.31 339 ARG A N 1
ATOM 2698 C CA . ARG A 1 339 ? 14.906 1.626 -12.242 1 88.31 339 ARG A CA 1
ATOM 2699 C C . ARG A 1 339 ? 16.359 1.685 -12.68 1 88.31 339 ARG A C 1
ATOM 2701 O O . ARG A 1 339 ? 16.875 0.749 -13.305 1 88.31 339 ARG A O 1
ATOM 2708 N N . LYS A 1 340 ? 16.875 2.902 -12.719 1 74.31 340 LYS A N 1
ATOM 2709 C CA . LYS A 1 340 ? 18.312 3 -13 1 74.31 340 LYS A CA 1
ATOM 2710 C C . LYS A 1 340 ? 19.125 2.887 -11.719 1 74.31 340 LYS A C 1
ATOM 2712 O O . LYS A 1 340 ? 19.094 3.777 -10.867 1 74.31 340 LYS A O 1
ATOM 2717 N N . THR A 1 341 ? 19.5 1.562 -11.391 1 69.31 341 THR A N 1
ATOM 2718 C CA . THR A 1 341 ? 20.281 1.321 -10.18 1 69.31 341 THR A CA 1
ATOM 2719 C C . THR A 1 341 ? 21.766 1.486 -10.461 1 69.31 341 THR A C 1
ATOM 2721 O O . THR A 1 341 ? 22.219 1.298 -11.586 1 69.31 341 THR A O 1
ATOM 2724 N N . MET B 1 1 ? -20.922 15.227 -10.812 1 63.75 1 MET B N 1
ATOM 2725 C CA . MET B 1 1 ? -20.25 16.281 -11.578 1 63.75 1 MET B CA 1
ATOM 2726 C C . MET B 1 1 ? -19.047 16.828 -10.828 1 63.75 1 MET B C 1
ATOM 2728 O O . MET B 1 1 ? -17.938 16.844 -11.367 1 63.75 1 MET B O 1
ATOM 2732 N N . SER B 1 2 ? -19.094 17.016 -9.484 1 85.12 2 SER B N 1
ATOM 2733 C CA . SER B 1 2 ? -18 17.672 -8.781 1 85.12 2 SER B CA 1
ATOM 2734 C C . SER B 1 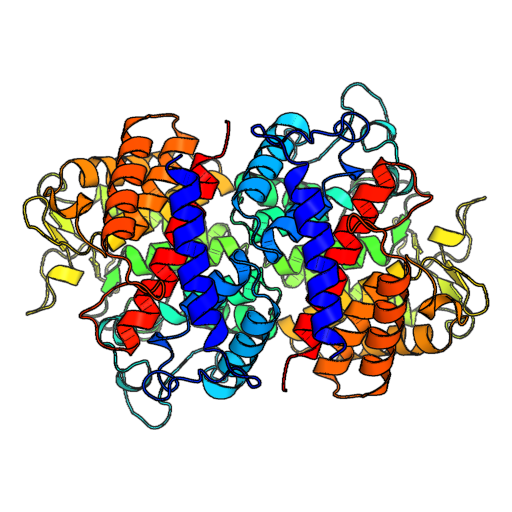2 ? -16.859 16.703 -8.492 1 85.12 2 SER B C 1
ATOM 2736 O O . SER B 1 2 ? -15.688 17.047 -8.656 1 85.12 2 SER B O 1
ATOM 2738 N N . LEU B 1 3 ? -17.156 15.477 -8.383 1 92.19 3 LEU B N 1
ATOM 2739 C CA . LEU B 1 3 ? -16.125 14.516 -7.996 1 92.19 3 LEU B CA 1
ATOM 2740 C C . LEU B 1 3 ? -15.203 14.211 -9.164 1 92.19 3 LEU B C 1
ATOM 2742 O O . LEU B 1 3 ? -13.992 14.039 -8.977 1 92.19 3 LEU B O 1
ATOM 2746 N N . GLU B 1 4 ? -15.773 14.234 -10.328 1 95.19 4 GLU B N 1
ATOM 2747 C CA . GLU B 1 4 ? -14.969 14.023 -11.523 1 95.19 4 GLU B CA 1
ATOM 2748 C C . GLU B 1 4 ? -13.977 15.156 -11.727 1 95.19 4 GLU B C 1
ATOM 2750 O O . GLU B 1 4 ? -12.859 14.938 -12.211 1 95.19 4 GLU B O 1
ATOM 2755 N N . LYS B 1 5 ? -14.422 16.312 -11.367 1 97.75 5 LYS B N 1
ATOM 2756 C CA . LYS B 1 5 ? -13.539 17.469 -11.492 1 97.75 5 LYS B CA 1
ATOM 2757 C C . LYS B 1 5 ? -12.367 17.375 -10.523 1 97.75 5 LYS B C 1
ATOM 2759 O O . LYS B 1 5 ? -11.25 17.797 -10.836 1 97.75 5 LYS B O 1
ATOM 2764 N N . PHE B 1 6 ? -12.648 16.859 -9.305 1 98.38 6 PHE B N 1
ATOM 2765 C CA . PHE B 1 6 ? -11.57 16.656 -8.336 1 98.38 6 PHE B CA 1
ATOM 2766 C C . PHE B 1 6 ? -10.523 15.703 -8.883 1 98.38 6 PHE B C 1
ATOM 2768 O O . PHE B 1 6 ? -9.32 15.977 -8.805 1 98.38 6 PHE B O 1
ATOM 2775 N N . LEU B 1 7 ? -11.031 14.648 -9.516 1 97.88 7 LEU B N 1
ATOM 2776 C CA . LEU B 1 7 ? -10.141 13.648 -10.078 1 97.88 7 LEU B CA 1
ATOM 2777 C C . LEU B 1 7 ? -9.344 14.219 -11.25 1 97.88 7 LEU B C 1
ATOM 2779 O O . LEU B 1 7 ? -8.141 13.969 -11.367 1 97.88 7 LEU B O 1
ATOM 2783 N N . HIS B 1 8 ? -9.992 14.945 -12.07 1 97.88 8 HIS B N 1
ATOM 2784 C CA . HIS B 1 8 ? -9.328 15.555 -13.219 1 97.88 8 HIS B CA 1
ATOM 2785 C C . HIS B 1 8 ? -8.234 16.516 -12.773 1 97.88 8 HIS B C 1
ATOM 2787 O O . HIS B 1 8 ? -7.137 16.516 -13.328 1 97.88 8 HIS B O 1
ATOM 2793 N N . ALA B 1 9 ? -8.555 17.297 -11.773 1 98.62 9 ALA B N 1
ATOM 2794 C CA . ALA B 1 9 ? -7.574 18.234 -11.242 1 98.62 9 ALA B CA 1
ATOM 2795 C C . ALA B 1 9 ? -6.371 17.5 -10.656 1 98.62 9 ALA B C 1
ATOM 2797 O O . ALA B 1 9 ? -5.227 17.906 -10.875 1 98.62 9 ALA B O 1
ATOM 2798 N N . SER B 1 10 ? -6.645 16.469 -9.945 1 98.75 10 SER B N 1
ATOM 2799 C CA . SER B 1 10 ? -5.578 15.625 -9.414 1 98.75 10 SER B CA 1
ATOM 2800 C C . SER B 1 10 ? -4.711 15.062 -10.539 1 98.75 10 SER B C 1
ATOM 2802 O O . SER B 1 10 ? -3.48 15.094 -10.453 1 98.75 10 SER B O 1
ATOM 2804 N N . ASP B 1 11 ? -5.32 14.586 -11.602 1 98.44 11 ASP B N 1
ATOM 2805 C CA . ASP B 1 11 ? -4.613 13.984 -12.727 1 98.44 11 ASP B CA 1
ATOM 2806 C C . ASP B 1 11 ? -3.711 15.008 -13.414 1 98.44 11 ASP B C 1
ATOM 2808 O O . ASP B 1 11 ? -2.609 14.672 -13.852 1 98.44 11 ASP B O 1
ATOM 2812 N N . GLN B 1 12 ? -4.207 16.188 -13.516 1 98.69 12 GLN B N 1
ATOM 2813 C CA . GLN B 1 12 ? -3.408 17.234 -14.156 1 98.69 12 GLN B CA 1
ATOM 2814 C C . GLN B 1 12 ? -2.135 17.516 -13.359 1 98.69 12 GLN B C 1
ATOM 2816 O O . GLN B 1 12 ? -1.049 17.609 -13.938 1 98.69 12 GLN B O 1
ATOM 2821 N N . ALA B 1 13 ? -2.297 17.641 -12.07 1 98.81 13 ALA B N 1
ATOM 2822 C CA . ALA B 1 13 ? -1.133 17.875 -11.219 1 98.81 13 ALA B CA 1
ATOM 2823 C C . ALA B 1 13 ? -0.175 16.688 -11.258 1 98.81 13 ALA B C 1
ATOM 2825 O O . ALA B 1 13 ? 1.036 16.859 -11.406 1 98.81 13 ALA B O 1
ATOM 2826 N N . ALA B 1 14 ? -0.717 15.508 -11.164 1 98.75 14 ALA B N 1
ATOM 2827 C CA . ALA B 1 14 ? 0.092 14.297 -11.156 1 98.75 14 ALA B CA 1
ATOM 2828 C C . ALA B 1 14 ? 0.86 14.141 -12.469 1 98.75 14 ALA B C 1
ATOM 2830 O O . ALA B 1 14 ? 2.041 13.789 -12.461 1 98.75 14 ALA B O 1
ATOM 2831 N N . SER B 1 15 ? 0.169 14.398 -13.555 1 98.56 15 SER B N 1
ATOM 2832 C CA . SER B 1 15 ? 0.795 14.273 -14.859 1 98.56 15 SER B CA 1
ATOM 2833 C C . SER B 1 15 ? 1.951 15.258 -15.023 1 98.56 15 SER B C 1
ATOM 2835 O O . SER B 1 15 ? 3.014 14.891 -15.531 1 98.56 15 SER B O 1
ATOM 2837 N N . TYR B 1 16 ? 1.715 16.453 -14.602 1 98.56 16 TYR B N 1
ATOM 2838 C CA . TYR B 1 16 ? 2.789 17.438 -14.68 1 98.56 16 TYR B CA 1
ATOM 2839 C C . TYR B 1 16 ? 3.977 17.016 -13.82 1 98.56 16 TYR B C 1
ATOM 2841 O O . TYR B 1 16 ? 5.113 16.984 -14.297 1 98.56 16 TYR B O 1
ATOM 2849 N N . LEU B 1 17 ? 3.727 16.703 -12.594 1 98.69 17 LEU B N 1
ATOM 2850 C CA . LEU B 1 17 ? 4.801 16.359 -11.664 1 98.69 17 LEU B CA 1
ATOM 2851 C C . LEU B 1 17 ? 5.52 15.094 -12.109 1 98.69 17 LEU B C 1
ATOM 2853 O O . LEU B 1 17 ? 6.738 14.977 -11.961 1 98.69 17 LEU B O 1
ATOM 2857 N N . ALA B 1 18 ? 4.75 14.148 -12.648 1 98.56 18 ALA B N 1
ATOM 2858 C CA . ALA B 1 18 ? 5.359 12.938 -13.188 1 98.56 18 ALA B CA 1
ATOM 2859 C C . ALA B 1 18 ? 6.32 13.273 -14.328 1 98.56 18 ALA B C 1
ATOM 2861 O O . ALA B 1 18 ? 7.395 12.672 -14.438 1 98.56 18 ALA B O 1
ATOM 2862 N N . SER B 1 19 ? 5.922 14.211 -15.117 1 98.38 19 SER B N 1
ATOM 2863 C CA . SER B 1 19 ? 6.746 14.594 -16.25 1 98.38 19 SER B CA 1
ATOM 2864 C C . SER B 1 19 ? 8.055 15.227 -15.805 1 98.38 19 SER B C 1
ATOM 2866 O O . SER B 1 19 ? 9.008 15.32 -16.578 1 98.38 19 SER B O 1
ATOM 2868 N N . GLN B 1 20 ? 8.109 15.648 -14.562 1 98.31 20 GLN B N 1
ATOM 2869 C CA . GLN B 1 20 ? 9.312 16.281 -14.039 1 98.31 20 GLN B CA 1
ATOM 2870 C C . GLN B 1 20 ? 10.289 15.234 -13.508 1 98.31 20 GLN B C 1
ATOM 2872 O O . GLN B 1 20 ? 11.43 15.555 -13.172 1 98.31 20 GLN B O 1
ATOM 2877 N N . VAL B 1 21 ? 9.883 13.992 -13.422 1 98.31 21 VAL B N 1
ATOM 2878 C CA . VAL B 1 21 ? 10.773 12.938 -12.945 1 98.31 21 VAL B CA 1
ATOM 2879 C C . VAL B 1 21 ? 11.648 12.438 -14.094 1 98.31 21 VAL B C 1
ATOM 2881 O O . VAL B 1 21 ? 11.156 11.82 -15.039 1 98.31 21 VAL B O 1
ATOM 2884 N N . GLY B 1 22 ? 12.867 12.656 -14 1 97.69 22 GLY B N 1
ATOM 2885 C CA . GLY B 1 22 ? 13.805 12.266 -15.039 1 97.69 22 GLY B CA 1
ATOM 2886 C C . GLY B 1 22 ? 14.055 10.773 -15.086 1 97.69 22 GLY B C 1
ATOM 2887 O O . GLY B 1 22 ? 13.594 10.031 -14.219 1 97.69 22 GLY B O 1
ATOM 2888 N N . PRO B 1 23 ? 14.828 10.312 -16.031 1 95.44 23 PRO B N 1
ATOM 2889 C CA . PRO B 1 23 ? 15.078 8.883 -16.234 1 95.44 23 PRO B CA 1
ATOM 2890 C C . PRO B 1 23 ? 15.836 8.25 -15.055 1 95.44 23 PRO B C 1
ATOM 2892 O O . PRO B 1 23 ? 15.719 7.047 -14.82 1 95.44 23 PRO B O 1
ATOM 2895 N N . ASP B 1 24 ? 16.562 9.078 -14.344 1 95.88 24 ASP B N 1
ATOM 2896 C CA . ASP B 1 24 ? 17.297 8.547 -13.203 1 95.88 24 ASP B CA 1
ATOM 2897 C C . ASP B 1 24 ? 16.594 8.883 -11.891 1 95.88 24 ASP B C 1
ATOM 2899 O O . ASP B 1 24 ? 17.172 8.734 -10.812 1 95.88 24 ASP B O 1
ATOM 2903 N N . GLY B 1 25 ? 15.391 9.414 -11.969 1 97.25 25 GLY B N 1
ATOM 2904 C CA . GLY B 1 25 ? 14.586 9.734 -10.797 1 97.25 25 GLY B CA 1
ATOM 2905 C C . GLY B 1 25 ? 14.812 11.148 -10.289 1 97.25 25 GLY B C 1
ATOM 2906 O O . GLY B 1 25 ? 14.055 11.633 -9.445 1 97.25 25 GLY B O 1
AT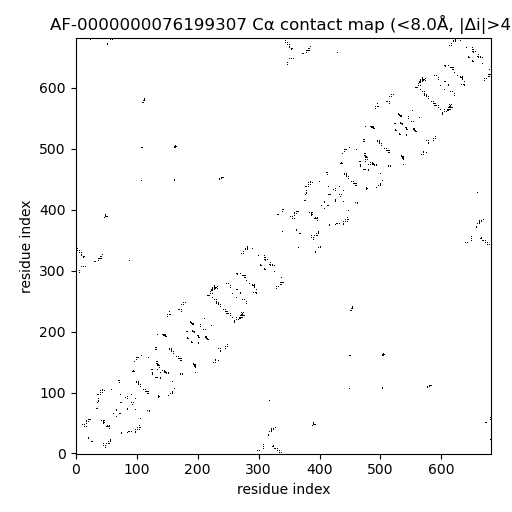OM 2907 N N . VAL B 1 26 ? 15.914 11.812 -10.773 1 98.06 26 VAL B N 1
ATOM 2908 C CA . VAL B 1 26 ? 16.188 13.188 -10.375 1 98.06 26 VAL B CA 1
ATOM 2909 C C . VAL B 1 26 ? 15.172 14.117 -11.047 1 98.06 26 VAL B C 1
ATOM 2911 O O . VAL B 1 26 ? 14.922 14.008 -12.25 1 98.06 26 VAL B O 1
ATOM 2914 N N . LEU B 1 27 ? 14.586 14.984 -10.266 1 98.38 27 LEU B N 1
ATOM 2915 C CA . LEU B 1 27 ? 13.648 15.938 -10.852 1 98.38 27 LEU B CA 1
ATOM 2916 C C . LEU B 1 27 ? 14.352 16.828 -11.883 1 98.38 27 LEU B C 1
ATOM 2918 O O . LEU B 1 27 ? 15.469 17.281 -11.656 1 98.38 27 LEU B O 1
ATOM 2922 N N . LEU B 1 28 ? 13.664 17.062 -12.977 1 98.31 28 LEU B N 1
ATOM 2923 C CA . LEU B 1 28 ? 14.227 17.844 -14.078 1 98.31 28 LEU B CA 1
ATOM 2924 C C . LEU B 1 28 ? 14.383 19.312 -13.672 1 98.31 28 LEU B C 1
ATOM 2926 O O . LEU B 1 28 ? 15.297 20 -14.141 1 98.31 28 LEU B O 1
ATOM 2930 N N . ASP B 1 29 ? 13.5 19.812 -12.836 1 96.88 29 ASP B N 1
ATOM 2931 C CA . ASP B 1 29 ? 13.617 21.172 -12.312 1 96.88 29 ASP B CA 1
ATOM 2932 C C . ASP B 1 29 ? 14.758 21.281 -11.297 1 96.88 29 ASP B C 1
ATOM 2934 O O . ASP B 1 29 ? 14.602 20.875 -10.141 1 96.88 29 ASP B O 1
ATOM 2938 N N . GLN B 1 30 ? 15.758 21.922 -11.609 1 95.75 30 GLN B N 1
ATOM 2939 C CA . GLN B 1 30 ? 16.984 21.953 -10.805 1 95.75 30 GLN B CA 1
ATOM 2940 C C . GLN B 1 30 ? 16.797 22.844 -9.578 1 95.75 30 GLN B C 1
ATOM 2942 O O . GLN B 1 30 ? 17.547 22.734 -8.609 1 95.75 30 GLN B O 1
ATOM 2947 N N . ASN B 1 31 ? 15.82 23.688 -9.664 1 94.88 31 ASN B N 1
ATOM 2948 C CA . ASN B 1 31 ? 15.57 24.578 -8.539 1 94.88 31 ASN B CA 1
ATOM 2949 C C . ASN B 1 31 ? 15.008 23.828 -7.336 1 94.88 31 ASN B C 1
ATOM 2951 O O . ASN B 1 31 ? 15.023 24.344 -6.219 1 94.88 31 ASN B O 1
ATOM 2955 N N . VAL B 1 32 ? 14.508 22.641 -7.594 1 97.31 32 VAL B N 1
ATOM 2956 C CA . VAL B 1 32 ? 13.82 21.969 -6.496 1 97.31 32 VAL B CA 1
ATOM 2957 C C . VAL B 1 32 ? 14.43 20.594 -6.258 1 97.31 32 VAL B C 1
ATOM 2959 O O . VAL B 1 32 ? 14.211 19.984 -5.211 1 97.31 32 VAL B O 1
ATOM 2962 N N . SER B 1 33 ? 15.281 20.094 -7.121 1 97.69 33 SER B N 1
ATOM 2963 C CA . SER B 1 33 ? 15.711 18.703 -7.141 1 97.69 33 SER B CA 1
ATOM 2964 C C . SER B 1 33 ? 16.562 18.359 -5.914 1 97.69 33 SER B C 1
ATOM 2966 O O . SER B 1 33 ? 16.578 17.219 -5.465 1 97.69 33 SER B O 1
ATOM 2968 N N . GLY B 1 34 ? 17.156 19.328 -5.336 1 97.62 34 GLY B N 1
ATOM 2969 C CA . GLY B 1 34 ? 18.109 19.062 -4.262 1 97.62 34 GLY B CA 1
ATOM 2970 C C . GLY B 1 34 ? 17.438 18.938 -2.904 1 97.62 34 GLY B C 1
ATOM 2971 O O . GLY B 1 34 ? 18.062 18.469 -1.948 1 97.62 34 GLY B O 1
ATOM 2972 N N . ASP B 1 35 ? 16.234 19.328 -2.764 1 98.25 35 ASP B N 1
ATOM 2973 C CA . ASP B 1 35 ? 15.516 19.344 -1.49 1 98.25 35 ASP B CA 1
ATOM 2974 C C . ASP B 1 35 ? 14.422 18.266 -1.473 1 98.25 35 ASP B C 1
ATOM 2976 O O . ASP B 1 35 ? 13.508 18.297 -2.305 1 98.25 35 ASP B O 1
ATOM 2980 N N . LEU B 1 36 ? 14.477 17.391 -0.458 1 98.5 36 LEU B N 1
ATOM 2981 C CA . LEU B 1 36 ? 13.5 16.312 -0.287 1 98.5 36 LEU B CA 1
ATOM 2982 C C . LEU B 1 36 ? 12.094 16.891 -0.166 1 98.5 36 LEU B C 1
ATOM 2984 O O . LEU B 1 36 ? 11.117 16.219 -0.547 1 98.5 36 LEU B O 1
ATOM 2988 N N . CYS B 1 37 ? 11.938 18.109 0.23 1 98.12 37 CYS B N 1
ATOM 2989 C CA . CYS B 1 37 ? 10.656 18.781 0.455 1 98.12 37 CYS B CA 1
ATOM 2990 C C . CYS B 1 37 ? 9.836 18.828 -0.83 1 98.12 37 CYS B C 1
ATOM 2992 O O . CYS B 1 37 ? 8.602 18.797 -0.788 1 98.12 37 CYS B O 1
ATOM 2994 N N . SER B 1 38 ? 10.469 18.766 -1.945 1 98.06 38 SER B N 1
ATOM 2995 C CA . SER B 1 38 ? 9.758 18.875 -3.215 1 98.06 38 SER B CA 1
ATOM 2996 C C . SER B 1 38 ? 9.312 17.516 -3.725 1 98.06 38 SER B C 1
ATOM 2998 O O . SER B 1 38 ? 8.656 17.422 -4.762 1 98.06 38 SER B O 1
ATOM 3000 N N . GLN B 1 39 ? 9.648 16.422 -2.994 1 97.81 39 GLN B N 1
ATOM 3001 C CA . GLN B 1 39 ? 9.445 15.18 -3.725 1 97.81 39 GLN B CA 1
ATOM 3002 C C . GLN B 1 39 ? 8.984 14.062 -2.793 1 97.81 39 GLN B C 1
ATOM 3004 O O . GLN B 1 39 ? 8.555 13 -3.25 1 97.81 39 GLN B O 1
ATOM 3009 N N . TYR B 1 40 ? 8.93 14.266 -1.452 1 98.69 40 TYR B N 1
ATOM 3010 C CA . TYR B 1 40 ? 8.641 13.188 -0.509 1 98.69 40 TYR B CA 1
ATOM 3011 C C . TYR B 1 40 ? 7.184 12.75 -0.612 1 98.69 40 TYR B C 1
ATOM 3013 O O . TYR B 1 40 ? 6.863 11.578 -0.41 1 98.69 40 TYR B O 1
ATOM 3021 N N . LYS B 1 41 ? 6.262 13.625 -0.974 1 98.75 41 LYS B N 1
ATOM 3022 C CA . LYS B 1 41 ? 4.852 13.266 -1.098 1 98.75 41 LYS B CA 1
ATOM 3023 C C . LYS B 1 41 ? 4.543 12.734 -2.492 1 98.75 41 LYS B C 1
ATOM 3025 O O . LYS B 1 41 ? 3.502 12.102 -2.705 1 98.75 41 LYS B O 1
ATOM 3030 N N . LEU B 1 42 ? 5.48 13.008 -3.457 1 98.44 42 LEU B N 1
ATOM 3031 C CA . LEU B 1 42 ? 5.297 12.547 -4.828 1 98.44 42 LEU B CA 1
ATOM 3032 C C . LEU B 1 42 ? 5.25 11.023 -4.891 1 98.44 42 LEU B C 1
ATOM 3034 O O . LEU B 1 42 ? 4.598 10.453 -5.77 1 98.44 42 LEU B O 1
ATOM 3038 N N . VAL B 1 43 ? 5.887 10.422 -3.961 1 97.81 43 VAL B N 1
ATOM 3039 C CA . VAL B 1 43 ? 5.918 8.961 -3.92 1 97.81 43 VAL B CA 1
ATOM 3040 C C . VAL B 1 43 ? 4.496 8.414 -3.865 1 97.81 43 VAL B C 1
ATOM 3042 O O . VAL B 1 43 ? 4.137 7.527 -4.645 1 97.81 43 VAL B O 1
ATOM 3045 N N . THR B 1 44 ? 3.723 8.984 -3.01 1 98.62 44 THR B N 1
ATOM 3046 C CA . THR B 1 44 ? 2.338 8.555 -2.854 1 98.62 44 THR B CA 1
ATOM 3047 C C . THR B 1 44 ? 1.498 8.992 -4.051 1 98.62 44 THR B C 1
ATOM 3049 O O . THR B 1 44 ? 0.719 8.203 -4.59 1 98.62 44 THR B O 1
ATOM 3052 N N . LEU B 1 45 ? 1.66 10.219 -4.484 1 98.88 45 LEU B N 1
ATOM 3053 C CA . LEU B 1 45 ? 0.841 10.727 -5.582 1 98.88 45 LEU B CA 1
ATOM 3054 C C . LEU B 1 45 ? 1.037 9.883 -6.836 1 98.88 45 LEU B C 1
ATOM 3056 O O . LEU B 1 45 ? 0.065 9.508 -7.496 1 98.88 45 LEU B O 1
ATOM 3060 N N . LEU B 1 46 ? 2.289 9.602 -7.145 1 98.75 46 LEU B N 1
ATOM 3061 C CA . LEU B 1 46 ? 2.584 8.859 -8.367 1 98.75 46 LEU B CA 1
ATOM 3062 C C . LEU B 1 46 ? 2.057 7.434 -8.281 1 98.75 46 LEU B C 1
ATOM 3064 O O . LEU B 1 46 ? 1.614 6.871 -9.289 1 98.75 46 LEU B O 1
ATOM 3068 N N . LEU B 1 47 ? 2.061 6.875 -7.117 1 97.94 47 LEU B N 1
ATOM 3069 C CA . LEU B 1 47 ? 1.475 5.551 -6.93 1 97.94 47 LEU B CA 1
ATOM 3070 C C . LEU B 1 47 ? -0.02 5.57 -7.234 1 97.94 47 LEU B C 1
ATOM 3072 O O . LEU B 1 47 ? -0.497 4.805 -8.07 1 97.94 47 LEU B O 1
ATOM 3076 N N . ILE B 1 48 ? -0.769 6.488 -6.617 1 98.31 48 ILE B N 1
ATOM 3077 C CA . ILE B 1 48 ? -2.225 6.387 -6.633 1 98.31 48 ILE B CA 1
ATOM 3078 C C . ILE B 1 48 ? -2.773 6.992 -7.922 1 98.31 48 ILE B C 1
ATOM 3080 O O . ILE B 1 48 ? -3.959 6.844 -8.227 1 98.31 48 ILE B O 1
ATOM 3084 N N . SER B 1 49 ? -1.901 7.652 -8.695 1 98.5 49 SER B N 1
ATOM 3085 C CA . SER B 1 49 ? -2.359 8.258 -9.938 1 98.5 49 SER B CA 1
ATOM 3086 C C . SER B 1 49 ? -1.904 7.449 -11.148 1 98.5 49 SER B C 1
ATOM 3088 O O . SER B 1 49 ? -2.096 7.871 -12.297 1 98.5 49 SER B O 1
ATOM 3090 N N . GLY B 1 50 ? -1.252 6.328 -10.938 1 97.81 50 GLY B N 1
ATOM 3091 C CA . GLY B 1 50 ? -0.981 5.391 -12.016 1 97.81 50 GLY B CA 1
ATOM 3092 C C . GLY B 1 50 ? 0.341 5.648 -12.711 1 97.81 50 GLY B C 1
ATOM 3093 O O . GLY B 1 50 ? 0.589 5.121 -13.797 1 97.81 50 GLY B O 1
ATOM 3094 N N . HIS B 1 51 ? 1.146 6.477 -12.094 1 98.12 51 HIS B N 1
ATOM 3095 C CA . HIS B 1 51 ? 2.463 6.758 -12.648 1 98.12 51 HIS B CA 1
ATOM 3096 C C . HIS B 1 51 ? 3.537 5.898 -11.992 1 98.12 51 HIS B C 1
ATOM 3098 O O . HIS B 1 51 ? 4.48 6.426 -11.398 1 98.12 51 HIS B O 1
ATOM 3104 N N . SER B 1 52 ? 3.434 4.613 -12.234 1 95.88 52 SER B N 1
ATOM 3105 C CA . SER B 1 52 ? 4.23 3.623 -11.516 1 95.88 52 SER B CA 1
ATOM 3106 C C . SER B 1 52 ? 5.699 3.701 -11.914 1 95.88 52 SER B C 1
ATOM 3108 O O . SER B 1 52 ? 6.586 3.562 -11.07 1 95.88 52 SER B O 1
ATOM 3110 N N . VAL B 1 53 ? 5.969 3.932 -13.156 1 97.06 53 VAL B N 1
ATOM 3111 C CA . VAL B 1 53 ? 7.34 3.963 -13.648 1 97.06 53 VAL B CA 1
ATOM 3112 C C . VAL B 1 53 ? 8.078 5.152 -13.039 1 97.06 53 VAL B C 1
ATOM 3114 O O . VAL B 1 53 ? 9.141 4.988 -12.445 1 97.06 53 VAL B O 1
ATOM 3117 N N . GLU B 1 54 ? 7.465 6.34 -13.133 1 98 54 GLU B N 1
ATOM 3118 C CA . GLU B 1 54 ? 8.055 7.531 -12.539 1 98 54 GLU B CA 1
ATOM 3119 C C . GLU B 1 54 ? 8.18 7.391 -11.023 1 98 54 GLU B C 1
ATOM 3121 O O . GLU B 1 54 ? 9.156 7.844 -10.43 1 98 54 GLU B O 1
ATOM 3126 N N . GLY B 1 55 ? 7.129 6.754 -10.445 1 97.94 55 GLY B N 1
ATOM 3127 C CA . GLY B 1 55 ? 7.176 6.52 -9.008 1 97.94 55 GLY B CA 1
ATOM 3128 C C . GLY B 1 55 ? 8.367 5.684 -8.578 1 97.94 55 GLY B C 1
ATOM 3129 O O . GLY B 1 55 ? 9.047 6.012 -7.605 1 97.94 55 GLY B O 1
ATOM 3130 N N . GLN B 1 56 ? 8.648 4.641 -9.32 1 97.19 56 GLN B N 1
ATOM 3131 C CA . GLN B 1 56 ? 9.758 3.756 -8.977 1 97.19 56 GLN B CA 1
ATOM 3132 C C . GLN B 1 56 ? 11.102 4.445 -9.211 1 97.19 56 GLN B C 1
ATOM 3134 O O . GLN B 1 56 ? 12.023 4.301 -8.406 1 97.19 56 GLN B O 1
ATOM 3139 N N . ARG B 1 57 ? 11.195 5.199 -10.273 1 97.62 57 ARG B N 1
ATOM 3140 C CA . ARG B 1 57 ? 12.414 5.965 -10.523 1 97.62 57 ARG B CA 1
ATOM 3141 C C . ARG B 1 57 ? 12.688 6.941 -9.383 1 97.62 57 ARG B C 1
ATOM 3143 O O . ARG B 1 57 ? 13.812 7.043 -8.898 1 97.62 57 ARG B O 1
ATOM 3150 N N . LEU B 1 58 ? 11.664 7.586 -8.992 1 98.44 58 LEU B N 1
ATOM 3151 C CA . LEU B 1 58 ? 11.797 8.57 -7.922 1 98.44 58 LEU B CA 1
ATOM 3152 C C . LEU B 1 58 ? 12.219 7.91 -6.617 1 98.44 58 LEU B C 1
ATOM 3154 O O . LEU B 1 58 ? 13.102 8.414 -5.914 1 98.44 58 LEU B O 1
ATOM 3158 N N . MET B 1 59 ? 11.617 6.797 -6.289 1 98.06 59 MET B N 1
ATOM 3159 C CA . MET B 1 59 ? 11.945 6.113 -5.043 1 98.06 59 MET B CA 1
ATOM 3160 C C . MET B 1 59 ? 13.383 5.605 -5.07 1 98.06 59 MET B C 1
ATOM 3162 O O . MET B 1 59 ? 14.078 5.637 -4.051 1 98.06 59 MET B O 1
ATOM 3166 N N . GLU B 1 60 ? 13.773 5.164 -6.227 1 97.62 60 GLU B N 1
ATOM 3167 C CA . GLU B 1 60 ? 15.172 4.758 -6.336 1 97.62 60 GLU B CA 1
ATOM 3168 C C . GLU B 1 60 ? 16.109 5.934 -6.074 1 97.62 60 GLU B C 1
ATOM 3170 O O . GLU B 1 60 ? 17.125 5.785 -5.379 1 97.62 60 GLU B O 1
ATOM 3175 N N . ARG B 1 61 ? 15.766 7.02 -6.617 1 97.88 61 ARG B N 1
ATOM 3176 C CA . ARG B 1 61 ? 16.547 8.227 -6.383 1 97.88 61 ARG B CA 1
ATOM 3177 C C . ARG B 1 61 ? 16.547 8.602 -4.902 1 97.88 61 ARG B C 1
ATOM 3179 O O . ARG B 1 61 ? 17.578 8.969 -4.348 1 97.88 61 ARG B O 1
ATOM 3186 N N . ILE B 1 62 ? 15.422 8.57 -4.297 1 98.38 62 ILE B N 1
ATOM 3187 C CA . ILE B 1 62 ? 15.305 8.914 -2.887 1 98.38 62 ILE B CA 1
ATOM 3188 C C . ILE B 1 62 ? 16.172 7.977 -2.049 1 98.38 62 ILE B C 1
ATOM 3190 O O . ILE B 1 62 ? 16.891 8.422 -1.146 1 98.38 62 ILE B O 1
ATOM 3194 N N . LYS B 1 63 ? 16.125 6.734 -2.404 1 98.12 63 LYS B N 1
ATOM 3195 C CA . LYS B 1 63 ? 16.969 5.762 -1.709 1 98.12 63 LYS B CA 1
ATOM 3196 C C . LYS B 1 63 ? 18.453 6.066 -1.909 1 98.12 63 LYS B C 1
ATOM 3198 O O . LYS B 1 63 ? 19.219 6.094 -0.945 1 98.12 63 LYS B O 1
ATOM 3203 N N . ARG B 1 64 ? 18.797 6.363 -3.08 1 97.25 64 ARG B N 1
ATOM 3204 C CA . ARG B 1 64 ? 20.203 6.547 -3.467 1 97.25 64 ARG B CA 1
ATOM 3205 C C . ARG B 1 64 ? 20.766 7.832 -2.879 1 97.25 64 ARG B C 1
ATOM 3207 O O . ARG B 1 64 ? 21.906 7.852 -2.391 1 97.25 64 ARG B O 1
ATOM 3214 N N . ASP B 1 65 ? 19.969 8.883 -2.871 1 97.75 65 ASP B N 1
ATOM 3215 C CA . ASP B 1 65 ? 20.547 10.203 -2.654 1 97.75 65 ASP B CA 1
ATOM 3216 C C . ASP B 1 65 ? 20.172 10.75 -1.278 1 97.75 65 ASP B C 1
ATOM 3218 O O . ASP B 1 65 ? 20.875 11.609 -0.738 1 97.75 65 ASP B O 1
ATOM 3222 N N . PHE B 1 66 ? 19.047 10.273 -0.701 1 98.69 66 PHE B N 1
ATOM 3223 C CA . PHE B 1 66 ? 18.547 10.945 0.494 1 98.69 66 PHE B CA 1
ATOM 3224 C C . PHE B 1 66 ? 18.531 10 1.687 1 98.69 66 PHE B C 1
ATOM 3226 O O . PHE B 1 66 ? 18.625 10.438 2.836 1 98.69 66 PHE B O 1
ATOM 3233 N N . LEU B 1 67 ? 18.359 8.742 1.476 1 98.69 67 LEU B N 1
ATOM 3234 C CA . LEU B 1 67 ? 18.281 7.766 2.555 1 98.69 67 LEU B CA 1
ATOM 3235 C C . LEU B 1 67 ? 19.656 7.555 3.199 1 98.69 67 LEU B C 1
ATOM 3237 O O . LEU B 1 67 ? 20.641 7.305 2.504 1 98.69 67 LEU B O 1
ATOM 3241 N N . GLN B 1 68 ? 19.656 7.695 4.5 1 98.25 68 GLN B N 1
ATOM 3242 C CA . GLN B 1 68 ? 20.859 7.465 5.289 1 98.25 68 GLN B CA 1
ATOM 3243 C C . GLN B 1 68 ? 20.938 6.02 5.781 1 98.25 68 GLN B C 1
ATOM 3245 O O . GLN B 1 68 ? 19.938 5.301 5.746 1 98.25 68 GLN B O 1
ATOM 3250 N N . THR B 1 69 ? 22.062 5.617 6.316 1 97.06 69 THR B N 1
ATOM 3251 C CA . THR B 1 69 ? 22.312 4.238 6.73 1 97.06 69 THR B CA 1
ATOM 3252 C C . THR B 1 69 ? 21.438 3.875 7.93 1 97.06 69 THR B C 1
ATOM 3254 O O . THR B 1 69 ? 21.094 2.707 8.117 1 97.06 69 THR B O 1
ATOM 3257 N N . ASP B 1 70 ? 21.016 4.812 8.695 1 97.69 70 ASP B N 1
ATOM 3258 C CA . ASP B 1 70 ? 20.234 4.516 9.891 1 97.69 70 ASP B CA 1
ATOM 3259 C C . ASP B 1 70 ? 18.734 4.605 9.602 1 97.69 70 ASP B C 1
ATOM 3261 O O . ASP B 1 70 ? 17.906 4.477 10.508 1 97.69 70 ASP B O 1
ATOM 3265 N N . GLY B 1 71 ? 18.344 4.902 8.336 1 98.62 71 GLY B N 1
ATOM 3266 C CA . GLY B 1 71 ? 16.938 4.922 7.949 1 98.62 71 GLY B CA 1
ATOM 3267 C C . GLY B 1 71 ? 16.375 6.324 7.852 1 98.62 71 GLY B C 1
ATOM 3268 O O . GLY B 1 71 ? 15.219 6.5 7.453 1 98.62 71 GLY B O 1
ATOM 3269 N N . ASP B 1 72 ? 17.188 7.379 8.266 1 98.75 72 ASP B N 1
ATOM 3270 C CA . ASP B 1 72 ? 16.75 8.766 8.125 1 98.75 72 ASP B CA 1
ATOM 3271 C C . ASP B 1 72 ? 16.812 9.211 6.664 1 98.75 72 ASP B C 1
ATOM 3273 O O . ASP B 1 72 ? 17.328 8.492 5.809 1 98.75 72 ASP B O 1
ATOM 3277 N N . PHE B 1 73 ? 16.188 10.312 6.371 1 98.88 73 PHE B N 1
ATOM 3278 C CA . PHE B 1 73 ? 16.312 11 5.09 1 98.88 73 PHE B CA 1
ATOM 3279 C C . PHE B 1 73 ? 16.797 12.438 5.293 1 98.88 73 PHE B C 1
ATOM 3281 O O . PHE B 1 73 ? 16.219 13.18 6.09 1 98.88 73 PHE B O 1
ATOM 3288 N N . VAL B 1 74 ? 17.781 12.844 4.59 1 98.56 74 VAL B N 1
ATOM 3289 C CA . VAL B 1 74 ? 18.266 14.219 4.695 1 98.56 74 VAL B CA 1
ATOM 3290 C C . VAL B 1 74 ? 18.531 14.773 3.301 1 98.56 74 VAL B C 1
ATOM 3292 O O . VAL B 1 74 ? 19.047 14.062 2.428 1 98.56 74 VAL B O 1
ATOM 3295 N N . SER B 1 75 ? 18.203 16.016 3.111 1 98.5 75 SER B N 1
ATOM 3296 C CA . SER B 1 75 ? 18.406 16.688 1.829 1 98.5 75 SER B CA 1
ATOM 3297 C C . SER B 1 75 ? 19.875 17.109 1.65 1 98.5 75 SER B C 1
ATOM 3299 O O . SER B 1 75 ? 20.422 17 0.552 1 98.5 75 SER B O 1
ATOM 3301 N N . PHE B 1 76 ? 20.469 17.562 2.756 1 97.88 76 PHE B N 1
ATOM 3302 C CA . PHE B 1 76 ? 21.766 18.203 2.688 1 97.88 76 PHE B CA 1
ATOM 3303 C C . PHE B 1 76 ? 22.734 17.594 3.707 1 97.88 76 PHE B C 1
ATOM 3305 O O . PHE B 1 76 ? 23.031 18.219 4.73 1 97.88 76 PHE B O 1
ATOM 3312 N N . PRO B 1 77 ? 23.297 16.484 3.412 1 94.94 77 PRO B N 1
ATOM 3313 C CA . PRO B 1 77 ? 24.156 15.805 4.383 1 94.94 77 PRO B CA 1
ATOM 3314 C C . PRO B 1 77 ? 25.406 16.609 4.738 1 94.94 77 PRO B C 1
ATOM 3316 O O . PRO B 1 77 ? 26.031 16.344 5.77 1 94.94 77 PRO B O 1
ATOM 3319 N N . GLU B 1 78 ? 25.734 17.562 3.9 1 94.88 78 GLU B N 1
ATOM 3320 C CA . GLU B 1 78 ? 26.938 18.359 4.121 1 94.88 78 GLU B CA 1
ATOM 3321 C C . GLU B 1 78 ? 26.688 19.469 5.141 1 94.88 78 GLU B C 1
ATOM 3323 O O . GLU B 1 78 ? 27.625 20.062 5.672 1 94.88 78 GLU B O 1
ATOM 3328 N N . LYS B 1 79 ? 25.453 19.766 5.398 1 95.88 79 LYS B N 1
ATOM 3329 C CA . LYS B 1 79 ? 25.109 20.797 6.383 1 95.88 79 LYS B CA 1
ATOM 3330 C C . LYS B 1 79 ? 25.031 20.203 7.785 1 95.88 79 LYS B C 1
ATOM 3332 O O . LYS B 1 79 ? 25.125 18.984 7.957 1 95.88 79 LYS B O 1
ATOM 3337 N N . SER B 1 80 ? 24.906 21.125 8.75 1 92.88 80 SER B N 1
ATOM 3338 C CA . SER B 1 80 ? 24.812 20.703 10.141 1 92.88 80 SER B CA 1
ATOM 3339 C C . SER B 1 80 ? 23.453 21.047 10.734 1 92.88 80 SER B C 1
ATOM 3341 O O . SER B 1 80 ? 22.734 21.891 10.203 1 92.88 80 SER B O 1
ATOM 3343 N N . GLY B 1 81 ? 23.109 20.328 11.789 1 92.69 81 GLY B N 1
ATOM 3344 C CA . GLY B 1 81 ? 21.891 20.641 12.523 1 92.69 81 GLY B CA 1
ATOM 3345 C C . GLY B 1 81 ? 20.625 20.406 11.711 1 92.69 81 GLY B C 1
ATOM 3346 O O . GLY B 1 81 ? 20.547 19.438 10.945 1 92.69 81 GLY B O 1
ATOM 3347 N N . ARG B 1 82 ? 19.609 21.172 11.906 1 93.38 82 ARG B N 1
ATOM 3348 C CA . ARG B 1 82 ? 18.297 20.969 11.305 1 93.38 82 ARG B CA 1
ATOM 3349 C C . ARG B 1 82 ? 18.312 21.312 9.82 1 93.38 82 ARG B C 1
ATOM 3351 O O . ARG B 1 82 ? 17.469 20.844 9.055 1 93.38 82 ARG B O 1
ATOM 3358 N N . GLU B 1 83 ? 19.328 22.094 9.484 1 94.44 83 GLU B N 1
ATOM 3359 C CA . GLU B 1 83 ? 19.422 22.562 8.102 1 94.44 83 GLU B CA 1
ATOM 3360 C C . GLU B 1 83 ? 19.734 21.422 7.152 1 94.44 83 GLU B C 1
ATOM 3362 O O . GLU B 1 83 ? 19.594 21.547 5.934 1 94.44 83 GLU B O 1
ATOM 3367 N N . ARG B 1 84 ? 20.172 20.312 7.738 1 97.06 84 ARG B N 1
ATOM 3368 C CA . ARG B 1 84 ? 20.469 19.156 6.91 1 97.06 84 ARG B CA 1
ATOM 3369 C C . ARG B 1 84 ? 19.188 18.562 6.32 1 97.06 84 ARG B C 1
ATOM 3371 O O . ARG B 1 84 ? 19.234 17.891 5.277 1 97.06 84 ARG B O 1
ATOM 3378 N N . LYS B 1 85 ? 18.109 18.781 7.035 1 98.19 85 LYS B N 1
ATOM 3379 C CA . LYS B 1 85 ? 16.859 18.109 6.703 1 98.19 85 LYS B CA 1
ATOM 3380 C C . LYS B 1 85 ? 16.219 18.703 5.457 1 98.19 85 LYS B C 1
ATOM 3382 O O . LYS B 1 85 ? 15.844 17.984 4.531 1 98.19 85 LYS B O 1
ATOM 3387 N N . SER B 1 86 ? 16.031 20.016 5.406 1 97.5 86 SER B N 1
ATOM 3388 C CA . SER B 1 86 ? 15.375 20.734 4.32 1 97.5 86 SER B CA 1
ATOM 3389 C C . SER B 1 86 ? 15.586 22.234 4.453 1 97.5 86 SER B C 1
ATOM 3391 O O . SER B 1 86 ? 15.883 22.734 5.539 1 97.5 86 SER B O 1
ATOM 3393 N N . SER B 1 87 ? 15.438 22.953 3.334 1 94.69 87 SER B N 1
ATOM 3394 C CA . SER B 1 87 ? 15.461 24.406 3.361 1 94.69 87 SER B CA 1
ATOM 3395 C C . SER B 1 87 ? 14.141 24.984 3.869 1 94.69 87 SER B C 1
ATOM 3397 O O . SER B 1 87 ? 14.055 26.156 4.219 1 94.69 87 SER B O 1
ATOM 3399 N N . SER B 1 88 ? 13.156 24.156 3.865 1 94.12 88 SER B N 1
ATOM 3400 C CA . SER B 1 88 ? 11.859 24.547 4.406 1 94.12 88 SER B CA 1
ATOM 3401 C C . SER B 1 88 ? 11.836 24.422 5.93 1 94.12 88 SER B C 1
ATOM 3403 O O . SER B 1 88 ? 12.055 23.344 6.473 1 94.12 88 SER B O 1
ATOM 3405 N N . PHE B 1 89 ? 11.5 25.438 6.586 1 92.38 89 PHE B N 1
ATOM 3406 C CA . PHE B 1 89 ? 11.539 25.469 8.039 1 92.38 89 PHE B CA 1
ATOM 3407 C C . PHE B 1 89 ? 10.625 24.391 8.625 1 92.38 89 PHE B C 1
ATOM 3409 O O . PHE B 1 89 ? 11.047 23.578 9.445 1 92.38 89 PHE B O 1
ATOM 3416 N N . PRO B 1 90 ? 9.281 24.328 8.203 1 94 90 PRO B N 1
ATOM 3417 C CA . PRO B 1 90 ? 8.422 23.312 8.82 1 94 90 PRO B CA 1
ATOM 3418 C C . PRO B 1 90 ? 8.961 21.891 8.625 1 94 90 PRO B C 1
ATOM 3420 O O . PRO B 1 90 ? 8.844 21.062 9.531 1 94 90 PRO B O 1
ATOM 3423 N N . MET B 1 91 ? 9.633 21.656 7.5 1 96 91 MET B N 1
ATOM 3424 C CA . MET B 1 91 ? 10.102 20.312 7.211 1 96 91 MET B CA 1
ATOM 3425 C C . MET B 1 91 ? 11.375 20 7.996 1 96 91 MET B C 1
ATOM 3427 O O . MET B 1 91 ? 11.68 18.828 8.258 1 96 91 MET B O 1
ATOM 3431 N N . SER B 1 92 ? 12.07 21.047 8.375 1 96.31 92 SER B N 1
ATOM 3432 C CA . SER B 1 92 ? 13.234 20.828 9.234 1 96.31 92 SER B CA 1
ATOM 3433 C C . SER B 1 92 ? 12.82 20.734 10.703 1 96.31 92 SER B C 1
ATOM 3435 O O . SER B 1 92 ? 13.523 20.109 11.508 1 96.31 92 SER B O 1
ATOM 3437 N N . HIS B 1 93 ? 11.68 21.328 11.016 1 96.69 93 HIS B N 1
ATOM 3438 C CA . HIS B 1 93 ? 11.188 21.344 12.391 1 96.69 93 HIS B CA 1
ATOM 3439 C C . HIS B 1 93 ? 10.508 20.031 12.75 1 96.69 93 HIS B C 1
ATOM 3441 O O . HIS B 1 93 ? 10.789 19.453 13.797 1 96.69 93 HIS B O 1
ATOM 3447 N N . PHE B 1 94 ? 9.562 19.547 11.945 1 98.06 94 PHE B N 1
ATOM 3448 C CA . PHE B 1 94 ? 8.914 18.266 12.117 1 98.06 94 PHE B CA 1
ATOM 3449 C C . PHE B 1 94 ? 9.75 17.156 11.492 1 98.06 94 PHE B C 1
ATOM 3451 O O . PHE B 1 94 ? 9.453 16.672 10.398 1 98.06 94 PHE B O 1
ATOM 3458 N N . TRP B 1 95 ? 10.719 16.688 12.18 1 98.5 95 TRP B N 1
ATOM 3459 C CA . TRP B 1 95 ? 11.875 15.992 11.617 1 98.5 95 TRP B CA 1
ATOM 3460 C C . TRP B 1 95 ? 11.453 14.758 10.828 1 98.5 95 TRP B C 1
ATOM 3462 O O . TRP B 1 95 ? 11.961 14.508 9.734 1 98.5 95 TRP B O 1
ATOM 3472 N N . ILE B 1 96 ? 10.516 13.977 11.367 1 98.69 96 ILE B N 1
ATOM 3473 C CA . ILE B 1 96 ? 10.25 12.695 10.711 1 98.69 96 ILE B CA 1
ATOM 3474 C C . ILE B 1 96 ? 9 12.805 9.844 1 98.69 96 ILE B C 1
ATOM 3476 O O . ILE B 1 96 ? 8.508 11.805 9.328 1 98.69 96 ILE B O 1
ATOM 3480 N N . TYR B 1 97 ? 8.492 14.047 9.648 1 98.69 97 TYR B N 1
ATOM 3481 C CA . TYR B 1 97 ? 7.281 14.219 8.852 1 98.69 97 TYR B CA 1
ATOM 3482 C C . TYR B 1 97 ? 7.492 13.711 7.43 1 98.69 97 TYR B C 1
ATOM 3484 O O . TYR B 1 97 ? 6.723 12.875 6.941 1 98.69 97 TYR B O 1
ATOM 3492 N N . MET B 1 98 ? 8.586 14.117 6.766 1 98.88 98 MET B N 1
ATOM 3493 C CA . MET B 1 98 ? 8.859 13.664 5.402 1 98.88 98 MET B CA 1
ATOM 3494 C C . MET B 1 98 ? 9.18 12.172 5.379 1 98.88 98 MET B C 1
ATOM 3496 O O . MET B 1 98 ? 8.773 11.461 4.457 1 98.88 98 MET B O 1
ATOM 3500 N N . ASN B 1 99 ? 9.883 11.688 6.453 1 98.94 99 ASN B N 1
ATOM 3501 C CA . ASN B 1 99 ? 10.219 10.273 6.539 1 98.94 99 ASN B CA 1
ATOM 3502 C C . ASN B 1 99 ? 8.977 9.391 6.465 1 98.94 99 ASN B C 1
ATOM 3504 O O . ASN B 1 99 ? 8.953 8.398 5.734 1 98.94 99 ASN B O 1
ATOM 3508 N N . ASN B 1 100 ? 7.988 9.852 7.195 1 98.88 100 ASN B N 1
ATOM 3509 C CA . ASN B 1 100 ? 6.789 9.031 7.316 1 98.88 100 ASN B CA 1
ATOM 3510 C C . ASN B 1 100 ? 6.012 8.984 6.004 1 98.88 100 ASN B C 1
ATOM 3512 O O . ASN B 1 100 ? 5.426 7.953 5.664 1 98.88 100 ASN B O 1
ATOM 3516 N N . TRP B 1 101 ? 5.988 10.07 5.266 1 98.88 101 TRP B N 1
ATOM 3517 C CA . TRP B 1 101 ? 5.379 10.078 3.938 1 98.88 101 TRP B CA 1
ATOM 3518 C C . TRP B 1 101 ? 6.094 9.102 3.008 1 98.88 101 TRP B C 1
ATOM 3520 O O . TRP B 1 101 ? 5.449 8.32 2.305 1 98.88 101 TRP B O 1
ATOM 3530 N N . ILE B 1 102 ? 7.418 9.156 3.008 1 98.94 102 ILE B N 1
ATOM 3531 C CA . ILE B 1 102 ? 8.203 8.281 2.143 1 98.94 102 ILE B CA 1
ATOM 3532 C C . ILE B 1 102 ? 7.977 6.824 2.543 1 98.94 102 ILE B C 1
ATOM 3534 O O . ILE B 1 102 ? 7.758 5.965 1.685 1 98.94 102 ILE B O 1
ATOM 3538 N N . ALA B 1 103 ? 7.996 6.582 3.852 1 98.94 103 ALA B N 1
ATOM 3539 C CA . ALA B 1 103 ? 7.801 5.219 4.344 1 98.94 103 ALA B CA 1
ATOM 3540 C C . ALA B 1 103 ? 6.449 4.664 3.898 1 98.94 103 ALA B C 1
ATOM 3542 O O . ALA B 1 103 ? 6.367 3.535 3.406 1 98.94 103 ALA B O 1
ATOM 3543 N N . MET B 1 104 ? 5.41 5.449 4.023 1 98.81 104 MET B N 1
ATOM 3544 C CA . MET B 1 104 ? 4.078 5.008 3.627 1 98.81 104 MET B CA 1
ATOM 3545 C C . MET B 1 104 ? 4.016 4.734 2.129 1 98.81 104 MET B C 1
ATOM 3547 O O . MET B 1 104 ? 3.539 3.68 1.705 1 98.81 104 MET B O 1
ATOM 3551 N N . GLY B 1 105 ? 4.527 5.719 1.338 1 98.69 105 GLY B N 1
ATOM 3552 C CA . GLY B 1 105 ? 4.52 5.535 -0.105 1 98.69 105 GLY B CA 1
ATOM 3553 C C . GLY B 1 105 ? 5.328 4.336 -0.56 1 98.69 105 GLY B C 1
ATOM 3554 O O . GLY B 1 105 ? 4.875 3.557 -1.4 1 98.69 105 GLY B O 1
ATOM 3555 N N . ALA B 1 106 ? 6.492 4.195 0.024 1 98.81 106 ALA B N 1
ATOM 3556 C CA . ALA B 1 106 ? 7.367 3.076 -0.323 1 98.81 106 ALA B CA 1
ATOM 3557 C C . ALA B 1 106 ? 6.734 1.743 0.067 1 98.81 106 ALA B C 1
ATOM 3559 O O . ALA B 1 106 ? 6.773 0.78 -0.702 1 98.81 106 ALA B O 1
ATOM 3560 N N . HIS B 1 107 ? 6.121 1.74 1.229 1 98.81 107 HIS B N 1
ATOM 3561 C CA . HIS B 1 107 ? 5.512 0.509 1.717 1 98.81 107 HIS B CA 1
ATOM 3562 C C . HIS B 1 107 ? 4.352 0.077 0.822 1 98.81 107 HIS B C 1
ATOM 3564 O O . HIS B 1 107 ? 4.27 -1.089 0.431 1 98.81 107 HIS B O 1
ATOM 3570 N N . ARG B 1 108 ? 3.557 1.009 0.477 1 98.62 108 ARG B N 1
ATOM 3571 C CA . ARG B 1 108 ? 2.398 0.737 -0.368 1 98.62 108 ARG B CA 1
ATOM 3572 C C . ARG B 1 108 ? 2.83 0.298 -1.763 1 98.62 108 ARG B C 1
ATOM 3574 O O . ARG B 1 108 ? 2.084 -0.393 -2.459 1 98.62 108 ARG B O 1
ATOM 3581 N N . SER B 1 109 ? 4.078 0.649 -2.133 1 98 109 SER B N 1
ATOM 3582 C CA . SER B 1 109 ? 4.605 0.317 -3.451 1 98 109 SER B CA 1
ATOM 3583 C C . SER B 1 109 ? 5.426 -0.968 -3.408 1 98 109 SER B C 1
ATOM 3585 O O . SER B 1 109 ? 5.984 -1.388 -4.426 1 98 109 SER B O 1
ATOM 3587 N N . GLY B 1 110 ? 5.566 -1.558 -2.262 1 97.81 110 GLY B N 1
ATOM 3588 C CA . GLY B 1 110 ? 6.312 -2.797 -2.119 1 97.81 110 GLY B CA 1
ATOM 3589 C C . GLY B 1 110 ? 7.812 -2.58 -2.016 1 97.81 110 GLY B C 1
ATOM 3590 O O . GLY B 1 110 ? 8.594 -3.5 -2.258 1 97.81 110 GLY B O 1
ATOM 3591 N N . ARG B 1 111 ? 8.242 -1.356 -1.817 1 98.31 111 ARG B N 1
ATOM 3592 C CA . ARG B 1 111 ? 9.656 -1.049 -1.61 1 98.31 111 ARG B CA 1
ATOM 3593 C C . ARG B 1 111 ? 10.031 -1.169 -0.137 1 98.31 111 ARG B C 1
ATOM 3595 O O . ARG B 1 111 ? 10.352 -0.171 0.51 1 98.31 111 ARG B O 1
ATOM 3602 N N . PHE B 1 112 ? 10.102 -2.396 0.277 1 98.75 112 PHE B N 1
ATOM 3603 C CA . PHE B 1 112 ? 10.359 -2.688 1.682 1 98.75 112 PHE B CA 1
ATOM 3604 C C . PHE B 1 112 ? 11.797 -2.344 2.051 1 98.75 112 PHE B C 1
ATOM 3606 O O . PHE B 1 112 ? 12.117 -2.168 3.229 1 98.75 112 PHE B O 1
ATOM 3613 N N . ASP B 1 113 ? 12.656 -2.223 1.037 1 98.19 113 ASP B N 1
ATOM 3614 C CA . ASP B 1 113 ? 14.039 -1.818 1.25 1 98.19 113 ASP B CA 1
ATOM 3615 C C . ASP B 1 113 ? 14.125 -0.357 1.683 1 98.19 113 ASP B C 1
ATOM 3617 O O . ASP B 1 113 ? 15.164 0.09 2.176 1 98.19 113 ASP B O 1
ATOM 3621 N N . ILE B 1 114 ? 13.055 0.37 1.541 1 98.75 114 ILE B N 1
ATOM 3622 C CA . ILE B 1 114 ? 12.984 1.767 1.958 1 98.75 114 ILE B CA 1
ATOM 3623 C C . ILE B 1 114 ? 12.086 1.894 3.189 1 98.75 114 ILE B C 1
ATOM 3625 O O . ILE B 1 114 ? 12.484 2.49 4.191 1 98.75 114 ILE B O 1
ATOM 3629 N N . SER B 1 115 ? 10.914 1.299 3.16 1 98.88 115 SER B N 1
ATOM 3630 C CA . SER B 1 115 ? 9.891 1.53 4.176 1 98.88 115 SER B CA 1
ATOM 3631 C C . SER B 1 115 ? 10.32 0.976 5.531 1 98.88 115 SER B C 1
ATOM 3633 O O . SER B 1 115 ? 10.078 1.598 6.566 1 98.88 115 SER B O 1
ATOM 3635 N N . VAL B 1 116 ? 10.992 -0.195 5.527 1 98.75 116 VAL B N 1
ATOM 3636 C CA . VAL B 1 116 ? 11.305 -0.866 6.785 1 98.75 116 VAL B CA 1
ATOM 3637 C C . VAL B 1 116 ? 12.367 -0.07 7.543 1 98.75 116 VAL B C 1
ATOM 3639 O O . VAL B 1 116 ? 12.164 0.3 8.703 1 98.75 116 VAL B O 1
ATOM 3642 N N . PRO B 1 117 ? 13.469 0.298 6.891 1 98.69 117 PRO B N 1
ATOM 3643 C CA . PRO B 1 117 ? 14.422 1.109 7.652 1 98.69 117 PRO B CA 1
ATOM 3644 C C . PRO B 1 117 ? 13.859 2.482 8.023 1 98.69 117 PRO B C 1
ATOM 3646 O O . PRO B 1 117 ? 14.172 3.006 9.094 1 98.69 117 PRO B O 1
ATOM 3649 N N . ALA B 1 118 ? 13.078 3.074 7.188 1 98.94 118 ALA B N 1
ATOM 3650 C CA . ALA B 1 118 ? 12.477 4.375 7.48 1 98.94 118 ALA B CA 1
ATOM 3651 C C . ALA B 1 118 ? 11.57 4.301 8.703 1 98.94 118 ALA B C 1
ATOM 3653 O O . ALA B 1 118 ? 11.602 5.18 9.57 1 98.94 118 ALA B O 1
ATOM 3654 N N . TYR B 1 119 ? 10.766 3.246 8.75 1 98.88 119 TYR B N 1
ATOM 3655 C CA . TYR B 1 119 ? 9.867 3.062 9.891 1 98.88 119 TYR B CA 1
ATOM 3656 C C . TYR B 1 119 ? 10.656 2.857 11.18 1 98.88 119 TYR B C 1
ATOM 3658 O O . TYR B 1 119 ? 10.312 3.42 12.219 1 98.88 119 TYR B O 1
ATOM 3666 N N . ASN B 1 120 ? 11.688 2.068 11.07 1 98.62 120 ASN B N 1
ATOM 3667 C CA . ASN B 1 120 ? 12.531 1.833 12.242 1 98.62 120 ASN B CA 1
ATOM 3668 C C . ASN B 1 120 ? 13.148 3.131 12.758 1 98.62 120 ASN B C 1
ATOM 3670 O O . ASN B 1 120 ? 13.211 3.354 13.969 1 98.62 120 ASN B O 1
ATOM 3674 N N . PHE B 1 121 ? 13.555 3.967 11.875 1 98.88 121 PHE B N 1
ATOM 3675 C CA . PHE B 1 121 ? 14.094 5.258 12.281 1 98.88 121 PHE B CA 1
ATOM 3676 C C . PHE B 1 121 ? 13.016 6.105 12.953 1 98.88 121 PHE B C 1
ATOM 3678 O O . PHE B 1 121 ? 13.258 6.719 13.992 1 98.88 121 PHE B O 1
ATOM 3685 N N . SER B 1 122 ? 11.844 6.133 12.336 1 98.88 122 SER B N 1
ATOM 3686 C CA . SER B 1 122 ? 10.758 6.953 12.867 1 98.88 122 SER B CA 1
ATOM 3687 C C . SER B 1 122 ? 10.359 6.512 14.266 1 98.88 122 SER B C 1
ATOM 3689 O O . SER B 1 122 ? 9.969 7.336 15.094 1 98.88 122 SER B O 1
ATOM 3691 N N . LYS B 1 123 ? 10.469 5.262 14.594 1 98.81 123 LYS B N 1
ATOM 3692 C CA . LYS B 1 123 ? 10.148 4.727 15.914 1 98.81 123 LYS B CA 1
ATOM 3693 C C . LYS B 1 123 ? 11.047 5.34 16.984 1 98.81 123 LYS B C 1
ATOM 3695 O O . LYS B 1 123 ? 10.656 5.418 18.156 1 98.81 123 LYS B O 1
ATOM 3700 N N . SER B 1 124 ? 12.188 5.781 16.562 1 98.81 124 SER B N 1
ATOM 3701 C CA . SER B 1 124 ? 13.102 6.363 17.531 1 98.81 124 SER B CA 1
ATOM 3702 C C . SER B 1 124 ? 12.578 7.695 18.062 1 98.81 124 SER B C 1
ATOM 3704 O O . SER B 1 124 ? 13.062 8.203 19.078 1 98.81 124 SER B O 1
ATOM 3706 N N . PHE B 1 125 ? 11.586 8.305 17.406 1 98.88 125 PHE B N 1
ATOM 3707 C CA . PHE B 1 125 ? 10.984 9.555 17.844 1 98.88 125 PHE B CA 1
ATOM 3708 C C . PHE B 1 125 ? 9.75 9.289 18.703 1 98.88 125 PHE B C 1
ATOM 3710 O O . PHE B 1 125 ? 9.18 10.211 19.281 1 98.88 125 PHE B O 1
ATOM 3717 N N . TYR B 1 126 ? 9.273 8.094 18.703 1 98.75 126 TYR B N 1
ATOM 3718 C CA . TYR B 1 126 ? 8.094 7.68 19.453 1 98.75 126 TYR B CA 1
ATOM 3719 C C . TYR B 1 126 ? 8.422 7.48 20.922 1 98.75 126 TYR B C 1
ATOM 3721 O O . TYR B 1 126 ? 9.273 6.656 21.266 1 98.75 126 TYR B O 1
ATOM 3729 N N . ASN B 1 127 ? 7.848 8.242 21.75 1 97.19 127 ASN B N 1
ATOM 3730 C CA . ASN B 1 127 ? 7.941 8.086 23.203 1 97.19 127 ASN B CA 1
ATOM 3731 C C . ASN B 1 127 ? 7.082 6.922 23.688 1 97.19 127 ASN B C 1
ATOM 3733 O O . ASN B 1 127 ? 5.859 7.047 23.797 1 97.19 127 ASN B O 1
ATOM 3737 N N . THR B 1 128 ? 7.656 5.84 24.031 1 93.5 128 THR B N 1
ATOM 3738 C CA . THR B 1 128 ? 6.949 4.602 24.344 1 93.5 128 THR B CA 1
ATOM 3739 C C . THR B 1 128 ? 6.207 4.715 25.672 1 93.5 128 THR B C 1
ATOM 3741 O O . THR B 1 128 ? 5.281 3.945 25.938 1 93.5 128 THR B O 1
ATOM 3744 N N . GLU B 1 129 ? 6.531 5.637 26.469 1 94.56 129 GLU B N 1
ATOM 3745 C CA . GLU B 1 129 ? 5.871 5.844 27.75 1 94.56 129 GLU B CA 1
ATOM 3746 C C . GLU B 1 129 ? 4.621 6.707 27.594 1 94.56 129 GLU B C 1
ATOM 3748 O O . GLU B 1 129 ? 3.549 6.348 28.094 1 94.56 129 GLU B O 1
ATOM 3753 N N . LEU B 1 130 ? 4.875 7.793 26.891 1 96.75 130 LEU B N 1
ATOM 3754 C CA . LEU B 1 130 ? 3.775 8.742 26.734 1 96.75 130 LEU B CA 1
ATOM 3755 C C . LEU B 1 130 ? 2.965 8.445 25.484 1 96.75 130 LEU B C 1
ATOM 3757 O O . LEU B 1 130 ? 1.929 9.07 25.25 1 96.75 130 LEU B O 1
ATOM 3761 N N . LYS B 1 131 ? 3.459 7.52 24.656 1 98.06 131 LYS B N 1
ATOM 3762 C CA . LYS B 1 131 ? 2.758 6.988 23.484 1 98.06 131 LYS B CA 1
ATOM 3763 C C . LYS B 1 131 ? 2.439 8.094 22.484 1 98.06 131 LYS B C 1
ATOM 3765 O O . LYS B 1 131 ? 1.32 8.172 21.969 1 98.06 131 LYS B O 1
ATOM 3770 N N . ALA B 1 132 ? 3.361 8.984 22.297 1 98.5 132 ALA B N 1
ATOM 3771 C CA . ALA B 1 132 ? 3.281 10.094 21.359 1 98.5 132 ALA B CA 1
ATOM 3772 C C . ALA B 1 132 ? 4.637 10.359 20.703 1 98.5 132 ALA B C 1
ATOM 3774 O O . ALA B 1 132 ? 5.629 9.711 21.047 1 98.5 132 ALA B O 1
ATOM 3775 N N . VAL B 1 133 ? 4.691 11.258 19.781 1 98.88 133 VAL B N 1
ATOM 3776 C CA . VAL B 1 133 ? 5.875 11.398 18.938 1 98.88 133 VAL B CA 1
ATOM 3777 C C . VAL B 1 133 ? 6.539 12.75 19.219 1 98.88 133 VAL B C 1
ATOM 3779 O O . VAL B 1 133 ? 5.875 13.789 19.203 1 98.88 133 VAL B O 1
ATOM 3782 N N . CYS B 1 134 ? 7.816 12.703 19.406 1 98.75 134 CYS B N 1
ATOM 3783 C CA . CYS B 1 134 ? 8.617 13.914 19.562 1 98.75 134 CYS B CA 1
ATOM 3784 C C . CYS B 1 134 ? 8.727 14.664 18.234 1 98.75 134 CYS B C 1
ATOM 3786 O O . CYS B 1 134 ? 8.914 14.047 17.188 1 98.75 134 CYS B O 1
ATOM 3788 N N . VAL B 1 135 ? 8.695 15.93 18.281 1 98.44 135 VAL B N 1
ATOM 3789 C CA . VAL B 1 135 ? 8.586 16.75 17.078 1 98.44 135 VAL B CA 1
ATOM 3790 C C . VAL B 1 135 ? 9.953 16.875 16.406 1 98.44 135 VAL B C 1
ATOM 3792 O O . VAL B 1 135 ? 10.078 16.703 15.195 1 98.44 135 VAL B O 1
ATOM 3795 N N . THR B 1 136 ? 11.023 17.078 17.25 1 97.69 136 THR B N 1
ATOM 3796 C CA . THR B 1 136 ? 12.258 17.578 16.656 1 97.69 136 THR B CA 1
ATOM 3797 C C . THR B 1 136 ? 13.391 16.562 16.812 1 97.69 136 THR B C 1
ATOM 3799 O O . THR B 1 136 ? 14.367 16.609 16.062 1 97.69 136 THR B O 1
ATOM 3802 N N . GLU B 1 137 ? 13.336 15.719 17.828 1 97.5 137 GLU B N 1
ATOM 3803 C CA . GLU B 1 137 ? 14.453 14.836 18.125 1 97.5 137 GLU B CA 1
ATOM 3804 C C . GLU B 1 137 ? 13.969 13.461 18.594 1 97.5 137 GLU B C 1
ATOM 3806 O O . GLU B 1 137 ? 12.797 13.289 18.922 1 97.5 137 GLU B O 1
ATOM 3811 N N . LYS B 1 138 ? 14.844 12.555 18.656 1 97.88 138 LYS B N 1
ATOM 3812 C CA . LYS B 1 138 ? 14.586 11.211 19.141 1 97.88 138 LYS B CA 1
ATOM 3813 C C . LYS B 1 138 ? 14.18 11.234 20.609 1 97.88 138 LYS B C 1
ATOM 3815 O O . LYS B 1 138 ? 14.617 12.094 21.375 1 97.88 138 LYS B O 1
ATOM 3820 N N . PHE B 1 139 ? 13.445 10.211 20.922 1 97.81 139 PHE B N 1
ATOM 3821 C CA . PHE B 1 139 ? 12.953 10.117 22.281 1 97.81 139 PHE B CA 1
ATOM 3822 C C . PHE B 1 139 ? 14.109 10.031 23.266 1 97.81 139 PHE B C 1
ATOM 3824 O O . PHE B 1 139 ? 14.047 10.602 24.359 1 97.81 139 PHE B O 1
ATOM 3831 N N . THR B 1 140 ? 15.188 9.352 22.891 1 97.25 140 THR B N 1
ATOM 3832 C CA . THR B 1 140 ? 16.328 9.156 23.781 1 97.25 140 THR B CA 1
ATOM 3833 C C . THR B 1 140 ? 17.125 10.445 23.938 1 97.25 140 THR B C 1
ATOM 3835 O O . THR B 1 140 ? 18.031 10.531 24.766 1 97.25 140 THR B O 1
ATOM 3838 N N . GLU B 1 141 ? 16.75 11.531 23.219 1 97.25 141 GLU B N 1
ATOM 3839 C CA . GLU B 1 141 ? 17.531 12.766 23.203 1 97.25 141 GLU B CA 1
ATOM 3840 C C . GLU B 1 141 ? 16.703 13.945 23.703 1 97.25 141 GLU B C 1
ATOM 3842 O O . GLU B 1 141 ? 17.094 15.102 23.531 1 97.25 141 GLU B O 1
ATOM 3847 N N . ILE B 1 142 ? 15.648 13.711 24.25 1 97.06 142 ILE B N 1
ATOM 3848 C CA . ILE B 1 142 ? 14.742 14.789 24.625 1 97.06 142 ILE B CA 1
ATOM 3849 C C . ILE B 1 142 ? 15.367 15.641 25.734 1 97.06 142 ILE B C 1
ATOM 3851 O O . ILE B 1 142 ? 16.172 15.148 26.516 1 97.06 142 ILE B O 1
ATOM 3855 N N . THR B 1 143 ? 15.023 16.906 25.688 1 96.56 143 THR B N 1
ATOM 3856 C CA . THR B 1 143 ? 15.359 17.891 26.719 1 96.56 143 THR B CA 1
ATOM 3857 C C . THR B 1 143 ? 14.094 18.453 27.359 1 96.56 143 THR B C 1
ATOM 3859 O O . THR B 1 143 ? 12.984 18.016 27.047 1 96.56 143 THR B O 1
ATOM 3862 N N . GLU B 1 144 ? 14.312 19.406 28.219 1 95.25 144 GLU B N 1
ATOM 3863 C CA . GLU B 1 144 ? 13.195 20.062 28.891 1 95.25 144 GLU B CA 1
ATOM 3864 C C . GLU B 1 144 ? 12.336 20.828 27.875 1 95.25 144 GLU B C 1
ATOM 3866 O O . GLU B 1 144 ? 11.141 21.016 28.094 1 95.25 144 GLU B O 1
ATOM 3871 N N . GLU B 1 145 ? 12.891 21.172 26.781 1 94.56 145 GLU B N 1
ATOM 3872 C CA . GLU B 1 145 ? 12.211 22.016 25.812 1 94.56 145 GLU B CA 1
ATOM 3873 C C . GLU B 1 145 ? 11.562 21.172 24.703 1 94.56 145 GLU B C 1
ATOM 3875 O O . GLU B 1 145 ? 10.789 21.688 23.906 1 94.56 145 GLU B O 1
ATOM 3880 N N . SER B 1 146 ? 11.836 19.859 24.766 1 97.12 146 SER B N 1
ATOM 3881 C CA . SER B 1 146 ? 11.312 19 23.719 1 97.12 146 SER B CA 1
ATOM 3882 C C . SER B 1 146 ? 9.797 18.844 23.828 1 97.12 146 SER B C 1
ATOM 3884 O O . SER B 1 146 ? 9.258 18.766 24.922 1 97.12 146 SER B O 1
ATOM 3886 N N . THR B 1 147 ? 9.172 18.812 22.641 1 98.31 147 THR B N 1
ATOM 3887 C CA . THR B 1 147 ? 7.715 18.734 22.609 1 98.31 147 THR B CA 1
ATOM 3888 C C . THR B 1 147 ? 7.254 17.562 21.734 1 98.31 147 THR B C 1
ATOM 3890 O O . THR B 1 147 ? 8.039 17.031 20.938 1 98.31 147 THR B O 1
ATOM 3893 N N . MET B 1 148 ? 6.066 17.109 21.984 1 98.5 148 MET B N 1
ATOM 3894 C CA . MET B 1 148 ? 5.262 16.234 21.141 1 98.5 148 MET B CA 1
ATOM 3895 C C . MET B 1 148 ? 4.004 16.953 20.656 1 98.5 148 MET B C 1
ATOM 3897 O O . MET B 1 148 ? 3.607 17.969 21.219 1 98.5 148 MET B O 1
ATOM 3901 N N . ASP B 1 149 ? 3.463 16.469 19.578 1 98.12 149 ASP B N 1
ATOM 3902 C CA . ASP B 1 149 ? 2.291 17.203 19.094 1 98.12 149 ASP B CA 1
ATOM 3903 C C . ASP B 1 149 ? 1.306 16.25 18.406 1 98.12 149 ASP B C 1
ATOM 3905 O O . ASP B 1 149 ? 1.609 15.07 18.203 1 98.12 149 ASP B O 1
ATOM 3909 N N . CYS B 1 150 ? 0.128 16.766 18.094 1 97.56 150 CYS B N 1
ATOM 3910 C CA . CYS B 1 150 ? -0.955 15.961 17.531 1 97.56 150 CYS B CA 1
ATOM 3911 C C . CYS B 1 150 ? -0.662 15.578 16.094 1 97.56 150 CYS B C 1
ATOM 3913 O O . CYS B 1 150 ? -1.033 14.492 15.648 1 97.56 150 CYS B O 1
ATOM 3915 N N . LEU B 1 151 ? 0.04 16.422 15.344 1 98.44 151 LEU B N 1
ATOM 3916 C CA . LEU B 1 151 ? 0.331 16.125 13.953 1 98.44 151 LEU B CA 1
ATOM 3917 C C . LEU B 1 151 ? 1.305 14.953 13.836 1 98.44 151 LEU B C 1
ATOM 3919 O O . LEU B 1 151 ? 1.02 13.969 13.148 1 98.44 151 LEU B O 1
ATOM 3923 N N . SER B 1 152 ? 2.459 15.102 14.516 1 98.81 152 SER B N 1
ATOM 3924 C CA . SER B 1 152 ? 3.475 14.062 14.445 1 98.81 152 SER B CA 1
ATOM 3925 C C . SER B 1 152 ? 2.938 12.734 14.969 1 98.81 152 SER B C 1
ATOM 3927 O O . SER B 1 152 ? 3.23 11.672 14.414 1 98.81 152 SER B O 1
ATOM 3929 N N . THR B 1 153 ? 2.123 12.797 15.992 1 98.88 153 THR B N 1
ATOM 3930 C CA . THR B 1 153 ? 1.558 11.594 16.594 1 98.88 153 THR B CA 1
ATOM 3931 C C . THR B 1 153 ? 0.531 10.961 15.656 1 98.88 153 THR B C 1
ATOM 3933 O O . THR B 1 153 ? 0.54 9.742 15.445 1 98.88 153 THR B O 1
ATOM 3936 N N . SER B 1 154 ? -0.308 11.797 15.047 1 98.94 154 SER B N 1
ATOM 3937 C CA . SER B 1 154 ? -1.291 11.297 14.094 1 98.94 154 SER B CA 1
ATOM 3938 C C . SER B 1 154 ? -0.613 10.695 12.867 1 98.94 154 SER B C 1
ATOM 3940 O O . SER B 1 154 ? -1.013 9.625 12.391 1 98.94 154 SER B O 1
ATOM 3942 N N . HIS B 1 155 ? 0.384 11.406 12.383 1 98.88 155 HIS B N 1
ATOM 3943 C CA . HIS B 1 155 ? 1.076 10.984 11.172 1 98.88 155 HIS B CA 1
ATOM 3944 C C . HIS B 1 155 ? 1.812 9.664 11.391 1 98.88 155 HIS B C 1
ATOM 3946 O O . HIS B 1 155 ? 1.739 8.766 10.555 1 98.88 155 HIS B O 1
ATOM 3952 N N . PHE B 1 156 ? 2.475 9.578 12.531 1 98.94 156 PHE B N 1
ATOM 3953 C CA . PHE B 1 156 ? 3.162 8.336 12.867 1 98.94 156 PHE B CA 1
ATOM 3954 C C . PHE B 1 156 ? 2.162 7.215 13.125 1 98.94 156 PHE B C 1
ATOM 3956 O O . PHE B 1 156 ? 2.414 6.062 12.766 1 98.94 156 PHE B O 1
ATOM 3963 N N . GLY B 1 157 ? 1.086 7.539 13.797 1 98.94 157 GLY B N 1
ATOM 3964 C CA . GLY B 1 157 ? 0.029 6.555 13.969 1 98.94 157 GLY B CA 1
ATOM 3965 C C . GLY B 1 157 ? -0.473 5.988 12.648 1 98.94 157 GLY B C 1
ATOM 3966 O O . GLY B 1 157 ? -0.641 4.773 12.516 1 98.94 157 GLY B O 1
ATOM 3967 N N . LEU B 1 158 ? -0.693 6.887 11.688 1 98.94 158 LEU B N 1
ATOM 3968 C CA . LEU B 1 158 ? -1.145 6.441 10.375 1 98.94 158 LEU B CA 1
ATOM 3969 C C . LEU B 1 158 ? -0.091 5.566 9.703 1 98.94 158 LEU B C 1
ATOM 3971 O O . LEU B 1 158 ? -0.418 4.531 9.117 1 98.94 158 LEU B O 1
ATOM 3975 N N . LEU B 1 159 ? 1.206 5.992 9.797 1 98.94 159 LEU B N 1
ATOM 3976 C CA . LEU B 1 159 ? 2.283 5.152 9.289 1 98.94 159 LEU B CA 1
ATOM 3977 C C . LEU B 1 159 ? 2.258 3.777 9.945 1 98.94 159 LEU B C 1
ATOM 3979 O O . LEU B 1 159 ? 2.418 2.756 9.273 1 98.94 159 LEU B O 1
ATOM 3983 N N . SER B 1 160 ? 2.033 3.77 11.258 1 98.94 160 SER B N 1
ATOM 3984 C CA . SER B 1 160 ? 1.997 2.508 11.984 1 98.94 160 SER B CA 1
ATOM 3985 C C . SER B 1 160 ? 0.89 1.598 11.461 1 98.94 160 SER B C 1
ATOM 3987 O O . SER B 1 160 ? 1.065 0.38 11.383 1 98.94 160 SER B O 1
ATOM 3989 N N . LEU B 1 161 ? -0.237 2.172 11.102 1 98.88 161 LEU B N 1
ATOM 3990 C CA . LEU B 1 161 ? -1.296 1.377 10.492 1 98.88 161 LEU B CA 1
ATOM 3991 C C . LEU B 1 161 ? -0.822 0.753 9.18 1 98.88 161 LEU B C 1
ATOM 3993 O O . LEU B 1 161 ? -0.995 -0.448 8.961 1 98.88 161 LEU B O 1
ATOM 3997 N N . TYR B 1 162 ? -0.17 1.536 8.32 1 98.81 162 TYR B N 1
ATOM 3998 C CA . TYR B 1 162 ? 0.308 1.035 7.039 1 98.81 162 TYR B CA 1
ATOM 3999 C C . TYR B 1 162 ? 1.38 -0.031 7.234 1 98.81 162 TYR B C 1
ATOM 4001 O O . TYR B 1 162 ? 1.502 -0.953 6.426 1 98.81 162 TYR B O 1
ATOM 4009 N N . MET B 1 163 ? 2.082 0.098 8.367 1 98.81 163 MET B N 1
ATOM 4010 C CA . MET B 1 163 ? 3.156 -0.852 8.641 1 98.81 163 MET B CA 1
ATOM 4011 C C . MET B 1 163 ? 2.643 -2.037 9.445 1 98.81 163 MET B C 1
ATOM 4013 O O . MET B 1 163 ? 3.43 -2.842 9.953 1 98.81 163 MET B O 1
ATOM 4017 N N . GLY B 1 164 ? 1.332 -2.121 9.672 1 98.06 164 GLY B N 1
ATOM 4018 C CA . GLY B 1 164 ? 0.716 -3.256 10.336 1 98.06 164 GLY B CA 1
ATOM 4019 C C . GLY B 1 164 ? 0.945 -3.262 11.836 1 98.06 164 GLY B C 1
ATOM 4020 O O . GLY B 1 164 ? 0.651 -4.25 12.516 1 98.06 164 GLY B O 1
ATOM 4021 N N . ASP B 1 165 ? 1.521 -2.264 12.359 1 98.12 165 ASP B N 1
ATOM 4022 C CA . ASP B 1 165 ? 1.771 -2.115 13.789 1 98.12 165 ASP B CA 1
ATOM 4023 C C . ASP B 1 165 ? 0.56 -1.514 14.5 1 98.12 165 ASP B C 1
ATOM 4025 O O . ASP B 1 165 ? 0.614 -0.378 14.977 1 98.12 165 ASP B O 1
ATOM 4029 N N . ILE B 1 166 ? -0.46 -2.289 14.656 1 98.12 166 ILE B N 1
ATOM 4030 C CA . ILE B 1 166 ? -1.767 -1.841 15.125 1 98.12 166 ILE B CA 1
ATOM 4031 C C . ILE B 1 166 ? -1.665 -1.386 16.578 1 98.12 166 ILE B C 1
ATOM 4033 O O . ILE B 1 166 ? -2.311 -0.415 16.984 1 98.12 166 ILE B O 1
ATOM 4037 N N . ASN B 1 167 ? -0.866 -2.016 17.344 1 98 167 ASN B N 1
ATOM 4038 C CA . ASN B 1 167 ? -0.738 -1.65 18.75 1 98 167 ASN B CA 1
ATOM 4039 C C . ASN B 1 167 ? -0.158 -0.248 18.906 1 98 167 ASN B C 1
ATOM 4041 O O . ASN B 1 167 ? -0.676 0.556 19.688 1 98 167 ASN B O 1
ATOM 4045 N N . THR B 1 168 ? 0.888 0.004 18.172 1 98.69 168 THR B N 1
ATOM 4046 C CA . THR B 1 168 ? 1.466 1.343 18.219 1 98.69 168 THR B CA 1
ATOM 4047 C C . THR B 1 168 ? 0.465 2.381 17.719 1 98.69 168 THR B C 1
ATOM 4049 O O . THR B 1 168 ? 0.343 3.461 18.312 1 98.69 168 THR B O 1
ATOM 4052 N N . ALA B 1 169 ? -0.277 2.08 16.688 1 98.88 169 ALA B N 1
ATOM 4053 C CA . ALA B 1 169 ? -1.308 2.984 16.188 1 98.88 169 ALA B CA 1
ATOM 4054 C C . ALA B 1 169 ? -2.361 3.262 17.25 1 98.88 169 ALA B C 1
ATOM 4056 O O . ALA B 1 169 ? -2.768 4.41 17.438 1 98.88 169 ALA B O 1
ATOM 4057 N N . LYS B 1 170 ? -2.766 2.227 17.953 1 98.81 170 LYS B N 1
ATOM 4058 C CA . LYS B 1 170 ? -3.748 2.375 19.031 1 98.81 170 LYS B CA 1
ATOM 4059 C C . LYS B 1 170 ? -3.211 3.266 20.141 1 98.81 170 LYS B C 1
ATOM 4061 O O . LYS B 1 170 ? -3.936 4.109 20.672 1 98.81 170 LYS B O 1
ATOM 4066 N N . ASP B 1 171 ? -1.968 3.014 20.484 1 98.81 171 ASP B N 1
ATOM 4067 C CA . ASP B 1 171 ? -1.33 3.832 21.516 1 98.81 171 ASP B CA 1
ATOM 4068 C C . ASP B 1 171 ? -1.335 5.309 21.125 1 98.81 171 ASP B C 1
ATOM 4070 O O . ASP B 1 171 ? -1.66 6.172 21.938 1 98.81 171 ASP B O 1
ATOM 4074 N N . CYS B 1 172 ? -0.966 5.582 19.891 1 98.88 172 CYS B N 1
ATOM 4075 C CA . CYS B 1 172 ? -1.031 6.957 19.391 1 98.88 172 CYS B CA 1
ATOM 4076 C C . CYS B 1 172 ? -2.451 7.5 19.484 1 98.88 172 CYS B C 1
ATOM 4078 O O . CYS B 1 172 ? -2.654 8.641 19.906 1 98.88 172 CYS B O 1
ATOM 4080 N N . GLY B 1 173 ? -3.434 6.664 19.109 1 98.94 173 GLY B N 1
ATOM 4081 C CA . GLY B 1 173 ? -4.828 7.066 19.203 1 98.94 173 GLY B CA 1
ATOM 4082 C C . GLY B 1 173 ? -5.25 7.41 20.625 1 98.94 173 GLY B C 1
ATOM 4083 O O . GLY B 1 173 ? -5.945 8.406 20.844 1 98.94 173 GLY B O 1
ATOM 4084 N N . GLU B 1 174 ? -4.793 6.609 21.562 1 98.69 174 GLU B N 1
ATOM 4085 C CA . GLU B 1 174 ? -5.113 6.844 22.969 1 98.69 174 GLU B CA 1
ATOM 4086 C C . GLU B 1 174 ? -4.578 8.195 23.438 1 98.69 174 GLU B C 1
ATOM 4088 O O . GLU B 1 174 ? -5.262 8.914 24.172 1 98.69 174 GLU B O 1
ATOM 4093 N N . THR B 1 175 ? -3.416 8.484 23.016 1 98.31 175 THR B N 1
ATOM 4094 C CA . THR B 1 175 ? -2.824 9.75 23.438 1 98.31 175 THR B CA 1
ATOM 4095 C C . THR B 1 175 ? -3.561 10.922 22.797 1 98.31 175 THR B C 1
ATOM 4097 O O . THR B 1 175 ? -3.727 11.969 23.422 1 98.31 175 THR B O 1
ATOM 4100 N N . LEU B 1 176 ? -4.016 10.789 21.578 1 98.5 176 LEU B N 1
ATOM 4101 C CA . LEU B 1 176 ? -4.77 11.859 20.938 1 98.5 176 LEU B CA 1
ATOM 4102 C C . LEU B 1 176 ? -6.121 12.062 21.609 1 98.5 176 LEU B C 1
ATOM 4104 O O . LEU B 1 176 ? -6.621 13.188 21.672 1 98.5 176 LEU B O 1
ATOM 4108 N N . LEU B 1 177 ? -6.727 10.945 22.094 1 98.38 177 LEU B N 1
ATOM 4109 C CA . LEU B 1 177 ? -7.93 11.086 22.906 1 98.38 177 LEU B CA 1
ATOM 4110 C C . LEU B 1 177 ? -7.652 11.914 24.156 1 98.38 177 LEU B C 1
ATOM 4112 O O . LEU B 1 177 ? -8.438 12.789 24.5 1 98.38 177 LEU B O 1
ATOM 4116 N N . TYR B 1 178 ? -6.566 11.594 24.719 1 96.31 178 TYR B N 1
ATOM 4117 C CA . TYR B 1 178 ? -6.16 12.352 25.906 1 96.31 178 TYR B CA 1
ATOM 4118 C C . TYR B 1 178 ? -5.934 13.82 25.562 1 96.31 178 TYR B C 1
ATOM 4120 O O . TYR B 1 178 ? -6.324 14.711 26.312 1 96.31 178 TYR B O 1
ATOM 4128 N N . PHE B 1 179 ? -5.258 14.07 24.453 1 95.12 179 PHE B N 1
ATOM 4129 C CA . PHE B 1 179 ? -4.984 15.414 23.969 1 95.12 179 PHE B CA 1
ATOM 4130 C C . PHE B 1 179 ? -6.266 16.234 23.906 1 95.12 179 PHE B C 1
ATOM 4132 O O . PHE B 1 179 ? -6.289 17.391 24.344 1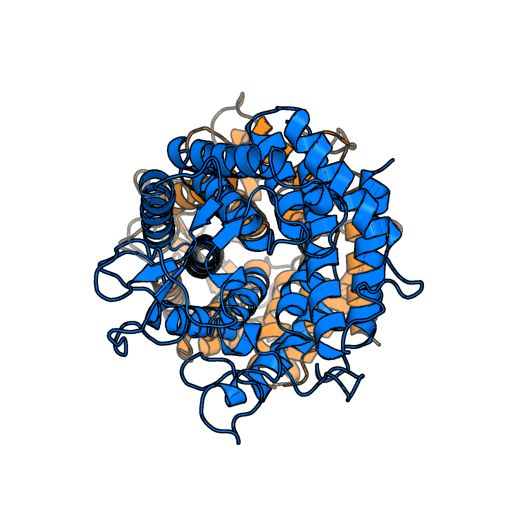 95.12 179 PHE B O 1
ATOM 4139 N N . ILE B 1 180 ? -7.281 15.688 23.422 1 95.19 180 ILE B N 1
ATOM 4140 C CA . ILE B 1 180 ? -8.562 16.375 23.281 1 95.19 180 ILE B CA 1
ATOM 4141 C C . ILE B 1 180 ? -9.195 16.578 24.656 1 95.19 180 ILE B C 1
ATOM 4143 O O . ILE B 1 180 ? -9.688 17.656 24.969 1 95.19 180 ILE B O 1
ATOM 4147 N N . LYS B 1 181 ? -9.18 15.57 25.453 1 95.75 181 LYS B N 1
ATOM 4148 C CA . LYS B 1 181 ? -9.773 15.625 26.781 1 95.75 181 LYS B CA 1
ATOM 4149 C C . LYS B 1 181 ? -9.094 16.688 27.641 1 95.75 181 LYS B C 1
ATOM 4151 O O . LYS B 1 181 ? -9.742 17.328 28.469 1 95.75 181 LYS B O 1
ATOM 4156 N N . ALA B 1 182 ? -7.863 16.891 27.406 1 95.94 182 ALA B N 1
ATOM 4157 C CA . ALA B 1 182 ? -7.047 17.75 28.266 1 95.94 182 ALA B CA 1
ATOM 4158 C C . ALA B 1 182 ? -7.215 19.219 27.875 1 95.94 182 ALA B C 1
ATOM 4160 O O . ALA B 1 182 ? -6.727 20.109 28.578 1 95.94 182 ALA B O 1
ATOM 4161 N N . GLN B 1 183 ? -7.879 19.516 26.828 1 97.5 183 GLN B N 1
ATOM 4162 C CA . GLN B 1 183 ? -8.023 20.875 26.359 1 97.5 183 GLN B CA 1
ATOM 4163 C C . GLN B 1 183 ? -8.734 21.75 27.391 1 97.5 183 GLN B C 1
ATOM 4165 O O . GLN B 1 183 ? -9.852 21.422 27.812 1 97.5 183 GLN B O 1
ATOM 4170 N N . PRO B 1 184 ? -8.133 22.828 27.766 1 95.88 184 PRO B N 1
ATOM 4171 C CA . PRO B 1 184 ? -8.781 23.672 28.781 1 95.88 184 PRO B CA 1
ATOM 4172 C C . PRO B 1 184 ? -9.977 24.438 28.234 1 95.88 184 PRO B C 1
ATOM 4174 O O . PRO B 1 184 ? -10.945 24.703 28.953 1 95.88 184 PRO B O 1
ATOM 4177 N N . ASN B 1 185 ? -9.906 24.859 26.984 1 94.5 185 ASN B N 1
ATOM 4178 C CA . ASN B 1 185 ? -10.945 25.672 26.375 1 94.5 185 ASN B CA 1
ATOM 4179 C C . ASN B 1 185 ? -11.055 25.406 24.875 1 94.5 185 ASN B C 1
ATOM 4181 O O . ASN B 1 185 ? -10.812 26.312 24.062 1 94.5 185 ASN B O 1
ATOM 4185 N N . ILE B 1 186 ? -11.547 24.297 24.5 1 92.81 186 ILE B N 1
ATOM 4186 C CA . ILE B 1 186 ? -11.57 23.859 23.109 1 92.81 186 ILE B CA 1
ATOM 4187 C C . ILE B 1 186 ? -12.531 24.734 22.297 1 92.81 186 ILE B C 1
ATOM 4189 O O . ILE B 1 186 ? -12.43 24.797 21.078 1 92.81 186 ILE B O 1
ATOM 4193 N N . GLU B 1 187 ? -13.445 25.422 22.969 1 91.75 187 GLU B N 1
ATOM 4194 C CA . GLU B 1 187 ? -14.406 26.297 22.281 1 91.75 187 GLU B CA 1
ATOM 4195 C C . GLU B 1 187 ? -13.727 27.516 21.688 1 91.75 187 GLU B C 1
ATOM 4197 O O . GLU B 1 187 ? -14.273 28.172 20.797 1 91.75 187 GLU B O 1
ATOM 4202 N N . LYS B 1 188 ? -12.539 27.781 22.188 1 95.94 188 LYS B N 1
ATOM 4203 C CA . LYS B 1 188 ? -11.852 28.984 21.734 1 95.94 188 LYS B CA 1
ATOM 4204 C C . LYS B 1 188 ? -10.609 28.641 20.922 1 95.94 188 LYS B C 1
ATOM 4206 O O . LYS B 1 188 ? -10.266 29.344 19.969 1 95.94 188 LYS B O 1
ATOM 4211 N N . GLU B 1 189 ? -9.969 27.734 21.422 1 97.06 189 GLU B N 1
ATOM 4212 C CA . GLU B 1 189 ? -8.727 27.344 20.75 1 97.06 189 GLU B CA 1
ATOM 4213 C C . GLU B 1 189 ? -8.414 25.875 20.984 1 97.06 189 GLU B C 1
ATOM 4215 O O . GLU B 1 189 ? -8.961 25.25 21.906 1 97.06 189 GLU B O 1
ATOM 4220 N N . LEU B 1 190 ? -7.648 25.297 20.125 1 97.94 190 LEU B N 1
ATOM 4221 C CA . LEU B 1 190 ? -7.105 23.953 20.281 1 97.94 190 LEU B CA 1
ATOM 4222 C C . LEU B 1 190 ? -5.59 23.984 20.438 1 97.94 190 LEU B C 1
ATOM 4224 O O . LEU B 1 190 ? -4.875 24.406 19.516 1 97.94 190 LEU B O 1
ATOM 4228 N N . LEU B 1 191 ? -5.133 23.609 21.594 1 98.19 191 LEU B N 1
ATOM 4229 C CA . LEU B 1 191 ? -3.699 23.5 21.859 1 98.19 191 LEU B CA 1
ATOM 4230 C C . LEU B 1 191 ? -3.121 22.234 21.219 1 98.19 191 LEU B C 1
ATOM 4232 O O . LEU B 1 191 ? -3.752 21.188 21.25 1 98.19 191 LEU B O 1
ATOM 4236 N N . LEU B 1 192 ? -1.878 22.375 20.688 1 98.06 192 LEU B N 1
ATOM 4237 C CA . LEU B 1 192 ? -1.426 21.344 19.75 1 98.06 192 LEU B CA 1
ATOM 4238 C C . LEU B 1 192 ? -0.204 20.609 20.297 1 98.06 192 LEU B C 1
ATOM 4240 O O . LEU B 1 192 ? 0.242 19.625 19.719 1 98.06 192 LEU B O 1
ATOM 4244 N N . ARG B 1 193 ? 0.413 21.094 21.422 1 98.12 193 ARG B N 1
ATOM 4245 C CA . ARG B 1 193 ? 1.694 20.562 21.875 1 98.12 193 ARG B CA 1
ATOM 4246 C C . ARG B 1 193 ? 1.605 20.062 23.312 1 98.12 193 ARG B C 1
ATOM 4248 O O . ARG B 1 193 ? 0.854 20.625 24.125 1 98.12 193 ARG B O 1
ATOM 4255 N N . MET B 1 194 ? 2.408 19.078 23.516 1 97.69 194 MET B N 1
ATOM 4256 C CA . MET B 1 194 ? 2.646 18.547 24.859 1 97.69 194 MET B CA 1
ATOM 4257 C C . MET B 1 194 ? 4.141 18.484 25.156 1 97.69 194 MET B C 1
ATOM 4259 O O . MET B 1 194 ? 4.957 18.375 24.25 1 97.69 194 MET B O 1
ATOM 4263 N N . SER B 1 195 ? 4.426 18.578 26.469 1 97.56 195 SER B N 1
ATOM 4264 C CA . SER B 1 195 ? 5.805 18.375 26.891 1 97.56 195 SER B CA 1
ATOM 4265 C C . SER B 1 195 ? 6.238 16.922 26.672 1 97.56 195 SER B C 1
ATOM 4267 O O . SER B 1 195 ? 5.551 15.992 27.078 1 97.56 195 SER B O 1
ATOM 4269 N N . ALA B 1 196 ? 7.387 16.766 26.047 1 97.44 196 ALA B N 1
ATOM 4270 C CA . ALA B 1 196 ? 7.895 15.422 25.828 1 97.44 196 ALA B CA 1
ATOM 4271 C C . ALA B 1 196 ? 8.375 14.805 27.141 1 97.44 196 ALA B C 1
ATOM 4273 O O . ALA B 1 196 ? 8.5 13.578 27.25 1 97.44 196 ALA B O 1
ATOM 4274 N N . LYS B 1 197 ? 8.68 15.633 28.094 1 96.06 197 LYS B N 1
ATOM 4275 C CA . LYS B 1 197 ? 9.195 15.172 29.375 1 96.06 197 LYS B CA 1
ATOM 4276 C C . LYS B 1 197 ? 8.062 14.766 30.312 1 96.06 197 LYS B C 1
ATOM 4278 O O . LYS B 1 197 ? 8.148 13.742 30.984 1 96.06 197 LYS B O 1
ATOM 4283 N N . THR B 1 198 ? 6.965 15.547 30.312 1 95.81 198 THR B N 1
ATOM 4284 C CA . THR B 1 198 ? 5.969 15.352 31.359 1 95.81 198 THR B CA 1
ATOM 4285 C C . THR B 1 198 ? 4.66 14.836 30.766 1 95.81 198 THR B C 1
ATOM 4287 O O . THR B 1 198 ? 3.805 14.32 31.484 1 95.81 198 THR B O 1
ATOM 4290 N N . GLY B 1 199 ? 4.453 15.086 29.516 1 96.31 199 GLY B N 1
ATOM 4291 C CA . GLY B 1 199 ? 3.207 14.688 28.891 1 96.31 199 GLY B CA 1
ATOM 4292 C C . GLY B 1 199 ? 2.088 15.695 29.078 1 96.31 199 GLY B C 1
ATOM 4293 O O . GLY B 1 199 ? 0.966 15.477 28.609 1 96.31 199 GLY B O 1
ATOM 4294 N N . SER B 1 200 ? 2.393 16.781 29.656 1 95.81 200 SER B N 1
ATOM 4295 C CA . SER B 1 200 ? 1.369 17.797 29.906 1 95.81 200 SER B CA 1
ATOM 4296 C C . SER B 1 200 ? 1.153 18.688 28.688 1 95.81 200 SER B C 1
ATOM 4298 O O . SER B 1 200 ? 2.107 19.031 27.984 1 95.81 200 SER B O 1
ATOM 4300 N N . LEU B 1 201 ? -0.082 19.062 28.5 1 97 201 LEU B N 1
ATOM 4301 C CA . LEU B 1 201 ? -0.426 20 27.438 1 97 201 LEU B CA 1
ATOM 4302 C C . LEU B 1 201 ? 0.249 21.359 27.656 1 97 201 LEU B C 1
ATOM 4304 O O . LEU B 1 201 ? 0.256 21.875 28.781 1 97 201 LEU B O 1
ATOM 4308 N N . LEU B 1 202 ? 0.806 21.906 26.609 1 97.25 202 LEU B N 1
ATOM 4309 C CA . LEU B 1 202 ? 1.478 23.188 26.719 1 97.25 202 LEU B CA 1
ATOM 4310 C C . LEU B 1 202 ? 0.509 24.328 26.422 1 97.25 202 LEU B C 1
ATOM 4312 O O . LEU B 1 202 ? -0.18 24.328 25.406 1 97.25 202 LEU B O 1
ATOM 4316 N N . THR B 1 203 ? 0.521 25.297 27.328 1 95.69 203 THR B N 1
ATOM 4317 C CA . THR B 1 203 ? -0.385 26.438 27.188 1 95.69 203 THR B CA 1
ATOM 4318 C C . THR B 1 203 ? 0.369 27.672 26.688 1 95.69 203 THR B C 1
ATOM 4320 O O . THR B 1 203 ? -0.246 28.656 26.281 1 95.69 203 THR B O 1
ATOM 4323 N N . ALA B 1 204 ? 1.645 27.594 26.75 1 94.31 204 ALA B N 1
ATOM 4324 C CA . ALA B 1 204 ? 2.49 28.672 26.234 1 94.31 204 ALA B CA 1
ATOM 4325 C C . ALA B 1 204 ? 3.277 28.219 25.016 1 94.31 204 ALA B C 1
ATOM 4327 O O . ALA B 1 204 ? 3.494 27.031 24.812 1 94.31 204 ALA B O 1
ATOM 4328 N N . ASN B 1 205 ? 3.551 29.141 24.172 1 94.12 205 ASN B N 1
ATOM 4329 C CA . ASN B 1 205 ? 4.352 28.859 22.984 1 94.12 205 ASN B CA 1
ATOM 4330 C C . ASN B 1 205 ? 5.512 29.844 22.859 1 94.12 205 ASN B C 1
ATOM 4332 O O . ASN B 1 205 ? 5.418 30.984 23.312 1 94.12 205 ASN B O 1
ATOM 4336 N N . PRO B 1 206 ? 6.641 29.359 22.297 1 92.31 206 PRO B N 1
ATOM 4337 C CA . PRO B 1 206 ? 7.727 30.297 22 1 92.31 206 PRO B CA 1
ATOM 4338 C C . PRO B 1 206 ? 7.301 31.422 21.047 1 92.31 206 PRO B C 1
ATOM 4340 O O . PRO B 1 206 ? 6.305 31.281 20.328 1 92.31 206 PRO B O 1
ATOM 4343 N N . ASP B 1 207 ? 8.164 32.406 20.984 1 89 207 ASP B N 1
ATOM 4344 C CA . ASP B 1 207 ? 7.914 33.562 20.094 1 89 207 ASP B CA 1
ATOM 4345 C C . ASP B 1 207 ? 7.906 33.094 18.641 1 89 207 ASP B C 1
ATOM 4347 O O . ASP B 1 207 ? 8.734 32.312 18.219 1 89 207 ASP B O 1
ATOM 4351 N N . ASN B 1 208 ? 6.996 33.531 17.891 1 90.56 208 ASN B N 1
ATOM 4352 C CA . ASN B 1 208 ? 6.867 33.344 16.453 1 90.56 208 ASN B CA 1
ATOM 4353 C C . ASN B 1 208 ? 6.535 31.891 16.109 1 90.56 208 ASN B C 1
ATOM 4355 O O . ASN B 1 208 ? 6.676 31.469 14.953 1 90.56 208 ASN B O 1
ATOM 4359 N N . MET B 1 209 ? 6.109 31.109 17.172 1 95.62 209 MET B N 1
ATOM 4360 C CA . MET B 1 209 ? 5.797 29.719 16.922 1 95.62 209 MET B CA 1
ATOM 4361 C C . MET B 1 209 ? 4.32 29.422 17.188 1 95.62 209 MET B C 1
ATOM 4363 O O . MET B 1 209 ? 3.887 28.281 17.125 1 95.62 209 MET B O 1
ATOM 4367 N N . GLU B 1 210 ? 3.596 30.422 17.422 1 95.75 210 GLU B N 1
ATOM 4368 C CA . GLU B 1 210 ? 2.209 30.281 17.859 1 95.75 210 GLU B CA 1
ATOM 4369 C C . GLU B 1 210 ? 1.411 29.438 16.859 1 95.75 210 GLU B C 1
ATOM 4371 O O . GLU B 1 210 ? 0.662 28.547 17.25 1 95.75 210 GLU B O 1
ATOM 4376 N N . PRO B 1 211 ? 1.603 29.578 15.578 1 96.12 211 PRO B N 1
ATOM 4377 C CA . PRO B 1 211 ? 0.785 28.812 14.633 1 96.12 211 PRO B CA 1
ATOM 4378 C C . PRO B 1 211 ? 1.006 27.297 14.75 1 96.12 211 PRO B C 1
ATOM 4380 O O . PRO B 1 211 ? 0.137 26.516 14.367 1 96.12 211 PRO B O 1
ATOM 4383 N N . PHE B 1 212 ? 2.135 26.938 15.344 1 97.5 212 PHE B N 1
ATOM 4384 C CA . PHE B 1 212 ? 2.455 25.516 15.461 1 97.5 212 PHE B CA 1
ATOM 4385 C C . PHE B 1 212 ? 2.08 25 16.844 1 97.5 212 PHE B C 1
ATOM 4387 O O . PHE B 1 212 ? 2.293 23.812 17.141 1 97.5 212 PHE B O 1
ATOM 4394 N N . TYR B 1 213 ? 1.462 25.922 17.641 1 97.81 213 TYR B N 1
ATOM 4395 C CA . TYR B 1 213 ? 1.182 25.516 19 1 97.81 213 TYR B CA 1
ATOM 4396 C C . TYR B 1 213 ? -0.313 25.578 19.297 1 97.81 213 TYR B C 1
ATOM 4398 O O . TYR B 1 213 ? -0.782 25.016 20.297 1 97.81 213 TYR B O 1
ATOM 4406 N N . LYS B 1 214 ? -1.058 26.266 18.484 1 97.38 214 LYS B N 1
ATOM 4407 C CA . LYS B 1 214 ? -2.496 26.312 18.734 1 97.38 214 LYS B CA 1
ATOM 4408 C C . LYS B 1 214 ? -3.258 26.734 17.484 1 97.38 214 LYS B C 1
ATOM 4410 O O . LYS B 1 214 ? -2.693 27.375 16.594 1 97.38 214 LYS B O 1
ATOM 4415 N N . ILE B 1 215 ? -4.477 26.344 17.375 1 97.94 215 ILE B N 1
ATOM 4416 C CA . ILE B 1 215 ? -5.473 26.828 16.422 1 97.94 215 ILE B CA 1
ATOM 4417 C C . ILE B 1 215 ? -6.473 27.734 17.156 1 97.94 215 ILE B C 1
ATOM 4419 O O . ILE B 1 215 ? -7.133 27.297 18.094 1 97.94 215 ILE B O 1
ATOM 4423 N N . LYS B 1 216 ? -6.527 28.906 16.688 1 97.75 216 LYS B N 1
ATOM 4424 C CA . LYS B 1 216 ? -7.508 29.844 17.234 1 97.75 216 LYS B CA 1
ATOM 4425 C C . LYS B 1 216 ? -8.781 29.859 16.391 1 97.75 216 LYS B C 1
ATOM 4427 O O . LYS B 1 216 ? -8.742 30.188 15.203 1 97.75 216 LYS B O 1
ATOM 4432 N N . LYS B 1 217 ? -9.82 29.578 17.016 1 97.56 217 LYS B N 1
ATOM 4433 C CA . LYS B 1 217 ? -11.102 29.359 16.344 1 97.56 217 LYS B CA 1
ATOM 4434 C C . LYS B 1 217 ? -11.484 30.562 15.492 1 97.56 217 LYS B C 1
ATOM 4436 O O . LYS B 1 217 ? -11.922 30.406 14.352 1 97.56 217 LYS B O 1
ATOM 4441 N N . ASP B 1 218 ? -11.258 31.734 15.938 1 97.88 218 ASP B N 1
ATOM 4442 C CA . ASP B 1 218 ? -11.828 32.906 15.305 1 97.88 218 ASP B CA 1
ATOM 4443 C C . ASP B 1 218 ? -10.797 33.625 14.43 1 97.88 218 ASP B C 1
ATOM 4445 O O . ASP B 1 218 ? -11.094 34.656 13.805 1 97.88 218 ASP B O 1
ATOM 4449 N N . SER B 1 219 ? -9.57 33.156 14.352 1 97.69 219 SER B N 1
ATOM 4450 C CA . SER B 1 219 ? -8.523 33.75 13.547 1 97.69 219 SER B CA 1
ATOM 4451 C C . SER B 1 219 ? -8.461 33.125 12.156 1 97.69 219 SER B C 1
ATOM 4453 O O . SER B 1 219 ? -8.625 31.922 12.016 1 97.69 219 SER B O 1
ATOM 4455 N N . PRO B 1 220 ? -8.266 33.938 11.148 1 97.69 220 PRO B N 1
ATOM 4456 C CA . PRO B 1 220 ? -8.219 33.375 9.789 1 97.69 220 PRO B CA 1
ATOM 4457 C C . PRO B 1 220 ? -6.914 32.656 9.484 1 97.69 220 PRO B C 1
ATOM 4459 O O . PRO B 1 220 ? -5.902 32.875 10.148 1 97.69 220 PRO B O 1
ATOM 4462 N N . ASN B 1 221 ? -6.973 31.75 8.57 1 96.88 221 ASN B N 1
ATOM 4463 C CA . ASN B 1 221 ? -5.824 31.109 7.926 1 96.88 221 ASN B CA 1
ATOM 4464 C C . ASN B 1 221 ? -4.93 30.406 8.945 1 96.88 221 ASN B C 1
ATOM 4466 O O . ASN B 1 221 ? -3.709 30.578 8.922 1 96.88 221 ASN B O 1
ATOM 4470 N N . GLN B 1 222 ? -5.625 29.719 9.852 1 97.31 222 GLN B N 1
ATOM 4471 C CA . GLN B 1 222 ? -4.914 28.875 10.797 1 97.31 222 GLN B CA 1
ATOM 4472 C C . GLN B 1 222 ? -4.359 27.625 10.117 1 97.31 222 GLN B C 1
ATOM 4474 O O . GLN B 1 222 ? -4.742 27.297 8.992 1 97.31 222 GLN B O 1
ATOM 4479 N N . LEU B 1 223 ? -3.398 26.953 10.703 1 97.12 223 LEU B N 1
ATOM 4480 C CA . LEU B 1 223 ? -2.832 25.734 10.148 1 97.12 223 LEU B CA 1
ATOM 4481 C C . LEU B 1 223 ? -3.771 24.547 10.367 1 97.12 223 LEU B C 1
ATOM 4483 O O . LEU B 1 223 ? -3.486 23.672 11.18 1 97.12 223 LEU B O 1
ATOM 4487 N N . TYR B 1 224 ? -4.785 24.5 9.516 1 98 224 TYR B N 1
ATOM 4488 C CA . TYR B 1 224 ? -5.906 23.594 9.695 1 98 224 TYR B CA 1
ATOM 4489 C C . TYR B 1 224 ? -5.484 22.156 9.406 1 98 224 TYR B C 1
ATOM 4491 O O . TYR B 1 224 ? -6.23 21.219 9.688 1 98 224 TYR B O 1
ATOM 4499 N N . PHE B 1 225 ? -4.227 21.984 8.891 1 97.12 225 PHE B N 1
ATOM 4500 C CA . PHE B 1 225 ? -3.783 20.625 8.617 1 97.12 225 PHE B CA 1
ATOM 4501 C C . PHE B 1 225 ? -3.607 19.844 9.906 1 97.12 225 PHE B C 1
ATOM 4503 O O . PHE B 1 225 ? -3.666 18.609 9.906 1 97.12 225 PHE B O 1
ATOM 4510 N N . PHE B 1 226 ? -3.504 20.484 11.062 1 98.06 226 PHE B N 1
ATOM 4511 C CA . PHE B 1 226 ? -3.459 19.812 12.352 1 98.06 226 PHE B CA 1
ATOM 4512 C C . PHE B 1 226 ? -4.781 19.109 12.641 1 98.06 226 PHE B C 1
ATOM 4514 O O . PHE B 1 226 ? -4.793 18 13.164 1 98.06 226 PHE B O 1
ATOM 4521 N N . LEU B 1 227 ? -5.863 19.781 12.273 1 98.38 227 LEU B N 1
ATOM 4522 C CA . LEU B 1 227 ? -7.191 19.219 12.477 1 98.38 227 LEU B CA 1
ATOM 4523 C C . LEU B 1 227 ? -7.445 18.078 11.508 1 98.38 227 LEU B C 1
ATOM 4525 O O . LEU B 1 227 ? -7.902 17 11.922 1 98.38 227 LEU B O 1
ATOM 4529 N N . GLY B 1 228 ? -7.102 18.359 10.281 1 98.62 228 GLY B N 1
ATOM 4530 C CA . GLY B 1 228 ? -7.332 17.359 9.25 1 98.62 228 GLY B CA 1
ATOM 4531 C C . GLY B 1 228 ? -6.617 16.047 9.516 1 98.62 228 GLY B C 1
ATOM 4532 O O . GLY B 1 228 ? -7.223 14.977 9.438 1 98.62 228 GLY B O 1
ATOM 4533 N N . TYR B 1 229 ? -5.375 16.156 9.859 1 98.44 229 TYR B N 1
ATOM 4534 C CA . TYR B 1 229 ? -4.57 14.953 9.992 1 98.44 229 TYR B CA 1
ATOM 4535 C C . TYR B 1 229 ? -5.004 14.141 11.211 1 98.44 229 TYR B C 1
ATOM 4537 O O . TYR B 1 229 ? -4.992 12.906 11.172 1 98.44 229 TYR B O 1
ATOM 4545 N N . HIS B 1 230 ? -5.371 14.844 12.305 1 98.62 230 HIS B N 1
ATOM 4546 C CA . HIS B 1 230 ? -5.949 14.156 13.461 1 98.62 230 HIS B CA 1
ATOM 4547 C C . HIS B 1 230 ? -7.145 13.297 13.047 1 98.62 230 HIS B C 1
ATOM 4549 O O . HIS B 1 230 ? -7.207 12.109 13.375 1 98.62 230 HIS B O 1
ATOM 4555 N N . SER B 1 231 ? -8.008 13.867 12.32 1 98.88 231 SER B N 1
ATOM 4556 C CA . SER B 1 231 ? -9.258 13.195 11.984 1 98.88 231 SER B CA 1
ATOM 4557 C C . SER B 1 231 ? -9.031 12.086 10.961 1 98.88 231 SER B C 1
ATOM 4559 O O . SER B 1 231 ? -9.695 11.047 11 1 98.88 231 SER B O 1
ATOM 4561 N N . ILE B 1 232 ? -8.086 12.273 10.031 1 98.94 232 ILE B N 1
ATOM 4562 C CA . ILE B 1 232 ? -7.746 11.227 9.078 1 98.94 232 ILE B CA 1
ATOM 4563 C C . ILE B 1 232 ? -7.27 9.984 9.828 1 98.94 232 ILE B C 1
ATOM 4565 O O . ILE B 1 232 ? -7.82 8.891 9.641 1 98.94 232 ILE B O 1
ATOM 4569 N N . PHE B 1 233 ? -6.293 10.219 10.711 1 98.94 233 PHE B N 1
ATOM 4570 C CA . PHE B 1 233 ? -5.719 9.086 11.43 1 98.94 233 PHE B CA 1
ATOM 4571 C C . PHE B 1 233 ? -6.766 8.422 12.312 1 98.94 233 PHE B C 1
ATOM 4573 O O . PHE B 1 233 ? -6.922 7.199 12.281 1 98.94 233 PHE B O 1
ATOM 4580 N N . MET B 1 234 ? -7.527 9.172 13.047 1 98.94 234 MET B N 1
ATOM 4581 C CA . MET B 1 234 ? -8.484 8.609 13.992 1 98.94 234 MET B CA 1
ATOM 4582 C C . MET B 1 234 ? -9.578 7.836 13.273 1 98.94 234 MET B C 1
ATOM 4584 O O . MET B 1 234 ? -10.062 6.82 13.773 1 98.94 234 MET B O 1
ATOM 4588 N N . THR B 1 235 ? -9.977 8.312 12.125 1 98.94 235 THR B N 1
ATOM 4589 C CA . THR B 1 235 ? -10.961 7.574 11.344 1 98.94 235 THR B CA 1
ATOM 4590 C C . THR B 1 235 ? -10.367 6.262 10.828 1 98.94 235 THR B C 1
ATOM 4592 O O . THR B 1 235 ? -11.008 5.215 10.906 1 98.94 235 THR B O 1
ATOM 4595 N N . LYS B 1 236 ? -9.148 6.324 10.312 1 98.94 236 LYS B N 1
ATOM 4596 C CA . LYS B 1 236 ? -8.492 5.117 9.812 1 98.94 236 LYS B CA 1
ATOM 4597 C C . LYS B 1 236 ? -8.258 4.113 10.945 1 98.94 236 LYS B C 1
ATOM 4599 O O . LYS B 1 236 ? -8.375 2.904 10.742 1 98.94 236 LYS B O 1
ATOM 4604 N N . LEU B 1 237 ? -7.918 4.648 12.102 1 98.94 237 LEU B N 1
ATOM 4605 C CA . LEU B 1 237 ? -7.742 3.777 13.258 1 98.94 237 LEU B CA 1
ATOM 4606 C C . LEU B 1 237 ? -9.055 3.1 13.625 1 98.94 237 LEU B C 1
ATOM 4608 O O . LEU B 1 237 ? -9.078 1.916 13.977 1 98.94 237 LEU B O 1
ATOM 4612 N N . TYR B 1 238 ? -10.141 3.836 13.594 1 98.88 238 TYR B N 1
ATOM 4613 C CA . TYR B 1 238 ? -11.453 3.24 13.805 1 98.88 238 TYR B CA 1
ATOM 4614 C C . TYR B 1 238 ? -11.703 2.109 12.812 1 98.88 238 TYR B C 1
ATOM 4616 O O . TYR B 1 238 ? -12.188 1.039 13.188 1 98.88 238 TYR B O 1
ATOM 4624 N N . GLN B 1 239 ? -11.367 2.354 11.555 1 98.38 239 GLN B N 1
ATOM 4625 C CA . GLN B 1 239 ? -11.555 1.346 10.516 1 98.38 239 GLN B CA 1
ATOM 4626 C C . GLN B 1 239 ? -10.766 0.076 10.828 1 98.38 239 GLN B C 1
ATOM 4628 O O . GLN B 1 239 ? -11.258 -1.034 10.617 1 98.38 239 GLN B O 1
ATOM 4633 N N . ALA B 1 240 ? -9.609 0.225 11.391 1 98.56 240 ALA B N 1
ATOM 4634 C CA . ALA B 1 240 ? -8.727 -0.903 11.68 1 98.56 240 ALA B CA 1
ATOM 4635 C C . ALA B 1 240 ? -9.18 -1.65 12.93 1 98.56 240 ALA B C 1
ATOM 4637 O O . ALA B 1 240 ? -9.008 -2.867 13.031 1 98.56 240 ALA B O 1
ATOM 4638 N N . THR B 1 241 ? -9.812 -0.871 13.906 1 98.44 241 THR B N 1
ATOM 4639 C CA . THR B 1 241 ? -10 -1.453 15.227 1 98.44 241 THR B CA 1
ATOM 4640 C C . THR B 1 241 ? -11.484 -1.617 15.539 1 98.44 241 THR B C 1
ATOM 4642 O O . THR B 1 241 ? -11.852 -2.334 16.469 1 98.44 241 THR B O 1
ATOM 4645 N N . GLN B 1 242 ? -12.32 -0.838 14.875 1 97.38 242 GLN B N 1
ATOM 4646 C CA . GLN B 1 242 ? -13.766 -0.775 15.094 1 97.38 242 GLN B CA 1
ATOM 4647 C C . GLN B 1 242 ? -14.094 -0.184 16.453 1 97.38 242 GLN B C 1
ATOM 4649 O O . GLN B 1 242 ? -15.195 -0.375 16.984 1 97.38 242 GLN B O 1
ATOM 4654 N N . ASP B 1 243 ? -13.102 0.415 17.125 1 98.56 243 ASP B N 1
ATOM 4655 C CA . ASP B 1 243 ? -13.32 1.165 18.359 1 98.56 243 ASP B CA 1
ATOM 4656 C C . ASP B 1 243 ? -13.922 2.539 18.062 1 98.56 243 ASP B C 1
ATOM 4658 O O . ASP B 1 243 ? -13.234 3.428 17.562 1 98.56 243 ASP B O 1
ATOM 4662 N N . THR B 1 244 ? -15.164 2.791 18.453 1 98.62 244 THR B N 1
ATOM 4663 C CA . THR B 1 244 ? -15.93 3.969 18.062 1 98.62 244 THR B CA 1
ATOM 4664 C C . THR B 1 244 ? -15.375 5.223 18.734 1 98.62 244 THR B C 1
ATOM 4666 O O . THR B 1 244 ? -15.633 6.34 18.281 1 98.62 244 THR B O 1
ATOM 4669 N N . ARG B 1 245 ? -14.633 5.121 19.859 1 98.62 245 ARG B N 1
ATOM 4670 C CA . ARG B 1 245 ? -14.047 6.281 20.516 1 98.62 245 ARG B CA 1
ATOM 4671 C C . ARG B 1 245 ? -13.164 7.066 19.562 1 98.62 245 ARG B C 1
ATOM 4673 O O . ARG B 1 245 ? -13.102 8.297 19.625 1 98.62 245 ARG B O 1
ATOM 4680 N N . PHE B 1 246 ? -12.461 6.363 18.641 1 98.94 246 PHE B N 1
ATOM 4681 C CA . PHE B 1 246 ? -11.57 7.016 17.688 1 98.94 246 PHE B CA 1
ATOM 4682 C C . PHE B 1 246 ? -12.367 7.785 16.641 1 98.94 246 PHE B C 1
ATOM 4684 O O . PHE B 1 246 ? -12.031 8.93 16.312 1 98.94 246 PHE B O 1
ATOM 4691 N N . LEU B 1 247 ? -13.477 7.246 16.109 1 98.88 247 LEU B N 1
ATOM 4692 C CA . LEU B 1 247 ? -14.336 7.957 15.18 1 98.88 247 LEU B CA 1
ATOM 4693 C C . LEU B 1 247 ? -14.992 9.164 15.852 1 98.88 247 LEU B C 1
ATOM 4695 O O . LEU B 1 247 ? -15.094 10.234 15.25 1 98.88 247 LEU B O 1
ATOM 4699 N N . ASP B 1 248 ? -15.391 8.945 17.109 1 98.81 248 ASP B N 1
ATOM 4700 C CA . ASP B 1 248 ? -15.992 10.047 17.859 1 98.81 248 ASP B CA 1
ATOM 4701 C C . ASP B 1 248 ? -15.023 11.219 17.984 1 98.81 248 ASP B C 1
ATOM 4703 O O . ASP B 1 248 ? -15.438 12.383 17.875 1 98.81 248 ASP B O 1
ATOM 4707 N N . SER B 1 249 ? -13.82 10.906 18.219 1 98.75 249 SER B N 1
ATOM 4708 C CA . SER B 1 249 ? -12.797 11.945 18.312 1 98.75 249 SER B CA 1
ATOM 4709 C C . SER B 1 249 ? -12.625 12.68 16.984 1 98.75 249 SER B C 1
ATOM 4711 O O . SER B 1 249 ? -12.5 13.906 16.969 1 98.75 249 SER B O 1
ATOM 4713 N N . ALA B 1 250 ? -12.578 11.953 15.867 1 98.88 250 ALA B N 1
ATOM 4714 C CA . ALA B 1 250 ? -12.5 12.562 14.539 1 98.88 250 ALA B CA 1
ATOM 4715 C C . ALA B 1 250 ? -13.664 13.516 14.297 1 98.88 250 ALA B C 1
ATOM 4717 O O . ALA B 1 250 ? -13.477 14.625 13.805 1 98.88 250 ALA B O 1
ATOM 4718 N N . VAL B 1 251 ? -14.812 13.102 14.711 1 98.75 251 VAL B N 1
ATOM 4719 C CA . VAL B 1 251 ? -16.031 13.891 14.57 1 98.75 251 VAL B CA 1
ATOM 4720 C C . VAL B 1 251 ? -15.93 15.156 15.414 1 98.75 251 VAL B C 1
ATOM 4722 O O . VAL B 1 251 ? -16.266 16.25 14.953 1 98.75 251 VAL B O 1
ATOM 4725 N N . GLN B 1 252 ? -15.477 14.984 16.609 1 98.25 252 GLN B N 1
ATOM 4726 C CA . GLN B 1 252 ? -15.336 16.125 17.516 1 98.25 252 GLN B CA 1
ATOM 4727 C C . GLN B 1 252 ? -14.43 17.203 16.906 1 98.25 252 GLN B C 1
ATOM 4729 O O . GLN B 1 252 ? -14.734 18.391 16.969 1 98.25 252 GLN B O 1
ATOM 4734 N N . ILE B 1 253 ? -13.352 16.797 16.328 1 98.5 253 ILE B N 1
ATOM 4735 C CA . ILE B 1 253 ? -12.383 17.719 15.758 1 98.5 253 ILE B CA 1
ATOM 4736 C C . ILE B 1 253 ? -12.984 18.375 14.523 1 98.5 253 ILE B C 1
ATOM 4738 O O . ILE B 1 253 ? -12.812 19.578 14.312 1 98.5 253 ILE B O 1
ATOM 4742 N N . LEU B 1 254 ? -13.734 17.672 13.703 1 98.56 254 LEU B N 1
ATOM 4743 C CA . LEU B 1 254 ? -14.359 18.25 12.523 1 98.56 254 LEU B CA 1
ATOM 4744 C C . LEU B 1 254 ? -15.484 19.203 12.922 1 98.56 254 LEU B C 1
ATOM 4746 O O . LEU B 1 254 ? -15.711 20.219 12.25 1 98.56 254 LEU B O 1
ATOM 4750 N N . ASP B 1 255 ? -16.188 18.844 13.969 1 98.25 255 ASP B N 1
ATOM 4751 C CA . ASP B 1 255 ? -17.188 19.766 14.492 1 98.25 255 ASP B CA 1
ATOM 4752 C C . ASP B 1 255 ? -16.547 21.062 14.945 1 98.25 255 ASP B C 1
ATOM 4754 O O . ASP B 1 255 ? -17.094 22.156 14.688 1 98.25 255 ASP B O 1
ATOM 4758 N N . PHE B 1 256 ? -15.445 20.969 15.609 1 98.19 256 PHE B N 1
ATOM 4759 C CA . PHE B 1 256 ? -14.688 22.156 15.961 1 98.19 256 PHE B CA 1
ATOM 4760 C C . PHE B 1 256 ? -14.281 22.938 14.711 1 98.19 256 PHE B C 1
ATOM 4762 O O . PHE B 1 256 ? -14.438 24.156 14.648 1 98.19 256 PHE B O 1
ATOM 4769 N N . ALA B 1 257 ? -13.797 22.266 13.703 1 98.25 257 ALA B N 1
ATOM 4770 C CA . ALA B 1 257 ? -13.375 22.875 12.445 1 98.25 257 ALA B CA 1
ATOM 4771 C C . ALA B 1 257 ? -14.516 23.641 11.797 1 98.25 257 ALA B C 1
ATOM 4773 O O . ALA B 1 257 ? -14.305 24.734 11.266 1 98.25 257 ALA B O 1
ATOM 4774 N N . LEU B 1 258 ? -15.68 23.125 11.875 1 98.06 258 LEU B N 1
ATOM 4775 C CA . LEU B 1 258 ? -16.859 23.75 11.281 1 98.06 258 LEU B CA 1
ATOM 4776 C C . LEU B 1 258 ? -17.188 25.062 11.969 1 98.06 258 LEU B C 1
ATOM 4778 O O . LEU B 1 258 ? -17.906 25.906 11.414 1 98.06 258 LEU B O 1
ATOM 4782 N N . THR B 1 259 ? -16.703 25.203 13.203 1 97.56 259 THR B N 1
ATOM 4783 C CA . THR B 1 259 ? -16.984 26.422 13.938 1 97.56 259 THR B CA 1
ATOM 4784 C C . THR B 1 259 ? -15.828 27.422 13.805 1 97.56 259 THR B C 1
ATOM 4786 O O . THR B 1 259 ? -15.906 28.531 14.32 1 97.56 259 THR B O 1
ATOM 4789 N N . CYS B 1 260 ? -14.742 27.047 13.141 1 98.19 260 CYS B N 1
ATOM 4790 C CA . CYS B 1 260 ? -13.594 27.922 12.953 1 98.19 260 CYS B CA 1
ATOM 4791 C C . CYS B 1 260 ? -13.914 29.016 11.945 1 98.19 260 CYS B C 1
ATOM 4793 O O . CYS B 1 260 ? -14.953 28.984 11.289 1 98.19 260 CYS B O 1
ATOM 4795 N N . HIS B 1 261 ? -13.008 29.984 11.906 1 98.06 261 HIS B N 1
ATOM 4796 C CA . HIS B 1 261 ? -13.125 31.094 10.969 1 98.06 261 HIS B CA 1
ATOM 4797 C C . HIS B 1 261 ? -13.406 30.594 9.555 1 98.06 261 HIS B C 1
ATOM 4799 O O . HIS B 1 261 ? -12.898 29.547 9.156 1 98.06 261 HIS B O 1
ATOM 4805 N N . GLU B 1 262 ? -14.086 31.297 8.742 1 98 262 GLU B N 1
ATOM 4806 C CA . GLU B 1 262 ? -14.594 30.891 7.438 1 98 262 GLU B CA 1
ATOM 4807 C C . GLU B 1 262 ? -13.461 30.625 6.457 1 98 262 GLU B C 1
ATOM 4809 O O . GLU B 1 262 ? -13.648 29.938 5.453 1 98 262 GLU B O 1
ATOM 4814 N N . SER B 1 263 ? -12.289 31.094 6.777 1 97.94 263 SER B N 1
ATOM 4815 C CA . SER B 1 263 ? -11.148 30.875 5.902 1 97.94 263 SER B CA 1
ATOM 4816 C C . SER B 1 263 ? -10.836 29.391 5.758 1 97.94 263 SER B C 1
ATOM 4818 O O . SER B 1 263 ? -10.109 28.984 4.844 1 97.94 263 SER B O 1
ATOM 4820 N N . ILE B 1 264 ? -11.367 28.562 6.621 1 98.19 264 ILE B N 1
ATOM 4821 C CA . ILE B 1 264 ? -11.133 27.125 6.52 1 98.19 264 ILE B CA 1
ATOM 4822 C C . ILE B 1 264 ? -11.633 26.609 5.168 1 98.19 264 ILE B C 1
ATOM 4824 O O . ILE B 1 264 ? -11.117 25.625 4.637 1 98.19 264 ILE B O 1
ATOM 4828 N N . PHE B 1 265 ? -12.516 27.359 4.492 1 98.38 265 PHE B N 1
ATOM 4829 C CA . PHE B 1 265 ? -13.109 26.922 3.23 1 98.38 265 PHE B CA 1
ATOM 4830 C C . PHE B 1 265 ? -12.406 27.594 2.053 1 98.38 265 PHE B C 1
ATOM 4832 O O . PHE B 1 265 ? -12.719 27.312 0.895 1 98.38 265 PHE B O 1
ATOM 4839 N N . SER B 1 266 ? -11.469 28.484 2.34 1 97.62 266 SER B N 1
ATOM 4840 C CA . SER B 1 266 ? -10.836 29.234 1.259 1 97.62 266 SER B CA 1
ATOM 4841 C C . SER B 1 266 ? -9.328 29.359 1.476 1 97.62 266 SER B C 1
ATOM 4843 O O . SER B 1 266 ? -8.719 30.359 1.081 1 97.62 266 SER B O 1
ATOM 4845 N N . PHE B 1 267 ? -8.789 28.422 2.178 1 96.06 267 PHE B N 1
ATOM 4846 C CA . PHE B 1 267 ? -7.359 28.391 2.465 1 96.06 267 PHE B CA 1
ATOM 4847 C C . PHE B 1 267 ? -6.719 27.125 1.905 1 96.06 267 PHE B C 1
ATOM 4849 O O . PHE B 1 267 ? -7.246 26.031 2.082 1 96.06 267 PHE B O 1
ATOM 4856 N N . SER B 1 268 ? -5.543 27.266 1.264 1 93.44 268 SER B N 1
ATOM 4857 C CA . SER B 1 268 ? -4.926 26.172 0.522 1 93.44 268 SER B CA 1
ATOM 4858 C C . SER B 1 268 ? -4.445 25.078 1.46 1 93.44 268 SER B C 1
ATOM 4860 O O . SER B 1 268 ? -4.23 23.938 1.033 1 93.44 268 SER B O 1
ATOM 4862 N N . PHE B 1 269 ? -4.301 25.344 2.766 1 93.62 269 PHE B N 1
ATOM 4863 C CA . PHE B 1 269 ? -3.801 24.359 3.717 1 93.62 269 PHE B CA 1
ATOM 4864 C C . PHE B 1 269 ? -4.953 23.625 4.395 1 93.62 269 PHE B C 1
ATOM 4866 O O . PHE B 1 269 ? -4.75 22.906 5.379 1 93.62 269 PHE B O 1
ATOM 4873 N N . SER B 1 270 ? -6.195 23.703 3.805 1 97.5 270 SER B N 1
ATOM 4874 C CA . SER B 1 270 ? -7.355 23.016 4.352 1 97.5 270 SER B CA 1
ATOM 4875 C C . SER B 1 270 ? -7.582 21.672 3.652 1 97.5 270 SER B C 1
ATOM 4877 O O . SER B 1 270 ? -8.547 20.969 3.949 1 97.5 270 SER B O 1
ATOM 4879 N N . HIS B 1 271 ? -6.676 21.328 2.797 1 97.25 271 HIS B N 1
ATOM 4880 C CA . HIS B 1 271 ? -6.879 20.156 1.948 1 97.25 271 HIS B CA 1
ATOM 4881 C C . HIS B 1 271 ? -6.961 18.875 2.779 1 97.25 271 HIS B C 1
ATOM 4883 O O . HIS B 1 271 ? -7.742 17.984 2.465 1 97.25 271 HIS B O 1
ATOM 4889 N N . LYS B 1 272 ? -6.254 18.734 3.893 1 98.44 272 LYS B N 1
ATOM 4890 C CA . LYS B 1 272 ? -6.359 17.562 4.762 1 98.44 272 LYS B CA 1
ATOM 4891 C C . LYS B 1 272 ? -7.727 17.516 5.445 1 98.44 272 LYS B C 1
ATOM 4893 O O . LYS B 1 272 ? -8.25 16.422 5.707 1 98.44 272 LYS B O 1
ATOM 4898 N N . VAL B 1 273 ? -8.234 18.672 5.723 1 98.81 273 VAL B N 1
ATOM 4899 C CA . VAL B 1 273 ? -9.562 18.75 6.324 1 98.81 273 VAL B CA 1
ATOM 4900 C C . VAL B 1 273 ? -10.602 18.203 5.352 1 98.81 273 VAL B C 1
ATOM 4902 O O . VAL B 1 273 ? -11.539 17.5 5.758 1 98.81 273 VAL B O 1
ATOM 4905 N N . ALA B 1 274 ? -10.438 18.5 4.094 1 98.75 274 ALA B N 1
ATOM 4906 C CA . ALA B 1 274 ? -11.367 18 3.084 1 98.75 274 ALA B CA 1
ATOM 4907 C C . ALA B 1 274 ? -11.406 16.484 3.084 1 98.75 274 ALA B C 1
ATOM 4909 O O . ALA B 1 274 ? -12.484 15.883 3.113 1 98.75 274 ALA B O 1
ATOM 4910 N N . TYR B 1 275 ? -10.289 15.875 3.061 1 98.81 275 TYR B N 1
ATOM 4911 C CA . TYR B 1 275 ? -10.25 14.414 3.041 1 98.81 275 TYR B CA 1
ATOM 4912 C C . TYR B 1 275 ? -10.789 13.836 4.344 1 98.81 275 TYR B C 1
ATOM 4914 O O . TYR B 1 275 ? -11.547 12.859 4.328 1 98.81 275 TYR B O 1
ATOM 4922 N N . ALA B 1 276 ? -10.383 14.453 5.473 1 98.88 276 ALA B N 1
ATOM 4923 C CA . ALA B 1 276 ? -10.922 14.023 6.762 1 98.88 276 ALA B CA 1
ATOM 4924 C C . ALA B 1 276 ? -12.445 14.062 6.762 1 98.88 276 ALA B C 1
ATOM 4926 O O . ALA B 1 276 ? -13.102 13.125 7.219 1 98.88 276 ALA B O 1
ATOM 4927 N N . ALA B 1 277 ? -12.953 15.141 6.238 1 98.88 277 ALA B N 1
ATOM 4928 C CA . ALA B 1 277 ? -14.406 15.305 6.176 1 98.88 277 ALA B CA 1
ATOM 4929 C C . ALA B 1 277 ? -15.039 14.234 5.301 1 98.88 277 ALA B C 1
ATOM 4931 O O . ALA B 1 277 ? -16.109 13.703 5.633 1 98.88 277 ALA B O 1
ATOM 4932 N N . ALA B 1 278 ? -14.406 13.906 4.223 1 98.62 278 ALA B N 1
ATOM 4933 C CA . ALA B 1 278 ? -14.914 12.844 3.354 1 98.62 278 ALA B CA 1
ATOM 4934 C C . ALA B 1 278 ? -14.945 11.508 4.082 1 98.62 278 ALA B C 1
ATOM 4936 O O . ALA B 1 278 ? -15.93 10.766 3.994 1 98.62 278 ALA B O 1
ATOM 4937 N N . LEU B 1 279 ? -13.891 11.211 4.793 1 98.69 279 LEU B N 1
ATOM 4938 C CA . LEU B 1 279 ? -13.812 9.969 5.551 1 98.69 279 LEU B CA 1
ATOM 4939 C C . LEU B 1 279 ? -14.938 9.883 6.578 1 98.69 279 LEU B C 1
ATOM 4941 O O . LEU B 1 279 ? -15.633 8.867 6.668 1 98.69 279 LEU B O 1
ATOM 4945 N N . VAL B 1 280 ? -15.07 10.953 7.309 1 98.75 280 VAL B N 1
ATOM 4946 C CA . VAL B 1 280 ? -16.062 10.977 8.375 1 98.75 280 VAL B CA 1
ATOM 4947 C C . VAL B 1 280 ? -17.469 10.922 7.773 1 98.75 280 VAL B C 1
ATOM 4949 O O . VAL B 1 280 ? -18.359 10.258 8.32 1 98.75 280 VAL B O 1
ATOM 4952 N N . ALA B 1 281 ? -17.688 11.641 6.688 1 98.38 281 ALA B N 1
ATOM 4953 C CA . ALA B 1 281 ? -18.969 11.578 6.004 1 98.38 281 ALA B CA 1
ATOM 4954 C C . ALA B 1 281 ? -19.328 10.141 5.625 1 98.38 281 ALA B C 1
ATOM 4956 O O . ALA B 1 281 ? -20.469 9.711 5.781 1 98.38 281 ALA B O 1
ATOM 4957 N N . THR B 1 282 ? -18.375 9.438 5.137 1 96.88 282 THR B N 1
ATOM 4958 C CA . THR B 1 282 ? -18.578 8.062 4.695 1 96.88 282 THR B CA 1
ATOM 4959 C C . THR B 1 282 ? -18.938 7.164 5.875 1 96.88 282 THR B C 1
ATOM 4961 O O . THR B 1 282 ? -19.844 6.336 5.781 1 96.88 282 THR B O 1
ATOM 4964 N N . GLU B 1 283 ? -18.281 7.371 7.012 1 97.31 283 GLU B N 1
ATOM 4965 C CA . GLU B 1 283 ? -18.484 6.512 8.172 1 97.31 283 GLU B CA 1
ATOM 4966 C C . GLU B 1 283 ? -19.766 6.867 8.914 1 97.31 283 GLU B C 1
ATOM 4968 O O . GLU B 1 283 ? -20.453 5.988 9.438 1 97.31 283 GLU B O 1
ATOM 4973 N N . THR B 1 284 ? -20.109 8.148 8.922 1 97.62 284 THR B N 1
ATOM 4974 C CA . THR B 1 284 ? -21.234 8.594 9.734 1 97.62 284 THR B CA 1
ATOM 4975 C C . THR B 1 284 ? -22.484 8.781 8.875 1 97.62 284 THR B C 1
ATOM 4977 O O . THR B 1 284 ? -23.594 8.891 9.398 1 97.62 284 THR B O 1
ATOM 4980 N N . LYS B 1 285 ? -22.359 8.969 7.598 1 96.44 285 LYS B N 1
ATOM 4981 C CA . LYS B 1 285 ? -23.422 9.25 6.637 1 96.44 285 LYS B CA 1
ATOM 4982 C C . LYS B 1 285 ? -24.031 10.625 6.875 1 96.44 285 LYS B C 1
ATOM 4984 O O . LYS B 1 285 ? -25.172 10.875 6.496 1 96.44 285 LYS B O 1
ATOM 4989 N N . ASP B 1 286 ? -23.312 11.445 7.57 1 97.25 286 ASP B N 1
ATOM 4990 C CA . ASP B 1 286 ? -23.766 12.812 7.816 1 97.25 286 ASP B CA 1
ATOM 4991 C C . ASP B 1 286 ? -23.375 13.734 6.664 1 97.25 286 ASP B C 1
ATOM 4993 O O . ASP B 1 286 ? -22.188 13.953 6.414 1 97.25 286 ASP B O 1
ATOM 4997 N N . ASP B 1 287 ? -24.297 14.406 6.109 1 96.94 287 ASP B N 1
ATOM 4998 C CA . ASP B 1 287 ? -24.141 15.188 4.891 1 96.94 287 ASP B CA 1
ATOM 4999 C C . ASP B 1 287 ? -23.328 16.469 5.156 1 96.94 287 ASP B C 1
ATOM 5001 O O . ASP B 1 287 ? -22.719 17.016 4.246 1 96.94 287 ASP B O 1
ATOM 5005 N N . LYS B 1 288 ? -23.344 16.938 6.332 1 98.12 288 LYS B N 1
ATOM 5006 C CA . LYS B 1 288 ? -22.641 18.188 6.602 1 98.12 288 LYS B CA 1
ATOM 5007 C C . LYS B 1 288 ? -21.141 18.047 6.348 1 98.12 288 LYS B C 1
ATOM 5009 O O . LYS B 1 288 ? -20.5 18.969 5.871 1 98.12 288 LYS B O 1
ATOM 5014 N N . TYR B 1 289 ? -20.625 16.859 6.652 1 98.56 289 TYR B N 1
ATOM 5015 C CA . TYR B 1 289 ? -19.203 16.641 6.41 1 98.56 289 TYR B CA 1
ATOM 5016 C C . TYR B 1 289 ? -18.922 16.484 4.918 1 98.56 289 TYR B C 1
ATOM 5018 O O . TYR B 1 289 ? -17.875 16.922 4.43 1 98.56 289 TYR B O 1
ATOM 5026 N N . LYS B 1 290 ? -19.844 15.852 4.195 1 97.94 290 LYS B N 1
ATOM 5027 C CA . LYS B 1 290 ? -19.734 15.766 2.74 1 97.94 290 LYS B CA 1
ATOM 5028 C C . LYS B 1 290 ? -19.672 17.156 2.113 1 97.94 290 LYS B C 1
ATOM 5030 O O . LYS B 1 290 ? -18.828 17.422 1.259 1 97.94 290 LYS B O 1
ATOM 5035 N N . GLN B 1 291 ? -20.516 17.969 2.576 1 98.19 291 GLN B N 1
ATOM 5036 C CA . GLN B 1 291 ? -20.562 19.328 2.055 1 98.19 291 GLN B CA 1
ATOM 5037 C C . GLN B 1 291 ? -19.281 20.094 2.4 1 98.19 291 GLN B C 1
ATOM 5039 O O . GLN B 1 291 ? -18.781 20.875 1.59 1 98.19 291 GLN B O 1
ATOM 5044 N N . MET B 1 292 ? -18.797 19.891 3.617 1 98.62 292 MET B N 1
ATOM 5045 C CA . MET B 1 292 ? -17.531 20.5 4.02 1 98.62 292 MET B CA 1
ATOM 5046 C C . MET B 1 292 ? -16.406 20.094 3.078 1 98.62 292 MET B C 1
ATOM 5048 O O . MET B 1 292 ? -15.656 20.953 2.605 1 98.62 292 MET B O 1
ATOM 5052 N N . ALA B 1 293 ? -16.297 18.812 2.764 1 98.62 293 ALA B N 1
ATOM 5053 C CA . ALA B 1 293 ? -15.258 18.297 1.871 1 98.62 293 ALA B CA 1
ATOM 5054 C C . ALA B 1 293 ? -15.367 18.906 0.482 1 98.62 293 ALA B C 1
ATOM 5056 O O . ALA B 1 293 ? -14.375 19.391 -0.071 1 98.62 293 ALA B O 1
ATOM 5057 N N . ILE B 1 294 ? -16.594 18.984 -0.043 1 98.38 294 ILE B N 1
ATOM 5058 C CA . ILE B 1 294 ? -16.828 19.453 -1.399 1 98.38 294 ILE B CA 1
ATOM 5059 C C . ILE B 1 294 ? -16.484 20.938 -1.495 1 98.38 294 ILE B C 1
ATOM 5061 O O . ILE B 1 294 ? -15.828 21.375 -2.441 1 98.38 294 ILE B O 1
ATOM 5065 N N . ARG B 1 295 ? -16.891 21.656 -0.476 1 98.44 295 ARG B N 1
ATOM 5066 C CA . ARG B 1 295 ? -16.641 23.109 -0.491 1 98.44 295 ARG B CA 1
ATOM 5067 C C . ARG B 1 295 ? -15.156 23.406 -0.493 1 98.44 295 ARG B C 1
ATOM 5069 O O . ARG B 1 295 ? -14.688 24.25 -1.265 1 98.44 295 ARG B O 1
ATOM 5076 N N . ILE B 1 296 ? -14.398 22.75 0.335 1 98.75 296 ILE B N 1
ATOM 5077 C CA . ILE B 1 296 ? -12.961 22.984 0.393 1 98.75 296 ILE B CA 1
ATOM 5078 C C . ILE B 1 296 ? -12.32 22.578 -0.932 1 98.75 296 ILE B C 1
ATOM 5080 O O . ILE B 1 296 ? -11.5 23.312 -1.483 1 98.75 296 ILE B O 1
ATOM 5084 N N . CYS B 1 297 ? -12.711 21.469 -1.519 1 98.69 297 CYS B N 1
ATOM 5085 C CA . CYS B 1 297 ? -12.133 20.984 -2.77 1 98.69 297 CYS B CA 1
ATOM 5086 C C . CYS B 1 297 ? -12.469 21.922 -3.92 1 98.69 297 CYS B C 1
ATOM 5088 O O . CYS B 1 297 ? -11.641 22.141 -4.809 1 98.69 297 CYS B O 1
ATOM 5090 N N . GLU B 1 298 ? -13.641 22.453 -3.912 1 98.5 298 GLU B N 1
ATOM 5091 C CA . GLU B 1 298 ? -14.016 23.391 -4.957 1 98.5 298 GLU B CA 1
ATOM 5092 C C . GLU B 1 298 ? -13.141 24.641 -4.918 1 98.5 298 GLU B C 1
ATOM 5094 O O . GLU B 1 298 ? -12.758 25.172 -5.961 1 98.5 298 GLU B O 1
ATOM 5099 N N . PHE B 1 299 ? -12.875 25.078 -3.764 1 98.44 299 PHE B N 1
ATOM 5100 C CA . PHE B 1 299 ? -11.945 26.203 -3.656 1 98.44 299 PHE B CA 1
ATOM 5101 C C . PHE B 1 299 ? -10.586 25.828 -4.223 1 98.44 299 PHE B C 1
ATOM 5103 O O . PHE B 1 299 ? -9.992 26.594 -4.984 1 98.44 299 PHE B O 1
ATOM 5110 N N . LEU B 1 300 ? -10.07 24.656 -3.836 1 98.38 300 LEU B N 1
ATOM 5111 C CA . LEU B 1 300 ? -8.773 24.219 -4.324 1 98.38 300 LEU B CA 1
ATOM 5112 C C . LEU B 1 300 ? -8.742 24.188 -5.852 1 98.38 300 LEU B C 1
ATOM 5114 O O . LEU B 1 300 ? -7.758 24.594 -6.469 1 98.38 300 LEU B O 1
ATOM 5118 N N . LEU B 1 301 ? -9.836 23.766 -6.477 1 97.94 301 LEU B N 1
ATOM 5119 C CA . LEU B 1 301 ? -9.945 23.766 -7.934 1 97.94 301 LEU B CA 1
ATOM 5120 C C . LEU B 1 301 ? -9.781 25.172 -8.492 1 97.94 301 LEU B C 1
ATOM 5122 O O . LEU B 1 301 ? -9.141 25.359 -9.523 1 97.94 301 LEU B O 1
ATOM 5126 N N . SER B 1 302 ? -10.32 26.062 -7.766 1 97.62 302 SER B N 1
ATOM 5127 C CA . SER B 1 302 ? -10.375 27.422 -8.266 1 97.62 302 SER B CA 1
ATOM 5128 C C . SER B 1 302 ? -8.984 28.062 -8.305 1 97.62 302 SER B C 1
ATOM 5130 O O . SER B 1 302 ? -8.766 29.047 -9.016 1 97.62 302 SER B O 1
ATOM 5132 N N . ILE B 1 303 ? -8.047 27.516 -7.551 1 97.5 303 ILE B N 1
ATOM 5133 C CA . ILE B 1 303 ? -6.746 28.172 -7.48 1 97.5 303 ILE B CA 1
ATOM 5134 C C . ILE B 1 303 ? -5.719 27.344 -8.266 1 97.5 303 ILE B C 1
ATOM 5136 O O . ILE B 1 303 ? -4.52 27.641 -8.211 1 97.5 303 ILE B O 1
ATOM 5140 N N . GLN B 1 304 ? -6.129 26.297 -8.914 1 98.12 304 GLN B N 1
ATOM 5141 C CA . GLN B 1 304 ? -5.211 25.516 -9.734 1 98.12 304 GLN B CA 1
ATOM 5142 C C . GLN B 1 304 ? -4.75 26.312 -10.953 1 98.12 304 GLN B C 1
ATOM 5144 O O . GLN B 1 304 ? -5.555 26.984 -11.602 1 98.12 304 GLN B O 1
ATOM 5149 N N . THR B 1 305 ? -3.516 26.266 -11.227 1 97.06 305 THR B N 1
ATOM 5150 C CA . THR B 1 305 ? -2.947 26.969 -12.367 1 97.06 305 THR B CA 1
ATOM 5151 C C . THR B 1 305 ? -3.127 26.156 -13.648 1 97.06 305 THR B C 1
ATOM 5153 O O . THR B 1 305 ? -3.551 25 -13.602 1 97.06 305 THR B O 1
ATOM 5156 N N . ASP B 1 306 ? -2.689 26.688 -14.75 1 94.88 306 ASP B N 1
ATOM 5157 C CA . ASP B 1 306 ? -2.912 26.094 -16.062 1 94.88 306 ASP B CA 1
ATOM 5158 C C . ASP B 1 306 ? -2.1 24.812 -16.219 1 94.88 306 ASP B C 1
ATOM 5160 O O . ASP B 1 306 ? -2.525 23.891 -16.922 1 94.88 306 ASP B O 1
ATOM 5164 N N . ASN B 1 307 ? -1.026 24.734 -15.609 1 94.56 307 ASN B N 1
ATOM 5165 C CA . ASN B 1 307 ? -0.211 23.531 -15.758 1 94.56 307 ASN B CA 1
ATOM 5166 C C . ASN B 1 307 ? -0.583 22.484 -14.727 1 94.56 307 ASN B C 1
ATOM 5168 O O . ASN B 1 307 ? 0.065 21.438 -14.641 1 94.56 307 ASN B O 1
ATOM 5172 N N . GLY B 1 308 ? -1.529 22.797 -13.859 1 97.5 308 GLY B N 1
ATOM 5173 C CA . GLY B 1 308 ? -2.072 21.797 -12.953 1 97.5 308 GLY B CA 1
ATOM 5174 C C . GLY B 1 308 ? -1.563 21.938 -11.531 1 97.5 308 GLY B C 1
ATOM 5175 O O . GLY B 1 308 ? -2.088 21.297 -10.617 1 97.5 308 GLY B O 1
ATOM 5176 N N . LEU B 1 309 ? -0.56 22.828 -11.336 1 97.88 309 LEU B N 1
ATOM 5177 C CA . LEU B 1 309 ? 0.025 22.969 -10.008 1 97.88 309 LEU B CA 1
ATOM 5178 C C . LEU B 1 309 ? -0.816 23.906 -9.148 1 97.88 309 LEU B C 1
ATOM 5180 O O . LEU B 1 309 ? -1.747 24.547 -9.641 1 97.88 309 LEU B O 1
ATOM 5184 N N . PHE B 1 310 ? -0.521 23.906 -7.918 1 97.88 310 PHE B N 1
ATOM 5185 C CA . PHE B 1 310 ? -1.151 24.781 -6.938 1 97.88 310 PHE B CA 1
ATOM 5186 C C . PHE B 1 310 ? -0.116 25.672 -6.27 1 97.88 310 PHE B C 1
ATOM 5188 O O . PHE B 1 310 ? 1.082 25.391 -6.309 1 97.88 310 PHE B O 1
ATOM 5195 N N . GLY B 1 311 ? -0.521 26.828 -5.688 1 91.81 311 GLY B N 1
ATOM 5196 C CA . GLY B 1 311 ? 0.379 27.719 -4.98 1 91.81 311 GLY B CA 1
ATOM 5197 C C . GLY B 1 311 ? 1.146 28.641 -5.906 1 91.81 311 GLY B C 1
ATOM 5198 O O . GLY B 1 311 ? 2.375 28.719 -5.844 1 91.81 311 GLY B O 1
ATOM 5199 N N . LYS B 1 312 ? 0.473 29.406 -6.676 1 87.94 312 LYS B N 1
ATOM 5200 C CA . LYS B 1 312 ? 1.077 30.281 -7.676 1 87.94 312 LYS B CA 1
ATOM 5201 C C . LYS B 1 312 ? 2.146 31.172 -7.051 1 87.94 312 LYS B C 1
ATOM 5203 O O . LYS B 1 312 ? 3.188 31.422 -7.66 1 87.94 312 LYS B O 1
ATOM 5208 N N . ASP B 1 313 ? 1.988 31.469 -5.801 1 90 313 ASP B N 1
ATOM 5209 C CA . ASP B 1 313 ? 2.895 32.438 -5.176 1 90 313 ASP B CA 1
ATOM 5210 C C . ASP B 1 313 ? 3.883 31.734 -4.25 1 90 313 ASP B C 1
ATOM 5212 O O . ASP B 1 313 ? 4.652 32.375 -3.543 1 90 313 ASP B O 1
ATOM 5216 N N . PHE B 1 314 ? 3.885 30.438 -4.297 1 91.38 314 PHE B N 1
ATOM 5217 C CA . PHE B 1 314 ? 4.785 29.688 -3.426 1 91.38 314 PHE B CA 1
ATOM 5218 C C . PHE B 1 314 ? 6.188 29.641 -4.016 1 91.38 314 PHE B C 1
ATOM 5220 O O . PHE B 1 314 ? 6.359 29.703 -5.234 1 91.38 314 PHE B O 1
ATOM 5227 N N . GLU B 1 315 ? 7.172 29.531 -3.105 1 92.94 315 GLU B N 1
ATOM 5228 C CA . GLU B 1 315 ? 8.5 29.141 -3.568 1 92.94 315 GLU B CA 1
ATOM 5229 C C . GLU B 1 315 ? 8.469 27.797 -4.281 1 92.94 315 GLU B C 1
ATOM 5231 O O . GLU B 1 315 ? 7.625 26.953 -3.977 1 92.94 315 GLU B O 1
ATOM 5236 N N . PRO B 1 316 ? 9.383 27.641 -5.164 1 94.12 316 PRO B N 1
ATOM 5237 C CA . PRO B 1 316 ? 9.32 26.438 -6.016 1 94.12 316 PRO B CA 1
ATOM 5238 C C . PRO B 1 316 ? 9.242 25.141 -5.211 1 94.12 316 PRO B C 1
ATOM 5240 O O . PRO B 1 316 ? 8.414 24.281 -5.508 1 94.12 316 PRO B O 1
ATOM 5243 N N . VAL B 1 317 ? 10.008 25.016 -4.195 1 95.62 317 VAL B N 1
ATOM 5244 C CA . VAL B 1 317 ? 10.047 23.797 -3.396 1 95.62 317 VAL B CA 1
ATOM 5245 C C . VAL B 1 317 ? 8.688 23.578 -2.74 1 95.62 317 VAL B C 1
ATOM 5247 O O . VAL B 1 317 ? 8.164 22.453 -2.742 1 95.62 317 VAL B O 1
ATOM 5250 N N . ASP B 1 318 ? 8.094 24.609 -2.283 1 94.81 318 ASP B N 1
ATOM 5251 C CA . ASP B 1 318 ? 6.789 24.516 -1.635 1 94.81 318 ASP B CA 1
ATOM 5252 C C . ASP B 1 318 ? 5.684 24.281 -2.66 1 94.81 318 ASP B C 1
ATOM 5254 O O . ASP B 1 318 ? 4.676 23.625 -2.354 1 94.81 318 ASP B O 1
ATOM 5258 N N . LYS B 1 319 ? 5.906 24.812 -3.82 1 96.19 319 LYS B N 1
ATOM 5259 C CA . LYS B 1 319 ? 4.93 24.609 -4.887 1 96.19 319 LYS B CA 1
ATOM 5260 C C . LYS B 1 319 ? 4.805 23.125 -5.25 1 96.19 319 LYS B C 1
ATOM 5262 O O . LYS B 1 319 ? 3.693 22.609 -5.391 1 96.19 319 LYS B O 1
ATOM 5267 N N . TYR B 1 320 ? 5.926 22.453 -5.375 1 97.31 320 TYR B N 1
ATOM 5268 C CA . TYR B 1 320 ? 5.91 21.031 -5.637 1 97.31 320 TYR B CA 1
ATOM 5269 C C . TYR B 1 320 ? 5.266 20.266 -4.48 1 97.31 320 TYR B C 1
ATOM 5271 O O . TYR B 1 320 ? 4.41 19.406 -4.691 1 97.31 320 TYR B O 1
ATOM 5279 N N . ASP B 1 321 ? 5.672 20.656 -3.279 1 97.62 321 ASP B N 1
ATOM 5280 C CA . ASP B 1 321 ? 5.184 20 -2.072 1 97.62 321 ASP B CA 1
ATOM 5281 C C . ASP B 1 321 ? 3.664 20.094 -1.965 1 97.62 321 ASP B C 1
ATOM 5283 O O . ASP B 1 321 ? 2.973 19.078 -1.851 1 97.62 321 ASP B O 1
ATOM 5287 N N . GLN B 1 322 ? 3.172 21.266 -2.133 1 97.25 322 GLN B N 1
ATOM 5288 C CA . GLN B 1 322 ? 1.749 21.516 -1.933 1 97.25 322 GLN B CA 1
ATOM 5289 C C . GLN B 1 322 ? 0.925 20.969 -3.094 1 97.25 322 GLN B C 1
ATOM 5291 O O . GLN B 1 322 ? -0.198 20.5 -2.896 1 97.25 322 GLN B O 1
ATOM 5296 N N . SER B 1 323 ? 1.458 21.031 -4.285 1 98.62 323 SER B N 1
ATOM 5297 C CA . SER B 1 323 ? 0.729 20.484 -5.426 1 98.62 323 SER B CA 1
ATOM 5298 C C . SER B 1 323 ? 0.554 18.969 -5.305 1 98.62 323 SER B C 1
ATOM 5300 O O . SER B 1 323 ? -0.527 18.438 -5.574 1 98.62 323 SER B O 1
ATOM 5302 N N . ALA B 1 324 ? 1.628 18.328 -4.891 1 98.69 324 ALA B N 1
ATOM 5303 C CA . ALA B 1 324 ? 1.525 16.875 -4.691 1 98.69 324 ALA B CA 1
ATOM 5304 C C . ALA B 1 324 ? 0.475 16.547 -3.637 1 98.69 324 ALA B C 1
ATOM 5306 O O . ALA B 1 324 ? -0.369 15.672 -3.848 1 98.69 324 ALA B O 1
ATOM 5307 N N . GLU B 1 325 ? 0.503 17.234 -2.564 1 98.56 325 GLU B N 1
ATOM 5308 C CA . GLU B 1 325 ? -0.393 16.938 -1.451 1 98.56 325 GLU B CA 1
ATOM 5309 C C . GLU B 1 325 ? -1.847 17.219 -1.822 1 98.56 325 GLU B C 1
ATOM 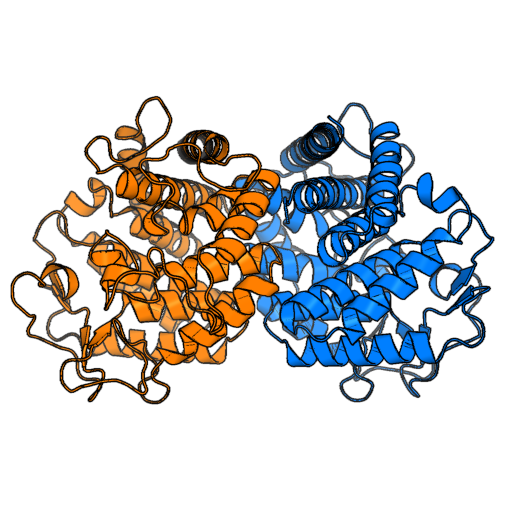5311 O O . GLU B 1 325 ? -2.727 16.391 -1.573 1 98.56 325 GLU B O 1
ATOM 5316 N N . ILE B 1 326 ? -2.049 18.375 -2.373 1 98.81 326 ILE B N 1
ATOM 5317 C CA . ILE B 1 326 ? -3.406 18.734 -2.756 1 98.81 326 ILE B CA 1
ATOM 5318 C C . ILE B 1 326 ? -3.951 17.734 -3.764 1 98.81 326 ILE B C 1
ATOM 5320 O O . ILE B 1 326 ? -5.102 17.297 -3.662 1 98.81 326 ILE B O 1
ATOM 5324 N N . ALA B 1 327 ? -3.137 17.359 -4.727 1 98.88 327 ALA B N 1
ATOM 5325 C CA . ALA B 1 327 ? -3.559 16.359 -5.715 1 98.88 327 ALA B CA 1
ATOM 5326 C C . ALA B 1 327 ? -3.926 15.039 -5.047 1 98.88 327 ALA B C 1
ATOM 5328 O O . ALA B 1 327 ? -4.914 14.406 -5.418 1 98.88 327 ALA B O 1
ATOM 5329 N N . ILE B 1 328 ? -3.146 14.617 -4.066 1 98.81 328 ILE B N 1
ATOM 5330 C CA . ILE B 1 328 ? -3.445 13.398 -3.322 1 98.81 328 ILE B CA 1
ATOM 5331 C C . ILE B 1 328 ? -4.828 13.516 -2.68 1 98.81 328 ILE B C 1
ATOM 5333 O O . ILE B 1 328 ? -5.68 12.648 -2.869 1 98.81 328 ILE B O 1
ATOM 5337 N N . TRP B 1 329 ? -5.039 14.602 -2.006 1 98.75 329 TRP B N 1
ATOM 5338 C CA . TRP B 1 329 ? -6.254 14.703 -1.199 1 98.75 329 TRP B CA 1
ATOM 5339 C C . TRP B 1 329 ? -7.477 14.93 -2.08 1 98.75 329 TRP B C 1
ATOM 5341 O O . TRP B 1 329 ? -8.57 14.461 -1.765 1 98.75 329 TRP B O 1
ATOM 5351 N N . LEU B 1 330 ? -7.312 15.625 -3.223 1 98.69 330 LEU B N 1
ATOM 5352 C CA . LEU B 1 330 ? -8.414 15.734 -4.172 1 98.69 330 LEU B CA 1
ATOM 5353 C C . LEU B 1 330 ? -8.859 14.359 -4.656 1 98.69 330 LEU B C 1
ATOM 5355 O O . LEU B 1 330 ? -10.055 14.062 -4.676 1 98.69 330 LEU B O 1
ATOM 5359 N N . ARG B 1 331 ? -7.938 13.594 -4.977 1 98.5 331 ARG B N 1
ATOM 5360 C CA . ARG B 1 331 ? -8.242 12.258 -5.488 1 98.5 331 ARG B CA 1
ATOM 5361 C C . ARG B 1 331 ? -8.836 11.383 -4.398 1 98.5 331 ARG B C 1
ATOM 5363 O O . ARG B 1 331 ? -9.828 10.68 -4.629 1 98.5 331 ARG B O 1
ATOM 5370 N N . GLU B 1 332 ? -8.211 11.383 -3.234 1 98.25 332 GLU B N 1
ATOM 5371 C CA . GLU B 1 332 ? -8.703 10.562 -2.135 1 98.25 332 GLU B CA 1
ATOM 5372 C C . GLU B 1 332 ? -10.109 10.977 -1.716 1 98.25 332 GLU B C 1
ATOM 5374 O O . GLU B 1 332 ? -10.938 10.133 -1.386 1 98.25 332 GLU B O 1
ATOM 5379 N N . THR B 1 333 ? -10.328 12.281 -1.724 1 98.31 333 THR B N 1
ATOM 5380 C CA . THR B 1 333 ? -11.656 12.789 -1.391 1 98.31 333 THR B CA 1
ATOM 5381 C C . THR B 1 333 ? -12.688 12.312 -2.41 1 98.31 333 THR B C 1
ATOM 5383 O O . THR B 1 333 ? -13.75 11.812 -2.039 1 98.31 333 THR B O 1
ATOM 5386 N N . ALA B 1 334 ? -12.359 12.43 -3.689 1 97.69 334 ALA B N 1
ATOM 5387 C CA . ALA B 1 334 ? -13.25 11.961 -4.742 1 97.69 334 ALA B CA 1
ATOM 5388 C C . ALA B 1 334 ? -13.539 10.469 -4.594 1 97.69 334 ALA B C 1
ATOM 5390 O O . ALA B 1 334 ? -14.688 10.039 -4.715 1 97.69 334 ALA B O 1
ATOM 5391 N N . SER B 1 335 ? -12.523 9.742 -4.297 1 96.62 335 SER B N 1
ATOM 5392 C CA . SER B 1 335 ? -12.648 8.297 -4.16 1 96.62 335 SER B CA 1
ATOM 5393 C C . SER B 1 335 ? -13.531 7.926 -2.977 1 96.62 335 SER B C 1
ATOM 5395 O O . SER B 1 335 ? -14.398 7.051 -3.092 1 96.62 335 SER B O 1
ATOM 5397 N N . GLU B 1 336 ? -13.281 8.602 -1.889 1 96.38 336 GLU B N 1
ATOM 5398 C CA . GLU B 1 336 ? -14.031 8.312 -0.674 1 96.38 336 GLU B CA 1
ATOM 5399 C C . GLU B 1 336 ? -15.508 8.641 -0.849 1 96.38 336 GLU B C 1
ATOM 5401 O O . GLU B 1 336 ? -16.375 7.852 -0.475 1 96.38 336 GLU B O 1
ATOM 5406 N N . LEU B 1 337 ? -15.75 9.75 -1.438 1 95.88 337 LEU B N 1
ATOM 5407 C CA . LEU B 1 337 ? -17.125 10.227 -1.56 1 95.88 337 LEU B CA 1
ATOM 5408 C C . LEU B 1 337 ? -17.875 9.453 -2.639 1 95.88 337 LEU B C 1
ATOM 5410 O O . LEU B 1 337 ? -19.109 9.523 -2.717 1 95.88 337 LEU B O 1
ATOM 5414 N N . SER B 1 338 ? -17.172 8.742 -3.422 1 92.69 338 SER B N 1
ATOM 5415 C CA . SER B 1 338 ? -17.812 7.957 -4.477 1 92.69 338 SER B CA 1
ATOM 5416 C C . SER B 1 338 ? -18.281 6.609 -3.951 1 92.69 338 SER B C 1
ATOM 5418 O O . SER B 1 338 ? -19.031 5.898 -4.637 1 92.69 338 SER B O 1
ATOM 5420 N N . ARG B 1 339 ? -17.906 6.348 -2.734 1 88.25 339 ARG B N 1
ATOM 5421 C CA . ARG B 1 339 ? -18.344 5.09 -2.131 1 88.25 339 ARG B CA 1
ATOM 5422 C C . ARG B 1 339 ? -19.828 5.102 -1.836 1 88.25 339 ARG B C 1
ATOM 5424 O O . ARG B 1 339 ? -20.359 6.09 -1.321 1 88.25 339 ARG B O 1
ATOM 5431 N N . LYS B 1 340 ? -20.531 4.23 -2.51 1 74.31 340 LYS B N 1
ATOM 5432 C CA . LYS B 1 340 ? -21.953 4.109 -2.164 1 74.31 340 LYS B CA 1
ATOM 5433 C C . LYS B 1 340 ? -22.156 3.115 -1.026 1 74.31 340 LYS B C 1
ATOM 5435 O O . LYS B 1 340 ? -21.953 1.913 -1.201 1 74.31 340 LYS B O 1
ATOM 5440 N N . THR B 1 341 ? -22.094 3.699 0.267 1 68.5 341 THR B N 1
ATOM 5441 C CA . THR B 1 341 ? -22.266 2.844 1.437 1 68.5 341 THR B CA 1
ATOM 5442 C C . THR B 1 341 ? -23.75 2.646 1.751 1 68.5 341 THR B C 1
ATOM 5444 O O . THR B 1 341 ? -24.578 3.504 1.431 1 68.5 341 THR B O 1
#

pLDDT: mean 97.17, std 3.33, range [63.75, 98.94]

Organism: Mytilus galloprovincialis (NCBI:txid29158)

Nearest PDB structures (foldseek):
  5x32-assembly2_B  TM=7.052E-01  e=1.272E-05  Marinomonas mediterranea MMB-1
  7ag4-assembly1_F  TM=7.185E-01  e=2.776E-05  Salmonella enterica subsp. enterica serovar Typhimurium str. LT2
  2rgk-assembly1_F  TM=6.827E-01  e=1.676E-05  Escherichia coli
  2zbl-assembly1_B  TM=6.731E-01  e=2.108E-05  Salmonella enterica subsp. enterica serovar Typhimurium
  2zbl-assembly1_C  TM=6.622E-01  e=4.814E-05  Salmonella enterica subsp. enterica serovar Typhimurium

Radius of gyration: 24.69 Å; Cα contacts (8 Å, |Δi|>4): 1382; chains: 2; bounding box: 53×72×60 Å